Protein AF-A0A5A8TS89-F1 (afdb_monomer)

Foldseek 3Di:
DDDDDDDDDDDDDDDDDPFDDWADDPRETWGWFQFPLLWIWTLAWAQANDRDPALAPQSRLGFWDQQLAEQQQCRHLPAAEDCDAAADRHDNDNHQHQDPFASHPPPPVCPNSLCQQVDQCPSHRDHRQKGFAALVRVVSQCVPFPFQASVRCCVGSSNHHLSFKQASNRRTDPFSKAWEFHSDDDPSAGATFIHGDPDGTDSDDDPPDDDRRHSSMTHITIIIRDDPDHDDDDPQQAWDFEEEEWEDALQDDFFAWTAAGDITNQFQAKDFPDQCPVVQWDAGRRRTITGHDSPRDCLVDQKTWTWMWTHDPSHDIDIYTYIYGHDDDFDWFDDPNEIWTWFQFPVRWIWTLAFAQANDRDPAQAPQSRLGFWDQQLAAPQQLRHLPAAADCDAAADSHDNDNHQHQHPVLARHPPCLLVPNSLVQQQDQCCSHNDHRQKHFAALVVVVVRQVSFPDFASVSCCVGRSNHHQSFWDRHNDTDPFWAWEWHSDADPVRFTWIWIHGHHHIDTDGGRSSTIHITMIIGDPPDDRDHPPPPDFDQDDDDFDDDPPDDPPDDRDDRDID

Mean predicted aligned error: 18.48 Å

Radius of gyration: 44.55 Å; Cα contacts (8 Å, |Δi|>4): 1282; chains: 1; bounding box: 88×58×124 Å

Solvent-accessible surface area (backbone atoms only — not comparable to full-atom values): 31142 Å² total; per-residue (Å²): 138,83,85,82,84,79,82,77,89,79,90,79,93,74,80,98,71,85,74,71,76,70,45,77,55,99,93,33,78,41,34,78,37,76,36,97,81,49,49,42,26,44,40,37,27,50,80,20,80,38,61,45,88,43,44,80,36,73,58,21,23,34,28,28,39,36,64,52,51,62,88,53,48,28,26,44,89,84,40,52,74,36,72,69,63,29,82,43,74,76,59,95,52,36,46,31,32,31,28,92,46,46,38,42,75,40,64,85,84,40,59,65,32,31,49,33,26,57,28,38,86,41,80,26,81,31,58,66,49,18,12,41,30,42,50,69,56,51,48,53,52,52,69,68,29,91,42,52,22,36,70,14,40,32,72,31,88,57,25,46,42,46,44,20,40,25,41,30,85,60,52,64,56,90,59,71,30,25,40,31,55,31,32,44,69,57,94,94,27,58,47,52,55,32,32,23,84,88,49,64,38,42,88,81,58,73,83,63,77,81,72,67,66,36,39,16,30,17,27,21,42,61,33,26,54,74,44,83,90,66,63,66,78,85,70,73,57,58,64,44,49,67,68,45,79,48,62,43,55,25,85,51,53,57,69,39,73,58,53,65,61,71,68,43,39,80,57,69,37,44,40,76,79,41,54,55,69,90,50,32,57,43,57,39,59,84,31,41,31,24,30,56,36,84,70,54,39,39,93,84,51,40,69,37,58,27,33,38,37,40,32,37,92,98,53,77,64,40,64,29,47,40,34,37,37,40,37,82,61,74,58,68,38,70,55,94,96,35,78,43,37,50,36,71,36,99,83,73,49,43,27,44,37,38,25,50,80,26,83,36,61,41,88,46,49,81,37,72,55,20,23,34,30,32,41,39,60,56,52,67,87,51,48,29,27,43,92,83,41,52,78,38,62,68,62,32,85,44,74,75,56,96,53,35,48,31,33,47,38,94,81,39,38,39,43,76,50,68,86,84,42,61,64,35,33,50,40,34,52,29,34,84,47,80,21,86,31,56,48,27,18,12,45,30,42,44,66,55,52,48,56,54,54,70,68,31,93,37,63,20,37,67,19,40,33,72,30,81,59,29,44,43,56,49,14,36,38,56,70,94,45,68,48,92,65,38,16,33,36,51,29,49,31,66,40,97,86,76,22,37,24,27,44,38,37,23,74,85,34,56,49,81,45,67,43,50,34,32,46,13,21,22,42,55,32,27,53,42,90,94,50,68,83,55,60,74,74,80,74,68,77,56,79,71,94,74,90,76,79,80,68,92,87,66,61,94,87,68,82,72,79,78,92,80,77,106

Nearest PDB structures (foldseek):
  5szr-assembly2_B  TM=7.939E-01  e=7.512E-07  Mus musculus
  5szr-assembly1_A  TM=8.345E-01  e=3.826E-06  Mus musculus
  5v5x-assembly1_A  TM=6.794E-01  e=2.062E-05  Mus musculus
  5v5x-assembly1_C  TM=6.467E-01  e=1.843E-05  Mus musculus
  6e6b-assembly1_B  TM=5.522E-01  e=2.181E-05  Mus musculus

Sequence (566 aa):
IGTTDAISHITINVGDIVYEEAFTFNGATYSPVLSPTGRTWLDRNLGARRVATSSADAESFGDLYQWGRPADGHQLRDSSITTTLSANITPNSADFISNADDWTTADSDTTLRNAAWGSIDGSGICPIGYRVPTFDELDTERKSWSNKKSAGAFASTLRLPLAKYRFTSGFISNTNNAAYWSSNLRDNSHKSLSFDLGVGPDVDTDVTGSNNFQNAIGLPVRCILNVGANPISPSIEVLTIDSQNFNIAENSAAGTAVDIVSTIGNPTAFSIINGNTGNAFAIDNAGQITVANNVLDFETKQIYTLTVKISRAGTASKIAQITINITDVIDTFTFNELIYGSVVSPTGRIWLDRNLGASQVATNSADADSFGDLYQWGRPADGHQLRTSSTTTTLADSITPNSADYIDSNTGDWTTVDSDVSLRAAVWGSFDGSSICPIGYRVPTGAELEAERVSWSSQNSAGAFASSLNLPLASFRLGNNFSSFYSSLVSTTIASSGNPQYLLIKETSTSIDANPRNFAASVRCILNEGANPVSPSIEALTIDSQNLSIAENSAAGTAVGVVSTI

pLDDT: mean 83.95, std 17.85, range [24.31, 98.56]

Secondary structure (DSSP, 8-state):
--------------S---PPPPEEETTEEE-EEE-TTS-EEESS-TT-SS--SSTT-GGGS---BPTT---SSTTSTT--EE-PPBSSSS-S--SEE--SS-SBSS-TT-HHHHHHHH-SSSSSSSPTTEEPPPHHHHHHHHHHSSSSSHHHHHHSTT-----B-B-TTSPBP-SSEEEEEEEEEETTEEEEEEEESSS---SS--SSS-----TTSBB----EE--SSSPPP------B---EEEEEETTPPTT-EEEEPP-BS--SEEEEEE--GGG-EEE-TT-EEEE-SS---TTT-SEEEEEEEEE-TTS--EEEEEEEEEEP---EEEETTEEEEEEE-TTS-EEESS-TT-SS--SSTT-GGGS---EETT---SSTTSTT--EE-PPBSSSS-S--SEE--TTSSSBSS-TT-HHHHHHHH--SSSSSSPTTEEPPPHHHHHHHHHHSSSSSHHHHHTSTT-------EETTEE-SSEEEEEEEEEPTTSSEEEEEEESS-EEEEE--TT-EEB---EEPTT---------------------TTPPTT---------

Structure (mmCIF, N/CA/C/O backbone):
data_AF-A0A5A8TS89-F1
#
_entry.id   AF-A0A5A8TS89-F1
#
loop_
_atom_site.group_PDB
_atom_site.id
_atom_site.type_symbol
_atom_site.label_atom_id
_atom_site.label_alt_id
_atom_site.label_comp_id
_atom_site.label_asym_id
_atom_site.label_entity_id
_atom_site.label_seq_id
_atom_site.pdbx_PDB_ins_code
_atom_site.Cartn_x
_atom_site.Cartn_y
_atom_site.Cartn_z
_atom_site.occupancy
_atom_site.B_iso_or_equiv
_atom_site.auth_seq_id
_atom_site.auth_comp_id
_atom_site.auth_asym_id
_atom_site.auth_atom_id
_atom_site.pdbx_PDB_model_num
ATOM 1 N N . ILE A 1 1 ? -26.429 37.964 24.572 1.00 35.19 1 ILE A N 1
ATOM 2 C CA . ILE A 1 1 ? -27.001 36.773 25.245 1.00 35.19 1 ILE A CA 1
ATOM 3 C C . ILE A 1 1 ? -26.897 35.647 24.218 1.00 35.19 1 ILE A C 1
ATOM 5 O O . ILE A 1 1 ? -27.510 35.795 23.179 1.00 35.19 1 ILE A O 1
ATOM 9 N N . GLY A 1 2 ? -26.074 34.610 24.328 1.00 30.20 2 GLY A N 1
ATOM 10 C CA . GLY A 1 2 ? -25.260 34.125 25.435 1.00 30.20 2 GLY A CA 1
ATOM 11 C C . GLY A 1 2 ? -23.906 33.598 24.948 1.00 30.20 2 GLY A C 1
ATOM 12 O O . GLY A 1 2 ? -23.644 33.484 23.754 1.00 30.20 2 GLY A O 1
ATOM 13 N N . THR A 1 3 ? -23.047 33.385 25.929 1.00 30.58 3 THR A N 1
ATOM 14 C CA . THR A 1 3 ? -21.623 33.071 25.884 1.00 30.58 3 THR A CA 1
ATOM 15 C C . THR A 1 3 ? -21.368 31.611 25.510 1.00 30.58 3 THR A C 1
ATOM 17 O O . THR A 1 3 ? -21.924 30.704 26.121 1.00 30.58 3 THR A O 1
ATOM 20 N N . THR A 1 4 ? -20.500 31.379 24.527 1.00 30.12 4 THR A N 1
ATOM 21 C CA . THR A 1 4 ? -19.795 30.106 24.349 1.00 30.12 4 THR A CA 1
ATOM 22 C C . THR A 1 4 ? -18.571 30.125 25.258 1.00 30.12 4 THR A C 1
ATOM 24 O O . THR A 1 4 ? -17.603 30.827 24.958 1.00 30.12 4 THR A O 1
ATOM 27 N N . ASP A 1 5 ? -18.619 29.396 26.371 1.00 28.98 5 ASP A N 1
ATOM 28 C CA . ASP A 1 5 ? -17.430 29.147 27.184 1.00 28.98 5 ASP A CA 1
ATOM 29 C C . ASP A 1 5 ? -16.483 28.232 26.402 1.00 28.98 5 ASP A C 1
ATOM 31 O O . ASP A 1 5 ? -16.711 27.034 26.239 1.00 28.98 5 ASP A O 1
ATOM 35 N N . ALA A 1 6 ? -15.413 28.830 25.885 1.00 29.52 6 ALA A N 1
ATOM 36 C CA . ALA A 1 6 ? -14.226 28.115 25.463 1.00 29.52 6 ALA A CA 1
ATOM 37 C C . ALA A 1 6 ? -13.475 27.672 26.725 1.00 29.52 6 ALA A C 1
ATOM 39 O O . ALA A 1 6 ? -12.882 28.499 27.415 1.00 29.52 6 ALA A O 1
ATOM 40 N N . ILE A 1 7 ? -13.482 26.375 27.033 1.00 27.25 7 ILE A N 1
ATOM 41 C CA . ILE A 1 7 ? -12.567 25.822 28.034 1.00 27.25 7 ILE A CA 1
ATOM 42 C C . ILE A 1 7 ? -11.264 25.472 27.311 1.00 27.25 7 ILE A C 1
ATOM 44 O O . ILE A 1 7 ? -11.153 24.477 26.595 1.00 27.25 7 ILE A O 1
ATOM 48 N N . SER A 1 8 ? -10.282 26.356 27.466 1.00 28.38 8 SER A N 1
ATOM 49 C CA . SER A 1 8 ? -8.892 26.153 27.069 1.00 28.38 8 SER A CA 1
ATOM 50 C C . SER A 1 8 ? -8.271 25.004 27.864 1.00 28.38 8 SER A C 1
ATOM 52 O O . SER A 1 8 ? -8.325 24.999 29.093 1.00 28.38 8 SER A O 1
ATOM 54 N N . HIS A 1 9 ? -7.645 24.063 27.159 1.00 28.36 9 HIS A N 1
ATOM 55 C CA . HIS A 1 9 ? -6.845 22.995 27.746 1.00 28.36 9 HIS A CA 1
ATOM 56 C C . HIS A 1 9 ? -5.598 23.588 28.420 1.00 28.36 9 HIS A C 1
ATOM 58 O O . HIS A 1 9 ? -4.794 24.251 27.766 1.00 28.36 9 HIS A O 1
ATOM 64 N N . ILE A 1 10 ? -5.433 23.337 29.718 1.00 24.95 10 ILE A N 1
ATOM 65 C CA . ILE A 1 10 ? -4.164 23.499 30.431 1.00 24.95 10 ILE A CA 1
ATOM 66 C C . ILE A 1 10 ? -3.697 22.095 30.810 1.00 24.95 10 ILE A C 1
ATOM 68 O O . ILE A 1 10 ? -4.310 21.432 31.643 1.00 24.95 10 ILE A O 1
ATOM 72 N N . THR A 1 11 ? -2.608 21.649 30.189 1.00 25.58 11 THR A N 1
ATOM 73 C CA . THR A 1 11 ? -1.900 20.423 30.565 1.00 25.58 11 THR A CA 1
ATOM 74 C C . THR A 1 11 ? -0.889 20.772 31.655 1.00 25.58 11 THR A C 1
ATOM 76 O O . THR A 1 11 ? 0.066 21.503 31.397 1.00 25.58 11 THR A O 1
ATOM 79 N N . ILE A 1 12 ? -1.083 20.263 32.874 1.00 24.31 12 ILE A N 1
ATOM 80 C CA . ILE A 1 12 ? -0.048 20.256 33.917 1.00 24.31 12 ILE A CA 1
ATOM 81 C C . ILE A 1 12 ? 0.413 18.810 34.081 1.00 24.31 12 ILE A C 1
ATOM 83 O O . ILE A 1 12 ? -0.310 17.981 34.624 1.00 24.31 12 ILE A O 1
ATOM 87 N N . ASN A 1 13 ? 1.627 18.523 33.612 1.00 30.05 13 ASN A N 1
ATOM 88 C CA . ASN A 1 13 ? 2.304 17.254 33.857 1.00 30.05 13 ASN A CA 1
ATOM 89 C C . ASN A 1 13 ? 2.933 17.267 35.253 1.00 30.05 13 ASN A C 1
ATOM 91 O O . ASN A 1 13 ? 3.940 17.943 35.467 1.00 30.05 13 ASN A O 1
ATOM 95 N N . VAL A 1 14 ? 2.379 16.475 36.173 1.00 27.05 14 VAL A N 1
ATOM 96 C CA . VAL A 1 14 ? 3.091 15.972 37.356 1.00 27.05 14 VAL A CA 1
ATOM 97 C C . VAL A 1 14 ? 2.635 14.532 37.615 1.00 27.05 14 VAL A C 1
ATOM 99 O O . VAL A 1 14 ? 1.525 14.337 38.086 1.00 27.05 14 VAL A O 1
ATOM 102 N N . GLY A 1 15 ? 3.513 13.560 37.333 1.00 27.09 15 GLY A N 1
ATOM 103 C CA . GLY A 1 15 ? 3.507 12.195 37.884 1.00 27.09 15 GLY A CA 1
ATOM 104 C C . GLY A 1 15 ? 2.277 11.329 37.590 1.00 27.09 15 GLY A C 1
ATOM 105 O O . GLY A 1 15 ? 1.244 11.476 38.229 1.00 27.09 15 GLY A O 1
ATOM 106 N N . ASP A 1 16 ? 2.439 10.375 36.675 1.00 34.94 16 ASP A N 1
ATOM 107 C CA . ASP A 1 16 ? 1.442 9.411 36.197 1.00 34.94 16 ASP A CA 1
ATOM 108 C C . ASP A 1 16 ? 0.552 8.776 37.284 1.00 34.94 16 ASP A C 1
ATOM 110 O O . ASP A 1 16 ? 0.874 7.749 37.882 1.00 34.94 16 ASP A O 1
ATOM 114 N N . ILE A 1 17 ? -0.634 9.358 37.460 1.00 32.28 17 ILE A N 1
ATOM 115 C CA . ILE A 1 17 ? -1.874 8.652 37.783 1.00 32.28 17 ILE A CA 1
ATOM 116 C C . ILE A 1 17 ? -2.913 9.221 36.814 1.00 32.28 17 ILE A C 1
ATOM 118 O O . ILE A 1 17 ? -3.453 10.306 37.031 1.00 32.28 17 ILE A O 1
ATOM 122 N N . VAL A 1 18 ? -3.153 8.521 35.704 1.00 34.69 18 VAL A N 1
ATOM 123 C CA . VAL A 1 18 ? -4.247 8.850 34.783 1.00 34.69 18 VAL A CA 1
ATOM 124 C C . VAL A 1 18 ? -5.551 8.491 35.497 1.00 34.69 18 VAL A C 1
ATOM 126 O O . VAL A 1 18 ? -5.912 7.321 35.603 1.00 34.69 18 VAL A O 1
ATOM 129 N N . TYR A 1 19 ? -6.223 9.491 36.064 1.00 38.97 19 TYR A N 1
ATOM 130 C CA . TYR A 1 19 ? -7.613 9.358 36.492 1.00 38.97 19 TYR A CA 1
ATOM 131 C C . TYR A 1 19 ? -8.471 9.341 35.229 1.00 38.97 19 TYR A C 1
ATOM 133 O O . TYR A 1 19 ? -8.345 10.250 34.409 1.00 38.97 19 TYR A O 1
ATOM 141 N N . GLU A 1 20 ? -9.303 8.315 35.038 1.00 48.53 20 GLU A N 1
ATOM 142 C CA . GLU A 1 20 ? -10.139 8.276 33.839 1.00 48.53 20 GLU A CA 1
ATOM 143 C C . GLU A 1 20 ? -11.104 9.459 33.779 1.00 48.53 20 GLU A C 1
ATOM 145 O O . GLU A 1 20 ? -11.613 9.940 34.798 1.00 48.53 20 GLU A O 1
ATOM 150 N N . GLU A 1 21 ? -11.375 9.898 32.554 1.00 63.03 21 GLU A N 1
ATOM 151 C CA . GLU A 1 21 ? -12.384 10.907 32.281 1.00 63.03 21 GLU A CA 1
ATOM 152 C C . GLU A 1 21 ? -13.787 10.370 32.600 1.00 63.03 21 GLU A C 1
ATOM 154 O O . GLU A 1 21 ? -14.078 9.177 32.511 1.00 63.03 21 GLU A O 1
ATOM 159 N N . ALA A 1 22 ? -14.680 11.272 33.001 1.00 75.12 22 ALA A N 1
ATOM 160 C CA . ALA A 1 22 ? -16.062 10.924 33.285 1.00 75.12 22 ALA A CA 1
ATOM 161 C C . ALA A 1 22 ? -16.764 10.344 32.038 1.00 75.12 22 ALA A C 1
ATOM 163 O O . ALA A 1 22 ? -16.604 10.862 30.934 1.00 75.12 22 ALA A O 1
ATOM 164 N N . PHE A 1 23 ? -17.598 9.317 32.210 1.00 76.69 23 PHE A N 1
ATOM 165 C CA . PHE A 1 23 ? -18.357 8.675 31.132 1.00 76.69 23 PHE A CA 1
ATOM 166 C C . PHE A 1 23 ? -19.865 8.767 31.377 1.00 76.69 23 PHE A C 1
ATOM 168 O O . PHE A 1 23 ? -20.313 8.975 32.501 1.00 76.69 23 PHE A O 1
ATOM 175 N N . THR A 1 24 ? -20.678 8.615 30.328 1.00 81.75 24 THR A N 1
ATOM 176 C CA . THR A 1 24 ? -22.146 8.692 30.441 1.00 81.75 24 THR A CA 1
ATOM 177 C C . THR A 1 24 ? -22.781 7.308 30.340 1.00 81.75 24 THR A C 1
ATOM 179 O O . THR A 1 24 ? -22.498 6.561 29.409 1.00 81.75 24 THR A O 1
ATOM 182 N N . PHE A 1 25 ? -23.677 6.985 31.272 1.00 81.94 25 PHE A N 1
ATOM 183 C CA . PHE A 1 25 ? -24.470 5.756 31.293 1.00 81.94 25 PHE A CA 1
ATOM 184 C C . PHE A 1 25 ? -25.916 6.080 31.685 1.00 81.94 25 PHE A C 1
ATOM 186 O O . PHE A 1 25 ? -26.148 6.787 32.665 1.00 81.94 25 PHE A O 1
ATOM 193 N N . ASN A 1 26 ? -26.892 5.604 30.902 1.00 79.88 26 ASN A N 1
ATOM 194 C CA . ASN A 1 26 ? -28.327 5.863 31.103 1.00 79.88 26 ASN A CA 1
ATOM 195 C C . ASN A 1 26 ? -28.665 7.342 31.396 1.00 79.88 26 ASN A C 1
ATOM 197 O O . ASN A 1 26 ? -29.474 7.654 32.264 1.00 79.88 26 ASN A O 1
ATOM 201 N N . GLY A 1 27 ? -28.014 8.264 30.675 1.00 76.81 27 GLY A N 1
ATOM 202 C CA . GLY A 1 27 ? -28.255 9.708 30.785 1.00 76.81 27 GLY A CA 1
ATOM 203 C C . GLY A 1 27 ? -27.585 10.410 31.974 1.00 76.81 27 GLY A C 1
ATOM 204 O O . GLY A 1 27 ? -27.744 11.621 32.111 1.00 76.81 27 GLY A O 1
ATOM 205 N N . ALA A 1 28 ? -26.819 9.698 32.805 1.00 79.50 28 ALA A N 1
ATOM 206 C CA . ALA A 1 28 ? -26.043 10.274 33.903 1.00 79.50 28 ALA A CA 1
ATOM 207 C C . ALA A 1 28 ? -24.535 10.136 33.656 1.00 79.50 28 ALA A C 1
ATOM 209 O O . ALA A 1 28 ? -24.069 9.129 33.124 1.00 79.50 28 ALA A O 1
ATOM 210 N N . THR A 1 29 ? -23.770 11.153 34.055 1.00 85.19 29 THR A N 1
ATOM 211 C CA . THR A 1 29 ? -22.304 11.153 33.974 1.00 85.19 29 THR A CA 1
ATOM 212 C C . THR A 1 29 ? -21.703 10.614 35.270 1.00 85.19 29 THR A C 1
ATOM 214 O O . THR A 1 29 ? -21.985 11.148 36.345 1.00 85.19 29 THR A O 1
ATOM 217 N N . TYR A 1 30 ? -20.866 9.588 35.157 1.00 87.81 30 TYR A N 1
ATOM 218 C CA . TYR A 1 30 ? -20.163 8.922 36.248 1.00 87.81 30 TYR A CA 1
ATOM 219 C C . TYR A 1 30 ? -18.657 9.092 36.091 1.00 87.81 30 TYR A C 1
ATOM 221 O O . TYR A 1 30 ? -18.139 9.148 34.978 1.00 87.81 30 TYR A O 1
ATOM 229 N N . SER A 1 31 ? -17.952 9.110 37.213 1.00 87.75 31 SER A N 1
ATOM 230 C CA . SER A 1 31 ? -16.490 9.072 37.250 1.00 87.75 31 SER A CA 1
ATOM 231 C C . SER A 1 31 ? -16.019 7.887 38.092 1.00 87.75 31 SER A C 1
ATOM 233 O O . SER A 1 31 ? -16.676 7.560 39.086 1.00 87.75 31 SER A O 1
ATOM 235 N N . PRO A 1 32 ? -14.903 7.228 37.739 1.00 86.44 32 PRO A N 1
ATOM 236 C CA . PRO A 1 32 ? -14.308 6.225 38.605 1.00 86.44 32 PRO A CA 1
ATOM 237 C C . PRO A 1 32 ? -13.680 6.863 39.842 1.00 86.44 32 PRO 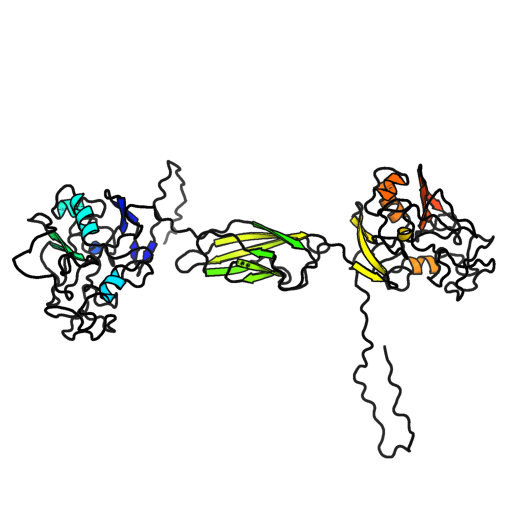A C 1
ATOM 239 O O . PRO A 1 32 ? -13.050 7.917 39.787 1.00 86.44 32 PRO A O 1
ATOM 242 N N . VAL A 1 33 ? -13.824 6.177 40.970 1.00 86.94 33 VAL A N 1
ATOM 243 C CA . VAL A 1 33 ? -13.264 6.569 42.261 1.00 86.94 33 VAL A CA 1
ATOM 244 C C . VAL A 1 33 ? -12.510 5.385 42.848 1.00 86.94 33 VAL A C 1
ATOM 246 O O . VAL A 1 33 ? -13.095 4.336 43.119 1.00 86.94 33 VAL A O 1
ATOM 249 N N . LEU A 1 34 ? -11.203 5.560 43.053 1.00 84.06 34 LEU A N 1
ATOM 250 C CA . LEU A 1 34 ? -10.351 4.571 43.709 1.00 84.06 34 LEU A CA 1
ATOM 251 C C . LEU A 1 34 ? -10.513 4.672 45.230 1.00 84.06 34 LEU A C 1
ATOM 253 O O . LEU A 1 34 ? -10.176 5.684 45.844 1.00 84.06 34 LEU A O 1
ATOM 257 N N . SER A 1 35 ? -11.036 3.615 45.839 1.00 81.44 35 SER A N 1
ATOM 258 C CA . SER A 1 35 ? -11.197 3.503 47.290 1.00 81.44 35 SER A CA 1
ATOM 259 C C . SER A 1 35 ? -9.893 3.067 47.984 1.00 81.44 35 SER A C 1
ATOM 261 O O . SER A 1 35 ? -9.019 2.473 47.346 1.00 81.44 35 SER A O 1
ATOM 263 N N . PRO A 1 36 ? -9.755 3.270 49.310 1.00 79.44 36 PRO A N 1
ATOM 264 C CA . PRO A 1 36 ? -8.589 2.817 50.075 1.00 79.44 36 PRO A CA 1
ATOM 265 C C . PRO A 1 36 ? -8.411 1.294 50.089 1.00 79.44 36 PRO A C 1
ATOM 267 O O . PRO A 1 36 ? -7.347 0.802 50.453 1.00 79.44 36 PRO A O 1
ATOM 270 N N . THR A 1 37 ? -9.444 0.540 49.701 1.00 78.88 37 THR A N 1
ATOM 271 C CA . THR A 1 37 ? -9.388 -0.921 49.563 1.00 78.88 37 THR A CA 1
ATOM 272 C C . THR A 1 37 ? -8.671 -1.361 48.284 1.00 78.88 37 THR A C 1
ATOM 274 O O . THR A 1 37 ? -8.484 -2.554 48.067 1.00 78.88 37 THR A O 1
ATOM 277 N N . GLY A 1 38 ? -8.277 -0.413 47.426 1.00 75.00 38 GLY A N 1
ATOM 278 C CA . GLY A 1 38 ? -7.737 -0.683 46.097 1.00 75.00 38 GLY A CA 1
ATOM 279 C C . GLY A 1 38 ? -8.824 -0.979 45.064 1.00 75.00 38 GLY A C 1
ATOM 280 O O . GLY A 1 38 ? -8.515 -1.240 43.913 1.00 75.00 38 GLY A O 1
ATOM 281 N N . ARG A 1 39 ? -10.110 -0.940 45.419 1.00 81.75 39 ARG A N 1
ATOM 282 C CA . ARG A 1 39 ? -11.196 -1.140 44.454 1.00 81.75 39 ARG A CA 1
ATOM 283 C C . ARG A 1 39 ? -11.609 0.171 43.792 1.00 81.75 39 ARG A C 1
ATOM 285 O O . ARG A 1 39 ? -11.701 1.198 44.467 1.00 81.75 39 ARG A O 1
ATOM 292 N N . THR A 1 40 ? -11.917 0.115 42.499 1.00 86.56 40 THR A N 1
ATOM 293 C CA . THR A 1 40 ? -12.485 1.240 41.743 1.00 86.56 40 THR A CA 1
ATOM 294 C C . THR A 1 40 ? -14.005 1.119 41.685 1.00 86.56 40 THR A C 1
ATOM 296 O O . THR A 1 40 ? -14.540 0.077 41.309 1.00 86.56 40 THR A O 1
ATOM 299 N N . TRP A 1 41 ? -14.698 2.198 42.034 1.00 92.00 41 TRP A N 1
ATOM 300 C CA . TRP A 1 41 ? -16.156 2.282 42.126 1.00 92.00 41 TRP A CA 1
ATOM 301 C C . TRP A 1 41 ? -16.688 3.440 41.287 1.00 92.00 41 TRP A C 1
ATOM 303 O O . TRP A 1 41 ? -15.927 4.324 40.900 1.00 92.00 41 TRP A O 1
ATOM 313 N N . LEU A 1 42 ? -17.997 3.479 41.044 1.00 93.44 42 LEU A N 1
ATOM 314 C CA . LEU A 1 42 ? -18.637 4.697 40.540 1.00 93.44 42 LEU A CA 1
ATOM 315 C C . LEU A 1 42 ? -18.685 5.789 41.621 1.00 93.44 42 LEU A C 1
ATOM 317 O O . LEU A 1 42 ? -18.948 5.517 42.794 1.00 93.44 42 LEU A O 1
ATOM 321 N N . ASP A 1 43 ? -18.504 7.047 41.226 1.00 93.50 43 ASP A N 1
ATOM 322 C CA . ASP A 1 43 ? -18.574 8.223 42.104 1.00 93.50 43 ASP A CA 1
ATOM 323 C C . ASP A 1 43 ? -19.972 8.494 42.698 1.00 93.50 43 ASP A C 1
ATOM 325 O O . ASP A 1 43 ? -20.091 9.137 43.746 1.00 93.50 43 ASP A O 1
ATOM 329 N N . ARG A 1 44 ? -21.039 7.949 42.097 1.00 95.38 44 ARG A N 1
ATOM 330 C CA . ARG A 1 44 ? -22.437 8.054 42.569 1.00 95.38 44 ARG A CA 1
ATOM 331 C C . ARG A 1 44 ? -23.248 6.762 42.366 1.00 95.38 44 ARG A C 1
ATOM 333 O O . ARG A 1 44 ? -22.806 5.840 41.685 1.00 95.38 44 ARG A O 1
ATOM 340 N N . ASN A 1 45 ? -24.415 6.676 43.015 1.00 97.25 45 ASN A N 1
ATOM 341 C CA . ASN A 1 45 ? -25.341 5.542 42.869 1.00 97.25 45 ASN A CA 1
ATOM 342 C C . ASN A 1 45 ? -25.905 5.501 41.444 1.00 97.25 45 ASN A C 1
ATOM 344 O O . ASN A 1 45 ? -26.035 6.550 40.812 1.00 97.25 45 ASN A O 1
ATOM 348 N N . LEU A 1 46 ? -26.299 4.324 40.954 1.00 96.38 46 LEU A N 1
ATOM 349 C CA . LEU A 1 46 ? -27.009 4.236 39.675 1.00 96.38 46 LEU A CA 1
ATOM 350 C C . LEU A 1 46 ? -28.287 5.084 39.703 1.00 96.38 46 LEU A C 1
ATOM 352 O O . LEU A 1 46 ? -29.060 5.011 40.657 1.00 96.38 46 LEU A O 1
ATOM 356 N N . GLY A 1 47 ? -28.485 5.902 38.671 1.00 94.12 47 GLY A N 1
ATOM 357 C CA . GLY A 1 47 ? -29.610 6.838 38.556 1.00 94.12 47 GLY A CA 1
ATOM 358 C C . GLY A 1 47 ? -29.439 8.141 39.349 1.00 94.12 47 GLY A C 1
ATOM 359 O O . GLY A 1 47 ? -30.302 9.014 39.303 1.00 94.12 47 GLY A O 1
ATOM 360 N N . ALA A 1 48 ? -28.335 8.317 40.088 1.00 95.75 48 ALA A N 1
ATOM 361 C CA . ALA A 1 48 ? -28.089 9.549 40.830 1.00 95.75 48 ALA A CA 1
ATOM 362 C C . ALA A 1 48 ? -27.671 10.690 39.896 1.00 95.75 48 ALA A C 1
ATOM 364 O O . ALA A 1 48 ? -26.825 10.533 39.014 1.00 95.75 48 ALA A O 1
ATOM 365 N N . ARG A 1 49 ? -28.206 11.886 40.146 1.00 92.25 49 ARG A N 1
ATOM 366 C CA . ARG A 1 49 ? -27.939 13.079 39.331 1.00 92.25 49 ARG A CA 1
ATOM 367 C C . ARG A 1 49 ? -26.598 13.727 39.660 1.00 92.25 49 ARG A C 1
ATOM 369 O O . ARG A 1 49 ? -26.019 14.400 38.811 1.00 92.25 49 ARG A O 1
ATOM 376 N N . ARG A 1 50 ? -26.080 13.522 40.876 1.00 92.94 50 ARG A N 1
ATOM 377 C CA . ARG A 1 50 ? -24.783 14.055 41.318 1.00 92.94 50 ARG A CA 1
ATOM 378 C C . ARG A 1 50 ? -24.102 13.187 42.373 1.00 92.94 50 ARG A C 1
ATOM 380 O O . ARG A 1 50 ? -24.750 12.377 43.032 1.00 92.94 50 ARG A O 1
ATOM 387 N N . VAL A 1 51 ? -22.800 13.406 42.558 1.00 94.38 51 VAL A N 1
ATOM 388 C CA . VAL A 1 51 ? -22.064 12.926 43.738 1.00 94.38 51 VAL A CA 1
ATOM 389 C C . VAL A 1 51 ? -22.655 13.576 44.985 1.00 94.38 51 VAL A C 1
ATOM 391 O O . VAL A 1 51 ? -22.927 14.777 44.983 1.00 94.38 51 VAL A O 1
ATOM 394 N N . ALA A 1 52 ? -22.827 12.792 46.047 1.00 95.44 52 ALA A N 1
ATOM 395 C CA . ALA A 1 52 ? -23.403 13.271 47.295 1.00 95.44 52 ALA A CA 1
ATOM 396 C C . ALA A 1 52 ? -22.612 14.454 47.870 1.00 95.44 52 ALA A C 1
ATOM 398 O O . ALA A 1 52 ? -21.402 14.365 48.106 1.00 95.44 52 ALA A O 1
ATOM 399 N N . THR A 1 53 ? -23.316 15.553 48.144 1.00 95.56 53 THR A N 1
ATOM 400 C CA . THR A 1 53 ? -22.761 16.713 48.864 1.00 95.56 53 THR A CA 1
ATOM 401 C C . THR A 1 53 ? -23.053 16.672 50.365 1.00 95.56 53 THR A C 1
ATOM 403 O O . THR A 1 53 ? -22.444 17.410 51.135 1.00 95.56 53 THR A O 1
ATOM 406 N N . SER A 1 54 ? -23.976 15.809 50.795 1.00 94.31 54 SER A N 1
ATOM 407 C CA . SER A 1 54 ? -24.270 15.481 52.194 1.00 94.31 54 SER A CA 1
ATOM 408 C C . SER A 1 54 ? -24.882 14.080 52.273 1.00 94.31 54 SER A C 1
ATOM 410 O O . SER A 1 54 ? -25.382 13.571 51.270 1.00 94.31 54 SER A O 1
ATOM 412 N N . SER A 1 55 ? -24.923 13.469 53.459 1.00 91.00 55 SER A N 1
ATOM 413 C CA . SER A 1 55 ? -25.591 12.171 53.637 1.00 91.00 55 SER A CA 1
ATOM 414 C C . SER A 1 55 ? -27.093 12.214 53.322 1.00 91.00 55 SER A C 1
ATOM 416 O O . SER A 1 55 ? -27.659 11.184 52.977 1.00 91.00 55 SER A O 1
ATOM 418 N N . ALA A 1 56 ? -27.737 13.382 53.395 1.00 91.62 56 ALA A N 1
ATOM 419 C CA . ALA A 1 56 ? -29.163 13.576 53.121 1.00 91.62 56 ALA A CA 1
ATOM 420 C C . ALA A 1 56 ? -29.455 14.144 51.714 1.00 91.62 56 ALA A C 1
ATOM 422 O O . ALA A 1 56 ? -30.575 14.578 51.446 1.00 91.62 56 ALA A O 1
ATOM 423 N N . ASP A 1 57 ? -28.464 14.178 50.818 1.00 95.06 57 ASP A N 1
ATOM 424 C CA . ASP A 1 57 ? -28.606 14.756 49.480 1.00 95.06 57 ASP A CA 1
ATOM 425 C C . ASP A 1 57 ? -29.498 13.896 48.567 1.00 95.06 57 ASP A C 1
ATOM 427 O O . ASP A 1 57 ? -29.030 12.932 47.961 1.00 95.06 57 ASP A O 1
ATOM 431 N N . ALA A 1 58 ? -30.771 14.277 48.432 1.00 93.88 58 ALA A N 1
ATOM 432 C CA . ALA A 1 58 ? -31.765 13.532 47.660 1.00 93.88 58 ALA A CA 1
ATOM 433 C C . ALA A 1 58 ? -31.375 13.299 46.189 1.00 93.88 58 ALA A C 1
ATOM 435 O O . ALA A 1 58 ? -31.671 12.240 45.638 1.00 93.88 58 ALA A O 1
ATOM 436 N N . GLU A 1 59 ? -30.645 14.234 45.573 1.00 95.50 59 GLU A N 1
ATOM 437 C CA . GLU A 1 59 ? -30.206 14.125 44.173 1.00 95.50 59 GLU A CA 1
ATOM 438 C C . GLU A 1 59 ? -29.090 13.079 43.984 1.00 95.50 59 GLU A C 1
ATOM 440 O O . GLU A 1 59 ? -28.791 12.674 42.859 1.00 95.50 59 GLU A O 1
ATOM 445 N N . SER A 1 60 ? -28.478 12.626 45.081 1.00 95.12 60 SER A N 1
ATOM 446 C CA . SER A 1 60 ? -27.428 11.602 45.086 1.00 95.12 60 SER A CA 1
ATOM 447 C C . SER A 1 60 ? -27.937 10.190 45.384 1.00 95.12 60 SER A C 1
ATOM 449 O O . SER A 1 60 ? -27.178 9.225 45.285 1.00 95.12 60 SER A O 1
ATOM 451 N N . PHE A 1 61 ? -29.212 10.047 45.763 1.00 95.31 61 PHE A N 1
ATOM 452 C CA . PHE A 1 61 ? -29.733 8.778 46.268 1.00 95.31 61 PHE A CA 1
ATOM 453 C C . PHE A 1 61 ? -29.794 7.681 45.199 1.00 95.31 61 PHE A C 1
ATOM 455 O O . PHE A 1 61 ? -29.637 6.507 45.534 1.00 95.31 61 PHE A O 1
ATOM 462 N N . GLY A 1 62 ? -29.984 8.054 43.933 1.00 95.81 62 GLY A N 1
ATOM 463 C CA . GLY A 1 62 ? -30.130 7.117 42.818 1.00 95.81 62 GLY A CA 1
ATOM 464 C C . GLY A 1 62 ? -31.443 6.338 42.844 1.00 95.81 62 GLY A C 1
ATOM 465 O O . GLY A 1 62 ? -32.342 6.655 43.623 1.00 95.81 62 GLY A O 1
ATOM 466 N N . ASP A 1 63 ? -31.545 5.322 42.002 1.00 97.06 63 ASP A N 1
ATOM 467 C CA . ASP A 1 63 ? -32.739 4.489 41.823 1.00 97.06 63 ASP A CA 1
ATOM 468 C C . ASP A 1 63 ? -32.810 3.332 42.840 1.00 97.06 63 ASP A C 1
ATOM 470 O O . ASP A 1 63 ? -31.860 3.088 43.584 1.00 97.06 63 ASP A O 1
ATOM 474 N N . LEU A 1 64 ? -33.951 2.637 42.907 1.00 96.50 64 LEU A N 1
ATOM 475 C CA . LEU A 1 64 ? -34.266 1.586 43.884 1.00 96.50 64 LEU A CA 1
ATOM 476 C C . LEU A 1 64 ? -34.640 0.266 43.190 1.00 96.50 64 LEU A C 1
ATOM 478 O O . LEU A 1 64 ? -35.809 0.001 42.922 1.00 96.50 64 LEU A O 1
ATOM 482 N N . TYR A 1 65 ? -33.647 -0.577 42.935 1.00 96.00 65 TYR A N 1
ATOM 483 C CA . TYR A 1 65 ? -33.781 -1.809 42.155 1.00 96.00 65 TYR A CA 1
ATOM 484 C C . TYR A 1 65 ? -34.310 -2.970 43.001 1.00 96.00 65 TYR A C 1
ATOM 486 O O . TYR A 1 65 ? -33.905 -3.115 44.155 1.00 96.00 65 TYR A O 1
ATOM 494 N N . GLN A 1 66 ? -35.154 -3.827 42.423 1.00 94.00 66 GLN A N 1
ATOM 495 C CA . GLN A 1 66 ? -35.483 -5.142 42.989 1.00 94.00 66 GLN A CA 1
ATOM 496 C C . GLN A 1 66 ? -34.373 -6.147 42.664 1.00 94.00 66 GLN A C 1
ATOM 498 O O . GLN A 1 66 ? -33.756 -6.068 41.598 1.00 94.00 66 GLN A O 1
ATOM 503 N N . TRP A 1 67 ? -34.084 -7.076 43.578 1.00 92.19 67 TRP A N 1
ATOM 504 C CA . TRP A 1 67 ? -32.876 -7.899 43.483 1.00 92.19 67 TRP A CA 1
ATOM 505 C C . TRP A 1 67 ? -32.837 -8.739 42.202 1.00 92.19 67 TRP A C 1
ATOM 507 O O . TRP A 1 67 ? -33.771 -9.486 41.903 1.00 92.19 67 TRP A O 1
ATOM 517 N N . GLY A 1 68 ? -31.760 -8.619 41.429 1.00 90.44 68 GLY A N 1
ATOM 518 C CA . GLY A 1 68 ? -31.584 -9.349 40.176 1.00 90.44 68 GLY A CA 1
ATOM 519 C C . GLY A 1 68 ? -32.436 -8.865 38.998 1.00 90.44 68 GLY A C 1
ATOM 520 O O . GLY A 1 68 ? -32.344 -9.448 37.919 1.00 90.44 68 GLY A O 1
ATOM 521 N N . ARG A 1 69 ? -33.276 -7.835 39.169 1.00 92.50 69 ARG A N 1
ATOM 522 C CA . ARG A 1 69 ? -34.165 -7.337 38.110 1.00 92.50 69 ARG A CA 1
ATOM 523 C C . ARG A 1 69 ? -33.421 -6.354 37.191 1.00 92.50 69 ARG A C 1
ATOM 525 O O . ARG A 1 69 ? -32.743 -5.456 37.699 1.00 92.50 69 ARG A O 1
ATOM 532 N N . PRO A 1 70 ? -33.533 -6.482 35.857 1.00 92.38 70 PRO A N 1
ATOM 533 C CA . PRO A 1 70 ? -33.044 -5.472 34.921 1.00 92.38 70 PRO A CA 1
ATOM 534 C C . PRO A 1 70 ? -33.739 -4.119 35.108 1.00 92.38 70 PRO A C 1
ATOM 536 O O . PRO A 1 70 ? -34.853 -4.040 35.624 1.00 92.38 70 PRO A O 1
ATOM 539 N N . ALA A 1 71 ? -33.096 -3.045 34.650 1.00 91.06 71 ALA A N 1
ATOM 540 C CA . ALA A 1 71 ? -33.708 -1.722 34.631 1.00 91.06 71 ALA A CA 1
ATOM 541 C C . ALA A 1 71 ? -34.796 -1.660 33.542 1.00 91.06 71 ALA A C 1
ATOM 543 O O . ALA A 1 71 ? -34.490 -1.542 32.359 1.00 91.06 71 ALA A O 1
ATOM 544 N N . ASP A 1 72 ? -36.061 -1.739 33.945 1.00 91.81 72 ASP A N 1
ATOM 545 C CA . ASP A 1 72 ? -37.245 -1.695 33.067 1.00 91.81 72 ASP A CA 1
ATOM 546 C C . ASP A 1 72 ? -38.190 -0.522 33.406 1.00 91.81 72 ASP A C 1
ATOM 548 O O . ASP A 1 72 ? -39.243 -0.361 32.793 1.00 91.81 72 ASP A O 1
ATOM 552 N N . GLY A 1 73 ? -37.798 0.319 34.371 1.00 93.75 73 GLY A N 1
ATOM 553 C CA . GLY A 1 73 ? -38.575 1.449 34.878 1.00 93.75 73 GLY A CA 1
ATOM 554 C C . GLY A 1 73 ? -39.067 1.255 36.314 1.00 93.75 73 GLY A C 1
ATOM 555 O O . GLY A 1 73 ? -39.322 2.250 36.993 1.00 93.75 73 GLY A O 1
ATOM 556 N N . HIS A 1 74 ? -39.105 0.019 36.828 1.00 95.31 74 HIS A N 1
ATOM 557 C CA . HIS A 1 74 ? -39.524 -0.250 38.212 1.00 95.31 74 HIS A CA 1
ATOM 558 C C . HIS A 1 74 ? -38.655 0.449 39.258 1.00 95.31 74 HIS A C 1
ATOM 560 O O . HIS A 1 74 ? -39.139 0.795 40.338 1.00 95.31 74 HIS A O 1
ATOM 566 N N . GLN A 1 75 ? -37.373 0.639 38.940 1.00 96.31 75 GLN A N 1
ATOM 567 C CA . GLN A 1 75 ? -36.378 1.183 39.853 1.00 96.31 75 GLN A CA 1
ATOM 568 C C . GLN A 1 75 ? -36.593 2.671 40.152 1.00 96.31 75 GLN A C 1
ATOM 570 O O . GLN A 1 75 ? -36.066 3.190 41.139 1.00 96.31 75 GLN A O 1
ATOM 575 N N . LEU A 1 76 ? -37.348 3.372 39.301 1.00 95.69 76 LEU A N 1
ATOM 576 C CA . LEU A 1 76 ? -37.654 4.781 39.501 1.00 95.69 76 LEU A CA 1
ATOM 577 C C . LEU A 1 76 ? -38.433 4.952 40.806 1.00 95.69 76 LEU A C 1
ATOM 579 O O . LEU A 1 76 ? -39.333 4.179 41.133 1.00 95.69 76 LEU A O 1
ATOM 583 N N . ARG A 1 77 ? -38.084 5.972 41.592 1.00 95.06 77 ARG A N 1
ATOM 584 C CA . ARG A 1 77 ? -38.653 6.157 42.941 1.00 95.06 77 ARG A CA 1
ATOM 585 C C . ARG A 1 77 ? -40.166 6.394 42.928 1.00 95.06 77 ARG A C 1
ATOM 587 O O . ARG A 1 77 ? -40.843 6.060 43.903 1.00 95.06 77 ARG A O 1
ATOM 594 N N . ASP A 1 78 ? -40.683 6.942 41.837 1.00 94.94 78 ASP A N 1
ATOM 595 C CA . ASP A 1 78 ? -42.087 7.252 41.571 1.00 94.94 78 ASP A CA 1
ATOM 596 C C . ASP A 1 78 ? -42.803 6.193 40.714 1.00 94.94 78 ASP A C 1
ATOM 598 O O . ASP A 1 78 ? -43.940 6.417 40.299 1.00 94.94 78 ASP A O 1
ATOM 602 N N . SER A 1 79 ? -42.188 5.025 40.488 1.00 96.69 79 SER A N 1
ATOM 603 C CA . SER A 1 79 ? -42.827 3.923 39.767 1.00 96.69 79 SER A CA 1
ATOM 604 C C . SER A 1 79 ? -44.130 3.475 40.440 1.00 96.69 79 SER A C 1
ATOM 606 O O . SER A 1 79 ? -44.268 3.461 41.679 1.00 96.69 79 SER A O 1
ATOM 608 N N . SER A 1 80 ? -45.094 3.099 39.593 1.00 97.12 80 SER A N 1
ATOM 609 C CA . SER A 1 80 ? -46.361 2.499 40.015 1.00 97.12 80 SER A CA 1
ATOM 610 C C . SER A 1 80 ? -46.120 1.142 40.676 1.00 97.12 80 SER A C 1
ATOM 612 O O . SER A 1 80 ? -45.040 0.564 40.572 1.00 97.12 80 SER A O 1
ATOM 614 N N . ILE A 1 81 ? -47.109 0.652 41.421 1.00 96.31 81 ILE A N 1
ATOM 615 C CA . ILE A 1 81 ? -47.002 -0.600 42.173 1.00 96.31 81 ILE A CA 1
ATOM 616 C C . ILE A 1 81 ? -47.988 -1.617 41.610 1.00 96.31 81 ILE A C 1
ATOM 618 O O . ILE A 1 81 ? -49.150 -1.291 41.377 1.00 96.31 81 ILE A O 1
ATOM 622 N N . THR A 1 82 ? -47.546 -2.866 41.495 1.00 95.44 82 THR A N 1
ATOM 623 C CA . THR A 1 82 ? -48.399 -4.023 41.203 1.00 95.44 82 THR A CA 1
ATOM 624 C C . THR A 1 82 ? -48.157 -5.127 42.223 1.00 95.44 82 THR A C 1
ATOM 626 O O . THR A 1 82 ? -47.054 -5.263 42.736 1.00 95.44 82 THR A O 1
ATOM 629 N N . THR A 1 83 ? -49.166 -5.937 42.521 1.00 94.44 83 THR A N 1
ATOM 630 C CA . THR A 1 83 ? -49.009 -7.163 43.327 1.00 94.44 83 THR A CA 1
ATOM 631 C C . THR A 1 83 ? -48.839 -8.413 42.459 1.00 94.44 83 THR A C 1
ATOM 633 O O . THR A 1 83 ? -48.703 -9.519 42.976 1.00 94.44 83 THR A O 1
ATOM 636 N N . THR A 1 84 ? -48.859 -8.261 41.131 1.00 94.94 84 THR A N 1
ATOM 637 C CA . THR A 1 84 ? -48.726 -9.382 40.194 1.00 94.94 84 THR A CA 1
ATOM 638 C C . THR A 1 84 ? -47.254 -9.743 40.023 1.00 94.94 84 THR A C 1
ATOM 640 O O . THR A 1 84 ? -46.469 -8.925 39.546 1.00 94.94 84 THR A O 1
ATOM 643 N N . LEU A 1 85 ? -46.885 -10.969 40.402 1.00 94.19 85 LEU A N 1
ATOM 644 C CA . LEU A 1 85 ? -45.528 -11.487 40.227 1.00 94.19 85 LEU A CA 1
ATOM 645 C C . LEU A 1 85 ? -45.177 -11.667 38.752 1.00 94.19 85 LEU A C 1
ATOM 647 O O . LEU A 1 85 ? -46.016 -12.067 37.944 1.00 94.19 85 LEU A O 1
ATOM 651 N N . SER A 1 86 ? -43.905 -11.451 38.423 1.00 94.25 86 SER A N 1
ATOM 652 C CA . SER A 1 86 ? -43.390 -11.795 37.101 1.00 94.25 86 SER A CA 1
ATOM 653 C C . SER A 1 86 ? -43.256 -13.314 36.927 1.00 94.25 86 SER A C 1
ATOM 655 O O . SER A 1 86 ? -42.922 -14.042 37.867 1.00 94.25 86 SER A O 1
ATOM 657 N N . ALA A 1 87 ? -43.481 -13.799 35.705 1.00 93.19 87 ALA A N 1
ATOM 658 C CA . ALA A 1 87 ? -43.263 -15.197 35.317 1.00 93.19 87 ALA A CA 1
ATOM 659 C C . ALA A 1 87 ? -41.841 -15.457 34.773 1.00 93.19 87 ALA A C 1
ATOM 661 O O . ALA A 1 87 ? -41.500 -16.583 34.419 1.00 93.19 87 ALA A O 1
ATOM 662 N N . ASN A 1 88 ? -41.018 -14.415 34.652 1.00 91.81 88 ASN A N 1
ATOM 663 C CA . ASN A 1 88 ? -39.681 -14.441 34.060 1.00 91.81 88 ASN A CA 1
ATOM 664 C C . ASN A 1 88 ? -38.781 -13.355 34.677 1.00 91.81 88 ASN A C 1
ATOM 666 O O . ASN A 1 88 ? -39.252 -12.433 35.345 1.00 91.81 88 ASN A O 1
ATOM 670 N N . ILE A 1 89 ? -37.465 -13.480 34.481 1.00 89.50 89 ILE A N 1
ATOM 671 C CA . ILE A 1 89 ? -36.459 -12.585 35.085 1.00 89.50 89 ILE A CA 1
ATOM 672 C C . ILE A 1 89 ? -36.270 -11.254 34.333 1.00 89.50 89 ILE A C 1
ATOM 674 O O . ILE A 1 89 ? -35.518 -10.392 34.774 1.00 89.50 89 ILE A O 1
ATOM 678 N N . THR A 1 90 ? -36.967 -11.070 33.213 1.00 88.31 90 THR A N 1
ATOM 679 C CA . THR A 1 90 ? -36.976 -9.850 32.391 1.00 88.31 90 THR A CA 1
ATOM 680 C C . THR A 1 90 ? -38.425 -9.391 32.187 1.00 88.31 90 THR A C 1
ATOM 682 O O . THR A 1 90 ? -38.995 -9.624 31.116 1.00 88.31 90 THR A O 1
ATOM 685 N N . PRO A 1 91 ? -39.073 -8.810 33.216 1.00 86.38 91 PRO A N 1
ATOM 686 C CA . PRO A 1 91 ? -40.463 -8.379 33.117 1.00 86.38 91 PRO A CA 1
ATOM 687 C C . PRO A 1 91 ? -40.636 -7.313 32.036 1.00 86.38 91 PRO A C 1
ATOM 689 O O . PRO A 1 91 ? -39.773 -6.467 31.829 1.00 86.38 91 PRO A O 1
ATOM 692 N N . ASN A 1 92 ? -41.791 -7.309 31.379 1.00 79.75 92 ASN A N 1
ATOM 693 C CA . ASN A 1 92 ? -42.183 -6.263 30.433 1.00 79.75 92 ASN A CA 1
ATOM 694 C C . ASN A 1 92 ? -43.037 -5.164 31.095 1.00 79.75 92 ASN A C 1
ATOM 696 O O . ASN A 1 92 ? -43.875 -4.549 30.437 1.00 79.75 92 ASN A O 1
ATOM 700 N N . SER A 1 93 ? -42.860 -4.949 32.398 1.00 88.94 93 SER A N 1
ATOM 701 C CA . SER A 1 93 ? -43.615 -3.974 33.183 1.00 88.94 93 SER A CA 1
ATOM 702 C C . SER A 1 93 ? -42.656 -3.038 33.902 1.00 88.94 93 SER A C 1
ATOM 704 O O . SER A 1 93 ? -41.664 -3.493 34.453 1.00 88.94 93 SER A O 1
ATOM 706 N N . ALA A 1 94 ? -42.977 -1.748 33.939 1.00 94.69 94 ALA A N 1
ATOM 707 C CA . ALA A 1 94 ? -42.244 -0.755 34.721 1.00 94.69 94 ALA A CA 1
ATOM 708 C C . ALA A 1 94 ? -42.765 -0.641 36.167 1.00 94.69 94 ALA A C 1
ATOM 710 O O . ALA A 1 94 ? -42.323 0.231 36.910 1.00 94.69 94 ALA A O 1
ATOM 711 N N . ASP A 1 95 ? -43.719 -1.483 36.577 1.00 96.62 95 ASP A N 1
ATOM 712 C CA . ASP A 1 95 ? -44.265 -1.439 37.930 1.00 96.62 95 ASP A CA 1
ATOM 713 C C . ASP A 1 95 ? -43.313 -2.101 38.930 1.00 96.62 95 ASP A C 1
ATOM 715 O O . ASP A 1 95 ? -42.745 -3.178 38.695 1.00 96.62 95 ASP A O 1
ATOM 719 N N . PHE A 1 96 ? -43.188 -1.480 40.098 1.00 96.75 96 PHE A N 1
ATOM 720 C CA . PHE A 1 96 ? -42.575 -2.084 41.266 1.00 96.75 96 PHE A CA 1
ATOM 721 C C . PHE A 1 96 ? -43.479 -3.192 41.809 1.00 96.75 96 PHE A C 1
ATOM 723 O O . PHE A 1 96 ? -44.640 -2.953 42.151 1.00 96.75 96 PHE A O 1
ATOM 730 N N . ILE A 1 97 ? -42.950 -4.408 41.914 1.00 95.75 97 ILE A N 1
ATOM 731 C CA . ILE A 1 97 ? -43.749 -5.561 42.334 1.00 95.75 97 ILE A CA 1
ATOM 732 C C . ILE A 1 97 ? -43.771 -5.627 43.863 1.00 95.75 97 ILE A C 1
ATOM 734 O O . ILE A 1 97 ? -42.783 -5.984 44.498 1.00 95.75 97 ILE A O 1
ATOM 738 N N . SER A 1 98 ? -44.906 -5.260 44.447 1.00 93.75 98 SER A N 1
ATOM 739 C CA . SER A 1 98 ? -45.194 -5.313 45.877 1.00 93.75 98 SER A CA 1
ATOM 740 C C . SER A 1 98 ? -45.644 -6.720 46.262 1.00 93.75 98 SER A C 1
ATOM 742 O O . SER A 1 98 ? -46.809 -7.087 46.107 1.00 93.75 98 SER A O 1
ATOM 744 N N . ASN A 1 99 ? -44.692 -7.530 46.718 1.00 89.44 99 ASN A N 1
ATOM 745 C CA . ASN A 1 99 ? -44.924 -8.882 47.210 1.00 89.44 99 ASN A CA 1
ATOM 746 C C . ASN A 1 99 ? -44.071 -9.153 48.450 1.00 89.44 99 ASN A C 1
ATOM 748 O O . ASN A 1 99 ? -42.966 -8.631 48.572 1.00 89.44 99 ASN A O 1
ATOM 752 N N . ALA A 1 100 ? -44.582 -9.994 49.349 1.00 83.56 100 ALA A N 1
ATOM 753 C CA . ALA A 1 100 ? -43.952 -10.265 50.632 1.00 83.56 100 ALA A CA 1
ATOM 754 C C . ALA A 1 100 ? -42.592 -10.973 50.531 1.00 83.56 100 ALA A C 1
ATOM 756 O O . ALA A 1 100 ? -41.845 -10.868 51.484 1.00 83.56 100 ALA A O 1
ATOM 757 N N . ASP A 1 101 ? -42.239 -11.641 49.426 1.00 84.50 101 ASP A N 1
ATOM 758 C CA . ASP A 1 101 ? -41.003 -12.443 49.344 1.00 84.50 101 ASP A CA 1
ATOM 759 C C . ASP A 1 101 ? -40.129 -12.085 48.131 1.00 84.50 101 ASP A C 1
ATOM 761 O O . ASP A 1 101 ? -39.076 -11.463 48.264 1.00 84.50 101 ASP A O 1
ATOM 765 N N . ASP A 1 102 ? -40.557 -12.458 46.926 1.00 89.38 102 ASP A N 1
ATOM 766 C CA . ASP A 1 102 ? -39.834 -12.196 45.675 1.00 89.38 102 ASP A CA 1
ATOM 767 C C . ASP A 1 102 ? -40.736 -11.463 44.677 1.00 89.38 102 ASP A C 1
ATOM 769 O O . ASP A 1 102 ? -41.959 -11.512 44.785 1.00 89.38 102 ASP A O 1
ATOM 773 N N . TRP A 1 103 ? -40.150 -10.755 43.718 1.00 92.31 103 TRP A N 1
ATOM 774 C CA . TRP A 1 103 ? -40.882 -10.071 42.650 1.00 92.31 103 TRP A CA 1
ATOM 775 C C . TRP A 1 103 ? -41.202 -11.001 41.471 1.00 92.31 103 TRP A C 1
ATOM 777 O O . TRP A 1 103 ? -42.000 -10.657 40.599 1.00 92.31 103 TRP A O 1
ATOM 787 N N . THR A 1 104 ? -40.603 -12.192 41.433 1.00 92.38 104 THR A N 1
ATOM 788 C CA . THR A 1 104 ? -40.789 -13.177 40.365 1.00 92.38 104 THR A CA 1
ATOM 789 C C . THR A 1 104 ? -41.024 -14.581 40.906 1.00 92.38 104 THR A C 1
ATOM 791 O O . THR A 1 104 ? -40.608 -14.928 42.008 1.00 92.38 104 THR A O 1
ATOM 794 N N . THR A 1 105 ? -41.705 -15.393 40.102 1.00 92.56 105 THR A N 1
ATOM 795 C CA . THR A 1 105 ? -41.849 -16.844 40.302 1.00 92.56 105 THR A CA 1
ATOM 796 C C . THR A 1 105 ? -40.762 -17.649 39.582 1.00 92.56 105 THR A C 1
ATOM 798 O O . THR A 1 105 ? -40.645 -18.853 39.803 1.00 92.56 105 THR A O 1
ATOM 801 N N . ALA A 1 106 ? -39.966 -17.004 38.723 1.00 91.06 106 ALA A N 1
ATOM 802 C CA . ALA A 1 106 ? -38.855 -17.622 38.004 1.00 91.06 106 ALA A CA 1
ATOM 803 C C . ALA A 1 106 ? -37.542 -17.554 38.800 1.00 91.06 106 ALA A C 1
ATOM 805 O O . ALA A 1 106 ? -37.391 -16.715 39.683 1.00 91.06 106 ALA A O 1
ATOM 806 N N . ASP A 1 107 ? -36.567 -18.394 38.429 1.00 89.88 107 ASP A N 1
ATOM 807 C CA . ASP A 1 107 ? -35.203 -18.360 38.987 1.00 89.88 107 ASP A CA 1
ATOM 808 C C . ASP A 1 107 ? -35.189 -18.467 40.525 1.00 89.88 107 ASP A C 1
ATOM 810 O O . ASP A 1 107 ? -34.568 -17.670 41.235 1.00 89.88 107 ASP A O 1
ATOM 814 N N . SER A 1 108 ? -35.920 -19.457 41.051 1.00 84.19 108 SER A N 1
ATOM 815 C CA . SER A 1 108 ? -36.033 -19.712 42.494 1.00 84.19 108 SER A CA 1
ATOM 816 C C . SER A 1 108 ? -34.705 -20.119 43.138 1.00 84.19 108 SER A C 1
ATOM 818 O O . SER A 1 108 ? -34.549 -19.974 44.346 1.00 84.19 108 SER A O 1
ATOM 820 N N . ASP A 1 109 ? -33.759 -20.634 42.347 1.00 83.00 109 ASP A N 1
ATOM 821 C CA . ASP A 1 109 ? -32.392 -20.931 42.789 1.00 83.00 109 ASP A CA 1
ATOM 822 C C . ASP A 1 109 ? -31.435 -19.731 42.663 1.00 83.00 109 ASP A C 1
ATOM 824 O O . ASP A 1 109 ? -30.295 -19.813 43.117 1.00 83.00 109 ASP A O 1
ATOM 828 N N . THR A 1 110 ? -31.910 -18.604 42.114 1.00 84.38 110 THR A N 1
ATOM 829 C CA . THR A 1 110 ? -31.208 -17.316 41.956 1.00 84.38 110 THR A CA 1
ATOM 830 C C . THR A 1 110 ? -30.010 -17.314 40.999 1.00 84.38 110 THR A C 1
ATOM 832 O O . THR A 1 110 ? -29.295 -16.310 40.904 1.00 84.38 110 THR A O 1
ATOM 835 N N . THR A 1 111 ? -29.767 -18.415 40.281 1.00 86.88 111 THR A N 1
ATOM 836 C CA . THR A 1 111 ? -28.565 -18.607 39.456 1.00 86.88 111 THR A CA 1
ATOM 837 C C . THR A 1 111 ? -28.470 -17.567 38.347 1.00 86.88 111 THR A C 1
ATOM 839 O O . THR A 1 111 ? -27.411 -16.968 38.138 1.00 86.88 111 THR A O 1
ATOM 842 N N . LEU A 1 112 ? -29.576 -17.323 37.643 1.00 89.38 112 LEU A N 1
ATOM 843 C CA . LEU A 1 112 ? -29.591 -16.436 36.482 1.00 89.38 112 LEU A CA 1
ATOM 844 C C . LEU A 1 112 ? -29.498 -14.969 36.900 1.00 89.38 112 LEU A C 1
ATOM 846 O O . LEU A 1 112 ? -28.749 -14.200 36.296 1.00 89.38 112 LEU A O 1
ATOM 850 N N . ARG A 1 113 ? -30.220 -14.578 37.952 1.00 89.50 113 ARG A N 1
ATOM 851 C CA . ARG A 1 113 ? -30.199 -13.207 38.477 1.00 89.50 113 ARG A CA 1
ATOM 852 C C . ARG A 1 113 ? -28.851 -12.828 39.085 1.00 89.50 113 ARG A C 1
ATOM 854 O O . ARG A 1 113 ? -28.362 -11.726 38.833 1.00 89.50 113 ARG A O 1
ATOM 861 N N . ASN A 1 114 ? -28.217 -13.750 39.813 1.00 86.62 114 ASN A N 1
ATOM 862 C CA . ASN A 1 114 ? -26.861 -13.561 40.329 1.00 86.62 114 ASN A CA 1
ATOM 863 C C . ASN A 1 114 ? -25.857 -13.390 39.175 1.00 86.62 114 ASN A C 1
ATOM 865 O O . ASN A 1 114 ? -25.087 -12.429 39.159 1.00 86.62 114 ASN A O 1
ATOM 869 N N . ALA A 1 115 ? -25.922 -14.257 38.157 1.00 85.94 115 ALA A N 1
ATOM 870 C CA . ALA A 1 115 ? -25.074 -14.141 36.971 1.00 85.94 115 ALA A CA 1
ATOM 871 C C . ALA A 1 115 ? -25.275 -12.802 36.240 1.00 85.94 115 ALA A C 1
ATOM 873 O O . ALA A 1 115 ? -24.296 -12.152 35.880 1.00 85.94 115 ALA A O 1
ATOM 874 N N . ALA A 1 116 ? -26.521 -12.343 36.082 1.00 86.81 116 ALA A N 1
ATOM 875 C CA . ALA A 1 116 ? -26.826 -11.069 35.432 1.00 86.81 116 ALA A CA 1
ATOM 876 C C . ALA A 1 116 ? -26.231 -9.868 36.185 1.00 86.81 116 ALA A C 1
ATOM 878 O O . ALA A 1 116 ? -25.625 -8.989 35.577 1.00 86.81 116 ALA A O 1
ATOM 879 N N . TRP A 1 117 ? -26.365 -9.825 37.512 1.00 90.94 117 TRP A N 1
ATOM 880 C CA . TRP A 1 117 ? -25.815 -8.740 38.334 1.00 90.94 117 TRP A CA 1
ATOM 881 C C . TRP A 1 117 ? -24.297 -8.817 38.529 1.00 90.94 117 TRP A C 1
ATOM 883 O O . TRP A 1 117 ? -23.661 -7.790 38.784 1.00 90.94 117 TRP A O 1
ATOM 893 N N . GLY A 1 118 ? -23.719 -10.010 38.388 1.00 86.19 118 GLY A N 1
ATOM 894 C CA . GLY A 1 118 ? -22.277 -10.239 38.345 1.00 86.19 118 GLY A CA 1
ATOM 895 C C . GLY A 1 118 ? -21.637 -10.001 36.973 1.00 86.19 118 GLY A C 1
ATOM 896 O O . GLY A 1 118 ? -20.408 -9.964 36.892 1.00 86.19 118 GLY A O 1
ATOM 897 N N . SER A 1 119 ? -22.434 -9.837 35.912 1.00 82.06 119 SER A N 1
ATOM 898 C CA . SER A 1 119 ? -21.928 -9.655 34.550 1.00 82.06 119 SER A CA 1
ATOM 899 C C . SER A 1 119 ? -21.266 -8.293 34.340 1.00 82.06 119 SER A C 1
ATOM 901 O O . SER A 1 119 ? -21.585 -7.313 35.012 1.00 82.06 119 SER A O 1
ATOM 903 N N . ILE A 1 120 ? -20.347 -8.246 33.375 1.00 80.56 120 ILE A N 1
ATOM 904 C CA . ILE A 1 120 ? -19.518 -7.081 33.024 1.00 80.56 120 ILE A CA 1
ATOM 905 C C . ILE A 1 120 ? -19.666 -6.651 31.568 1.00 80.56 120 ILE A C 1
ATOM 907 O O . ILE A 1 120 ? -19.110 -5.635 31.165 1.00 80.56 120 ILE A O 1
ATOM 911 N N . ASP A 1 121 ? -20.375 -7.430 30.762 1.00 75.50 121 ASP A N 1
ATOM 912 C CA . ASP A 1 121 ? -20.597 -7.173 29.337 1.00 75.50 121 ASP A CA 1
ATOM 913 C C . ASP A 1 121 ? -21.722 -6.152 29.085 1.00 75.50 121 ASP A C 1
ATOM 915 O O . ASP A 1 121 ? -22.045 -5.847 27.940 1.00 75.50 121 ASP A O 1
ATOM 919 N N . GLY A 1 122 ? -22.310 -5.608 30.157 1.00 73.44 122 GLY A N 1
ATOM 920 C CA . GLY A 1 122 ? -23.459 -4.708 30.104 1.00 73.44 122 GLY A CA 1
ATOM 921 C C . GLY A 1 122 ? -24.815 -5.418 30.120 1.00 73.44 122 GLY A C 1
ATOM 922 O O . GLY A 1 122 ? -25.834 -4.739 30.039 1.00 73.44 122 GLY A O 1
ATOM 923 N N . SER A 1 123 ? -24.867 -6.749 30.264 1.00 75.56 123 SER A N 1
ATOM 924 C CA . SER A 1 123 ? -26.125 -7.498 30.412 1.00 75.56 123 SER A CA 1
ATOM 925 C C . SER A 1 123 ? -26.814 -7.274 31.767 1.00 75.56 123 SER A C 1
ATOM 927 O O . SER A 1 123 ? -27.973 -7.649 31.941 1.00 75.56 123 SER A O 1
ATOM 929 N N . GLY A 1 124 ? -26.089 -6.727 32.746 1.00 85.88 124 GLY A N 1
ATOM 930 C CA . GLY A 1 124 ? -26.601 -6.357 34.062 1.00 85.88 124 GLY A CA 1
ATOM 931 C C . GLY A 1 124 ? -27.166 -4.934 34.110 1.00 85.88 124 GLY A C 1
ATOM 932 O O . GLY A 1 124 ? -27.518 -4.335 33.101 1.00 85.88 124 GLY A O 1
ATOM 933 N N . ILE A 1 125 ? -27.239 -4.367 35.316 1.00 93.31 125 ILE A N 1
ATOM 934 C CA . ILE A 1 125 ? -27.695 -2.978 35.535 1.00 93.31 125 ILE A CA 1
ATOM 935 C C . ILE A 1 125 ? -26.548 -1.958 35.583 1.00 93.31 125 ILE A C 1
ATOM 937 O O . ILE A 1 125 ? -26.792 -0.753 35.607 1.00 93.31 125 ILE A O 1
ATOM 941 N N . CYS A 1 126 ? -25.301 -2.429 35.620 1.00 93.44 126 CYS A N 1
ATOM 942 C CA . CYS A 1 126 ? -24.107 -1.593 35.677 1.00 93.44 126 CYS A CA 1
ATOM 943 C C . CYS A 1 126 ? -23.521 -1.347 34.271 1.00 93.44 126 CYS A C 1
ATOM 945 O O . CYS A 1 126 ? -23.747 -2.156 33.370 1.00 93.44 126 CYS A O 1
ATOM 947 N N . PRO A 1 127 ? -22.755 -0.255 34.075 1.00 88.06 127 PRO A N 1
ATOM 948 C CA . PRO A 1 127 ? -22.029 -0.009 32.828 1.00 88.06 127 PRO A CA 1
ATOM 949 C C . PRO A 1 127 ? -21.092 -1.165 32.457 1.00 88.06 127 PRO A C 1
ATOM 951 O O . PRO A 1 127 ? -20.611 -1.871 33.339 1.00 88.06 127 PRO A O 1
ATOM 954 N N . ILE A 1 128 ? -20.757 -1.307 31.170 1.00 78.94 128 ILE A N 1
ATOM 955 C CA . ILE A 1 128 ? -19.755 -2.283 30.704 1.00 78.94 128 ILE A CA 1
ATOM 956 C C . ILE A 1 128 ? -18.449 -2.121 31.505 1.00 78.94 128 ILE A C 1
ATOM 958 O O . ILE A 1 128 ? -17.990 -1.005 31.744 1.00 78.94 128 ILE A O 1
ATOM 962 N N . GLY A 1 129 ? -17.871 -3.239 31.948 1.00 79.88 129 GLY A N 1
ATOM 963 C CA . GLY A 1 129 ? -16.702 -3.306 32.833 1.00 79.88 129 GLY A CA 1
ATOM 964 C C . GLY A 1 129 ? -17.034 -3.208 34.328 1.00 79.88 129 GLY A C 1
ATOM 965 O O . GLY A 1 129 ? -16.243 -3.646 35.167 1.00 79.88 129 GLY A O 1
ATOM 966 N N . TYR A 1 130 ? -18.216 -2.701 34.678 1.00 88.75 130 TYR A N 1
ATOM 967 C CA . TYR A 1 130 ? -18.713 -2.614 36.045 1.00 88.75 130 TYR A CA 1
ATOM 968 C C . TYR A 1 130 ? -19.781 -3.673 36.311 1.00 88.75 130 TYR A C 1
ATOM 970 O O . TYR A 1 130 ? -20.506 -4.099 35.420 1.00 88.75 130 TYR A O 1
ATOM 978 N N . ARG A 1 131 ? -19.921 -4.057 37.578 1.00 92.38 131 ARG A N 1
ATOM 979 C CA . ARG A 1 131 ? -20.964 -4.973 38.049 1.00 92.38 131 ARG A CA 1
ATOM 980 C C . ARG A 1 131 ? -21.505 -4.552 39.407 1.00 92.38 131 ARG A C 1
ATOM 982 O O . ARG A 1 131 ? -20.945 -3.667 40.066 1.00 92.38 131 ARG A O 1
ATOM 989 N N . VAL A 1 132 ? -22.576 -5.205 39.850 1.00 94.12 132 VAL A N 1
ATOM 990 C CA . VAL A 1 132 ? -23.047 -5.065 41.230 1.00 94.12 132 VAL A CA 1
ATOM 991 C C . VAL A 1 132 ? -21.998 -5.715 42.153 1.00 94.12 132 VAL A C 1
ATOM 993 O O . VAL A 1 132 ? -21.548 -6.840 41.888 1.00 94.12 132 VAL A 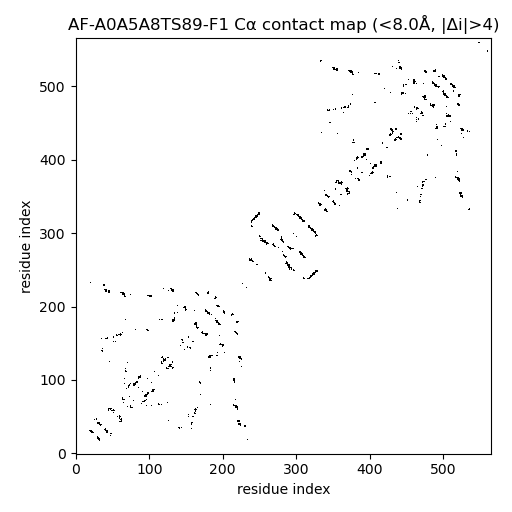O 1
ATOM 996 N N . PRO A 1 133 ? -21.544 -5.020 43.211 1.00 91.94 133 PRO A N 1
ATOM 997 C CA . PRO A 1 133 ? -20.503 -5.525 44.100 1.00 91.94 133 PRO A CA 1
ATOM 998 C C . PRO A 1 133 ? -20.960 -6.779 44.840 1.00 91.94 133 PRO A C 1
ATOM 1000 O O . PRO A 1 133 ? -22.147 -6.955 45.114 1.00 91.94 133 PRO A O 1
ATOM 1003 N N . THR A 1 134 ? -20.020 -7.648 45.192 1.00 88.12 134 THR A N 1
ATOM 1004 C CA . THR A 1 134 ? -20.298 -8.749 46.113 1.00 88.12 134 THR A CA 1
ATOM 1005 C C . THR A 1 134 ? -20.434 -8.216 47.537 1.00 88.12 134 THR A C 1
ATOM 1007 O O . THR A 1 134 ? -20.014 -7.101 47.867 1.00 88.12 134 THR A O 1
ATOM 1010 N N . PHE A 1 135 ? -21.013 -9.027 48.415 1.00 81.81 135 PHE A N 1
ATOM 1011 C CA . PHE A 1 135 ? -21.140 -8.691 49.825 1.00 81.81 135 PHE A CA 1
ATOM 1012 C C . PHE A 1 135 ? -19.774 -8.450 50.478 1.00 81.81 135 PHE A C 1
ATOM 1014 O O . PHE A 1 135 ? -19.598 -7.474 51.203 1.00 81.81 135 PHE A O 1
ATOM 1021 N N . ASP A 1 136 ? -18.789 -9.302 50.187 1.00 82.06 136 ASP A N 1
ATOM 1022 C CA . ASP A 1 136 ? -17.454 -9.194 50.781 1.00 82.06 136 ASP A CA 1
ATOM 1023 C C . ASP A 1 136 ? -16.718 -7.924 50.320 1.00 82.06 136 ASP A C 1
ATOM 1025 O O . ASP A 1 136 ? -15.954 -7.335 51.088 1.00 82.06 136 ASP A O 1
ATOM 1029 N N . GLU A 1 137 ? -16.981 -7.447 49.100 1.00 87.31 137 GLU A N 1
ATOM 1030 C CA . GLU A 1 137 ? -16.457 -6.172 48.595 1.00 87.31 137 GLU A CA 1
ATOM 1031 C C . GLU A 1 137 ? -17.066 -4.978 49.334 1.00 87.31 137 GLU A C 1
ATOM 1033 O O . GLU A 1 137 ? -16.339 -4.081 49.766 1.00 87.31 137 GLU A O 1
ATOM 1038 N N . LEU A 1 138 ? -18.384 -4.994 49.549 1.00 86.19 138 LEU A N 1
ATOM 1039 C CA . LEU A 1 138 ? -19.073 -3.974 50.341 1.00 86.19 138 LEU A CA 1
ATOM 1040 C C . LEU A 1 138 ? -18.642 -3.989 51.814 1.00 86.19 138 LEU A C 1
ATOM 1042 O O . LEU A 1 138 ? -18.452 -2.924 52.404 1.00 86.19 138 LEU A O 1
ATOM 1046 N N . ASP A 1 139 ? -18.451 -5.164 52.421 1.00 81.00 139 ASP A N 1
ATOM 1047 C CA . ASP A 1 139 ? -17.956 -5.269 53.798 1.00 81.00 139 ASP A CA 1
ATOM 1048 C C . ASP A 1 139 ? -16.515 -4.768 53.918 1.00 81.00 139 ASP A C 1
ATOM 1050 O O . ASP A 1 139 ? -16.172 -4.069 54.872 1.00 81.00 139 ASP A O 1
ATOM 1054 N N . THR A 1 140 ? -15.667 -5.082 52.940 1.00 83.44 140 THR A N 1
ATOM 1055 C CA . THR A 1 140 ? -14.289 -4.578 52.894 1.00 83.44 140 THR A CA 1
ATOM 1056 C C . THR A 1 140 ? -14.274 -3.053 52.821 1.00 83.44 140 THR A C 1
ATOM 1058 O O . THR A 1 140 ? -13.559 -2.403 53.589 1.00 83.44 140 THR A O 1
ATOM 1061 N N . GLU A 1 141 ? -15.132 -2.468 51.986 1.00 86.75 141 GLU A N 1
ATOM 1062 C CA . GLU A 1 141 ? -15.293 -1.018 51.910 1.00 86.75 141 GLU A CA 1
ATOM 1063 C C . GLU A 1 141 ? -15.792 -0.439 53.237 1.00 86.75 141 GLU A C 1
ATOM 1065 O O . GLU A 1 141 ? -15.173 0.471 53.791 1.00 86.75 141 GLU A O 1
ATOM 1070 N N . ARG A 1 142 ? -16.840 -1.022 53.827 1.00 86.12 142 ARG A N 1
ATOM 1071 C CA . ARG A 1 142 ? -17.367 -0.628 55.140 1.00 86.12 142 ARG A CA 1
ATOM 1072 C C . ARG A 1 142 ? -16.299 -0.708 56.231 1.00 86.12 142 ARG A C 1
ATOM 1074 O O . ARG A 1 142 ? -16.225 0.177 57.088 1.00 86.12 142 ARG A O 1
ATOM 1081 N N . LYS A 1 143 ? -15.429 -1.724 56.217 1.00 82.94 143 LYS A N 1
ATOM 1082 C CA . LYS A 1 143 ? -14.294 -1.874 57.148 1.00 82.94 143 LYS A CA 1
ATOM 1083 C C . LYS A 1 143 ? -13.265 -0.749 57.024 1.00 82.94 143 LYS A C 1
ATOM 1085 O O . LYS A 1 143 ? -12.654 -0.428 58.043 1.00 82.94 143 LYS A O 1
ATOM 1090 N N . SER A 1 144 ? -13.170 -0.067 55.884 1.00 82.50 144 SER A N 1
ATOM 1091 C CA . SER A 1 144 ? -12.286 1.097 55.708 1.00 82.50 144 SER A CA 1
ATOM 1092 C C . SER A 1 144 ? -12.800 2.395 56.360 1.00 82.50 144 SER A C 1
ATOM 1094 O O . SER A 1 144 ? -12.017 3.305 56.619 1.00 82.50 144 SER A O 1
ATOM 1096 N N . TRP A 1 145 ? -14.099 2.500 56.672 1.00 85.06 145 TRP A N 1
ATOM 1097 C CA . TRP A 1 145 ? -14.682 3.755 57.170 1.00 85.06 145 TRP A CA 1
ATOM 1098 C C . TRP A 1 145 ? -14.208 4.140 58.579 1.00 85.06 145 TRP A C 1
ATOM 1100 O O . TRP A 1 145 ? -14.120 3.288 59.469 1.00 85.06 145 TRP A O 1
ATOM 1110 N N . SER A 1 146 ? -13.985 5.441 58.795 1.00 82.06 146 SER A N 1
ATOM 1111 C CA . SER A 1 146 ? -13.458 6.023 60.045 1.00 82.06 146 SER A CA 1
ATOM 1112 C C . SER A 1 146 ? -14.339 5.758 61.265 1.00 82.06 146 SER A C 1
ATOM 1114 O O . SER A 1 146 ? -13.867 5.393 62.338 1.00 82.06 146 SER A O 1
ATOM 1116 N N . ASN A 1 147 ? -15.644 5.901 61.086 1.00 79.56 147 ASN A N 1
ATOM 1117 C CA . ASN A 1 147 ? -16.642 5.305 61.941 1.00 79.56 147 ASN A CA 1
ATOM 1118 C C . ASN A 1 147 ? -17.573 4.519 61.046 1.00 79.56 147 ASN A C 1
ATOM 1120 O O . ASN A 1 147 ? -17.596 4.649 59.829 1.00 79.56 147 ASN A O 1
ATOM 1124 N N . LYS A 1 148 ? -18.340 3.661 61.667 1.00 79.19 148 LYS A N 1
ATOM 1125 C CA . LYS A 1 148 ? -19.100 2.700 60.919 1.00 79.19 148 LYS A CA 1
ATOM 1126 C C . LYS A 1 148 ? -20.496 3.358 60.581 1.00 79.19 148 LYS A C 1
ATOM 1128 O O . LYS A 1 148 ? -21.211 2.955 59.683 1.00 79.19 148 LYS A O 1
ATOM 1133 N N . LYS A 1 149 ? -20.926 4.437 61.226 1.00 79.50 149 LYS A N 1
ATOM 1134 C CA . LYS A 1 149 ? -22.271 5.007 61.000 1.00 79.50 149 LYS A CA 1
ATOM 1135 C C . LYS A 1 149 ? -22.394 5.690 59.629 1.00 79.50 149 LYS A C 1
ATOM 1137 O O . LYS A 1 149 ? -21.412 5.848 58.903 1.00 79.50 149 LYS A O 1
ATOM 1142 N N . SER A 1 150 ? -23.582 6.205 59.321 1.00 83.25 150 SER A N 1
ATOM 1143 C CA . SER A 1 150 ? -23.822 7.073 58.154 1.00 83.25 150 SER A CA 1
ATOM 1144 C C . SER A 1 150 ? -22.812 8.218 58.002 1.00 83.25 150 SER A C 1
ATOM 1146 O O . SER A 1 150 ? -22.438 8.563 56.883 1.00 83.25 150 SER A O 1
ATOM 1148 N N . ALA A 1 151 ? -22.309 8.769 59.112 1.00 85.56 151 ALA A N 1
ATOM 1149 C CA . ALA A 1 151 ? -21.252 9.777 59.093 1.00 85.56 151 ALA A CA 1
ATOM 1150 C C . ALA A 1 151 ? -19.952 9.254 58.455 1.00 85.56 151 ALA A C 1
ATOM 1152 O O . ALA A 1 151 ? -19.314 9.970 57.691 1.00 85.56 151 ALA A O 1
ATOM 1153 N N . GLY A 1 152 ? -19.558 8.013 58.747 1.00 86.00 152 GLY A N 1
ATOM 1154 C CA . GLY A 1 152 ? -18.383 7.392 58.141 1.00 86.00 152 GLY A CA 1
ATOM 1155 C C . GLY A 1 152 ? -18.617 6.909 56.713 1.00 86.00 152 GLY A C 1
ATOM 1156 O O . GLY A 1 152 ? -17.721 7.045 55.888 1.00 86.00 152 GLY A O 1
ATOM 1157 N N . ALA A 1 153 ? -19.829 6.445 56.395 1.00 89.31 153 ALA A N 1
ATOM 1158 C CA . ALA A 1 153 ? -20.226 6.115 55.025 1.00 89.31 153 ALA A CA 1
ATOM 1159 C C . ALA A 1 153 ? -20.111 7.335 54.092 1.00 89.31 153 ALA A C 1
ATOM 1161 O O . ALA A 1 153 ? -19.520 7.251 53.014 1.00 89.31 153 ALA A O 1
ATOM 1162 N N . PHE A 1 154 ? -20.601 8.496 54.540 1.00 92.00 154 PHE A N 1
ATOM 1163 C CA . PHE A 1 154 ? -20.495 9.749 53.793 1.00 92.00 154 PHE A CA 1
ATOM 1164 C C . PHE A 1 154 ? -19.071 10.328 53.788 1.00 92.00 154 PHE A C 1
ATOM 1166 O O . PHE A 1 154 ? -18.647 10.896 52.786 1.00 92.00 154 PHE A O 1
ATOM 1173 N N . ALA A 1 155 ? -18.316 10.174 54.879 1.00 90.44 155 ALA A N 1
ATOM 1174 C CA . ALA A 1 155 ? -16.920 10.610 54.940 1.00 90.44 155 ALA A CA 1
ATOM 1175 C C . ALA A 1 155 ? -15.954 9.699 54.157 1.00 90.44 155 ALA A C 1
ATOM 1177 O O . ALA A 1 155 ? -14.798 10.072 53.966 1.00 90.44 155 ALA A O 1
ATOM 1178 N N . SER A 1 156 ? -16.398 8.511 53.731 1.00 90.31 156 SER A N 1
ATOM 1179 C CA . SER A 1 156 ? -15.610 7.609 52.887 1.00 90.31 156 SER A CA 1
ATOM 1180 C C . SER A 1 156 ? -15.360 8.204 51.499 1.00 90.31 156 SER A C 1
ATOM 1182 O O . SER A 1 156 ? -16.062 9.117 51.058 1.00 90.31 156 SER A O 1
ATOM 1184 N N . THR A 1 157 ? -14.404 7.633 50.766 1.00 89.81 157 THR A N 1
ATOM 1185 C CA . THR A 1 157 ? -14.133 8.014 49.373 1.00 89.81 157 THR A CA 1
ATOM 1186 C C . THR A 1 157 ? -15.380 7.881 48.488 1.00 89.81 157 THR A C 1
ATOM 1188 O O . THR A 1 157 ? -15.587 8.701 47.598 1.00 89.81 157 THR A O 1
ATOM 1191 N N . LEU A 1 158 ? -16.259 6.910 48.767 1.00 92.81 158 LEU A N 1
ATOM 1192 C CA . LEU A 1 158 ? -17.482 6.681 47.987 1.00 92.81 158 LEU A CA 1
ATOM 1193 C C . LEU A 1 158 ? -18.623 7.655 48.300 1.00 92.81 158 LEU A C 1
ATOM 1195 O O . LEU A 1 158 ? -19.604 7.702 47.553 1.00 92.81 158 LEU A O 1
ATOM 1199 N N . ARG A 1 159 ? -18.523 8.402 49.409 1.00 94.56 159 ARG A N 1
ATOM 1200 C CA . ARG A 1 159 ? -19.545 9.345 49.888 1.00 94.56 159 ARG A CA 1
ATOM 1201 C C . ARG A 1 159 ? -20.961 8.763 49.850 1.00 94.56 159 ARG A C 1
ATOM 1203 O O . ARG A 1 159 ? -21.869 9.376 49.291 1.00 94.56 159 ARG A O 1
ATOM 1210 N N . LEU A 1 160 ? -21.162 7.566 50.405 1.00 93.56 160 LEU A N 1
ATOM 1211 C CA . LEU A 1 160 ? -22.456 6.883 50.309 1.00 93.56 160 LEU A CA 1
ATOM 1212 C C . LEU A 1 160 ? -23.550 7.666 51.063 1.00 93.56 160 LEU A C 1
ATOM 1214 O O . LEU A 1 160 ? -23.424 7.868 52.276 1.00 93.56 160 LEU A O 1
ATOM 1218 N N . PRO A 1 161 ? -24.631 8.099 50.385 1.00 94.88 161 PRO A N 1
ATOM 1219 C CA . PRO A 1 161 ? -25.732 8.802 51.034 1.00 94.88 161 PRO A CA 1
ATOM 1220 C C . PRO A 1 161 ? -26.695 7.844 51.749 1.00 94.88 161 PRO A C 1
ATOM 1222 O O . PRO A 1 161 ? -26.746 6.641 51.466 1.00 94.88 161 PRO A O 1
ATOM 1225 N N . LEU A 1 162 ? -27.527 8.410 52.628 1.00 92.00 162 LEU A N 1
ATOM 1226 C CA . LEU A 1 162 ? -28.699 7.776 53.236 1.00 92.00 162 LEU A CA 1
ATOM 1227 C C . LEU A 1 162 ? -29.839 7.672 52.209 1.00 92.00 162 LEU A C 1
ATOM 1229 O O . LEU A 1 162 ? -30.882 8.309 52.331 1.00 92.00 162 LEU A O 1
ATOM 1233 N N . ALA A 1 163 ? -29.599 6.884 51.161 1.00 92.94 163 ALA A N 1
ATOM 1234 C CA . ALA A 1 163 ? -30.420 6.788 49.957 1.00 92.94 163 ALA A CA 1
ATOM 1235 C C . ALA A 1 163 ? -31.822 6.183 50.148 1.00 92.94 163 ALA A C 1
ATOM 1237 O O . ALA A 1 163 ? -32.594 6.127 49.180 1.00 92.94 163 ALA A O 1
ATOM 1238 N N . LYS A 1 164 ? -32.179 5.781 51.376 1.00 91.25 164 LYS A N 1
ATOM 1239 C CA . LYS A 1 164 ? -33.442 5.111 51.708 1.00 91.25 164 LYS A CA 1
ATOM 1240 C C . LYS A 1 164 ? -33.593 3.803 50.925 1.00 91.25 164 LYS A C 1
ATOM 1242 O O . LYS A 1 164 ? -32.707 3.384 50.185 1.00 91.25 164 LYS A O 1
ATOM 1247 N N . TYR A 1 165 ? -34.731 3.153 51.098 1.00 90.69 165 TYR A N 1
ATOM 1248 C CA . TYR A 1 165 ? -35.133 1.994 50.313 1.00 90.69 165 TYR A CA 1
ATOM 1249 C C . TYR A 1 165 ? -36.654 1.936 50.205 1.00 90.69 165 TYR A C 1
ATOM 1251 O O . TYR A 1 165 ? -37.364 2.612 50.957 1.00 90.69 165 TYR A O 1
ATOM 1259 N N . ARG A 1 166 ? -37.153 1.150 49.253 1.00 93.25 166 ARG A N 1
ATOM 1260 C CA . ARG A 1 166 ? -38.579 0.921 49.021 1.00 93.25 166 ARG A CA 1
ATOM 1261 C C . ARG A 1 166 ? -38.965 -0.438 49.588 1.00 93.25 166 ARG A C 1
ATOM 1263 O O . ARG A 1 166 ? -38.449 -1.446 49.127 1.00 93.25 166 ARG A O 1
ATOM 1270 N N . PHE A 1 167 ? -39.840 -0.457 50.587 1.00 90.44 167 PHE A N 1
ATOM 1271 C CA . PHE A 1 167 ? -40.344 -1.680 51.213 1.00 90.44 167 PHE A CA 1
ATOM 1272 C C . PHE A 1 167 ? -41.088 -2.564 50.208 1.00 90.44 167 PHE A C 1
ATOM 1274 O O . PHE A 1 167 ? -41.574 -2.083 49.185 1.00 90.44 167 PHE A O 1
ATOM 1281 N N . THR A 1 168 ? -41.267 -3.839 50.550 1.00 89.88 168 THR A N 1
ATOM 1282 C CA . THR A 1 168 ? -42.101 -4.782 49.790 1.00 89.88 168 THR A CA 1
ATOM 1283 C C . THR A 1 168 ? -43.562 -4.372 49.698 1.00 89.88 168 THR A C 1
ATOM 1285 O O . THR A 1 168 ? -44.239 -4.804 48.784 1.00 89.88 168 THR A O 1
ATOM 1288 N N . SER A 1 169 ? -44.039 -3.481 50.572 1.00 88.81 169 SER A N 1
ATOM 1289 C CA . SER A 1 169 ? -45.348 -2.825 50.453 1.00 88.81 169 SER A CA 1
ATOM 1290 C C . SER A 1 169 ? -45.402 -1.734 49.370 1.00 88.81 169 SER A C 1
ATOM 1292 O O . SER A 1 169 ? -46.477 -1.214 49.076 1.00 88.81 169 SER A O 1
ATOM 1294 N N . GLY A 1 170 ? -44.256 -1.364 48.793 1.00 89.56 170 GLY A N 1
ATOM 1295 C CA . GLY A 1 170 ? -44.095 -0.319 47.783 1.00 89.56 170 GLY A CA 1
ATOM 1296 C C . GLY A 1 170 ? -43.846 1.088 48.341 1.00 89.56 170 GLY A C 1
ATOM 1297 O O . GLY A 1 170 ? -43.533 1.999 47.578 1.00 89.56 170 GLY A O 1
ATOM 1298 N N . PHE A 1 171 ? -43.916 1.292 49.660 1.00 90.94 171 PHE A N 1
ATOM 1299 C CA . PHE A 1 171 ? -43.609 2.589 50.273 1.00 90.94 171 PHE A CA 1
ATOM 1300 C C . PHE A 1 171 ? -42.100 2.815 50.408 1.00 90.94 171 PHE A C 1
ATOM 1302 O O . PHE A 1 171 ? -41.353 1.906 50.763 1.00 90.94 171 PHE A O 1
ATOM 1309 N N . ILE A 1 172 ? -41.641 4.048 50.184 1.00 92.25 172 ILE A N 1
ATOM 1310 C CA . ILE A 1 172 ? -40.248 4.439 50.439 1.00 92.25 172 ILE A CA 1
ATOM 1311 C C . ILE A 1 172 ? -40.087 4.825 51.908 1.00 92.25 172 ILE A C 1
ATOM 1313 O O . ILE A 1 172 ? -40.889 5.590 52.446 1.00 92.25 172 ILE A O 1
ATOM 1317 N N . SER A 1 173 ? -39.027 4.321 52.542 1.00 87.88 173 SER A N 1
ATOM 1318 C CA . SER A 1 173 ? -38.681 4.640 53.926 1.00 87.88 173 SER A CA 1
ATOM 1319 C C . SER A 1 173 ? -38.631 6.151 54.173 1.00 87.88 173 SER A C 1
ATOM 1321 O O . SER A 1 173 ? -38.003 6.912 53.431 1.00 87.88 173 SER A O 1
ATOM 1323 N N . ASN A 1 174 ? -39.294 6.592 55.242 1.00 82.56 174 ASN A N 1
ATOM 1324 C CA . ASN A 1 174 ? -39.251 7.972 55.720 1.00 82.56 174 ASN A CA 1
ATOM 1325 C C . ASN A 1 174 ? -38.166 8.196 56.788 1.00 82.56 174 ASN A C 1
ATOM 1327 O O . ASN A 1 174 ? -37.996 9.325 57.247 1.00 82.56 174 ASN A O 1
ATOM 1331 N N . THR A 1 175 ? -37.433 7.149 57.171 1.00 80.50 175 THR A N 1
ATOM 1332 C CA . THR A 1 175 ? -36.339 7.234 58.136 1.00 80.50 175 THR A CA 1
ATOM 1333 C C . THR A 1 175 ? -35.013 7.541 57.437 1.00 80.50 175 THR A C 1
ATOM 1335 O O . THR A 1 175 ? -34.873 7.455 56.216 1.00 80.50 175 THR A O 1
ATOM 1338 N N . ASN A 1 176 ? -34.025 7.952 58.228 1.00 80.06 176 ASN A N 1
ATOM 1339 C CA . ASN A 1 176 ? -32.685 8.292 57.757 1.00 80.06 176 ASN A CA 1
ATOM 1340 C C . ASN A 1 176 ? -31.786 7.047 57.764 1.00 80.06 176 ASN A C 1
ATOM 1342 O O . ASN A 1 176 ? -30.847 6.954 58.556 1.00 80.06 176 ASN A O 1
ATOM 1346 N N . ASN A 1 177 ? -32.110 6.085 56.900 1.00 80.69 177 ASN A N 1
ATOM 1347 C CA . ASN A 1 177 ? -31.386 4.829 56.724 1.00 80.69 177 ASN A CA 1
ATOM 1348 C C . ASN A 1 177 ? -31.007 4.591 55.252 1.00 80.69 177 ASN A C 1
ATOM 1350 O O . ASN A 1 177 ? -31.555 5.206 54.335 1.00 80.69 177 ASN A O 1
ATOM 1354 N N . ALA A 1 178 ? -30.043 3.706 55.019 1.00 85.00 178 ALA A N 1
ATOM 1355 C CA . ALA A 1 178 ? -29.733 3.179 53.696 1.00 85.00 178 ALA A CA 1
ATOM 1356 C C . ALA A 1 178 ? -29.396 1.695 53.764 1.00 85.00 178 ALA A C 1
ATOM 1358 O O . ALA A 1 178 ? -28.866 1.224 54.768 1.00 85.00 178 ALA A O 1
ATOM 1359 N N . ALA A 1 179 ? -29.681 0.999 52.667 1.00 87.44 179 ALA A N 1
ATOM 1360 C CA . ALA A 1 179 ? -29.241 -0.360 52.401 1.00 87.44 179 ALA A CA 1
ATOM 1361 C C . ALA A 1 179 ? -28.822 -0.445 50.928 1.00 87.44 179 ALA A C 1
ATOM 1363 O O . ALA A 1 179 ? -29.508 0.123 50.089 1.00 87.44 179 ALA A O 1
ATOM 1364 N N . TYR A 1 180 ? -27.706 -1.100 50.614 1.00 91.38 180 TYR A N 1
ATOM 1365 C CA . TYR A 1 180 ? -27.170 -1.222 49.253 1.00 91.38 180 TYR A CA 1
ATOM 1366 C C . TYR A 1 180 ? -27.083 -2.680 48.841 1.00 91.38 180 TYR A C 1
ATOM 1368 O O . TYR A 1 180 ? -26.568 -3.494 49.608 1.00 91.38 180 TYR A O 1
ATOM 1376 N N . TRP A 1 181 ? -27.542 -2.998 47.635 1.00 92.75 181 TRP A N 1
ATOM 1377 C CA . TRP A 1 181 ? -27.533 -4.372 47.142 1.00 92.75 181 TRP A CA 1
ATOM 1378 C C . TRP A 1 181 ? -26.128 -4.943 46.934 1.00 92.75 181 TRP A C 1
ATOM 1380 O O . TRP A 1 181 ? -25.249 -4.252 46.414 1.00 92.75 181 TRP A O 1
ATOM 1390 N N . SER A 1 182 ? -25.963 -6.234 47.253 1.00 89.25 182 SER A N 1
ATOM 1391 C CA . SER A 1 182 ? -24.887 -7.075 46.721 1.00 89.25 182 SER A CA 1
ATOM 1392 C C . SER A 1 182 ? -25.391 -8.066 45.668 1.00 89.25 182 SER A C 1
ATOM 1394 O O . SER A 1 182 ? -26.563 -8.450 45.664 1.00 89.25 182 SER A O 1
ATOM 1396 N N . SER A 1 183 ? -24.493 -8.514 44.789 1.00 88.31 183 SER A N 1
ATOM 1397 C CA . SER A 1 183 ? -24.789 -9.481 43.723 1.00 88.31 183 SER A CA 1
ATOM 1398 C C . SER A 1 183 ? -24.911 -10.920 44.206 1.00 88.31 183 SER A C 1
ATOM 1400 O O . SER A 1 183 ? -25.713 -11.659 43.656 1.00 88.31 183 SER A O 1
ATOM 1402 N N . ASN A 1 184 ? -24.151 -11.331 45.222 1.00 80.56 184 ASN A N 1
ATOM 1403 C CA . ASN A 1 184 ? -24.096 -12.725 45.656 1.00 80.56 184 ASN A CA 1
ATOM 1404 C C . ASN A 1 184 ? -24.879 -12.997 46.946 1.00 80.56 184 ASN A C 1
ATOM 1406 O O . ASN A 1 184 ? -25.091 -12.115 47.784 1.00 80.56 184 ASN A O 1
ATOM 1410 N N . LEU A 1 185 ? -25.230 -14.272 47.116 1.00 74.69 185 LEU A N 1
ATOM 1411 C CA . LEU A 1 185 ? -25.714 -14.833 48.371 1.00 74.69 185 LEU A CA 1
ATOM 1412 C C . LEU A 1 185 ? -24.564 -15.029 49.364 1.00 74.69 185 LEU A C 1
ATOM 1414 O O . LEU A 1 185 ? -23.437 -15.356 48.980 1.00 74.69 185 LEU A O 1
ATOM 1418 N N . ARG A 1 186 ? -24.885 -14.931 50.653 1.00 67.81 186 ARG A N 1
ATOM 1419 C CA . ARG A 1 186 ? -24.054 -15.426 51.754 1.00 67.81 186 ARG A CA 1
ATOM 1420 C C . ARG A 1 186 ? -24.956 -16.156 52.741 1.00 67.81 186 ARG A C 1
ATOM 1422 O O . ARG A 1 186 ? -26.022 -15.647 53.081 1.00 67.81 186 ARG A O 1
ATOM 1429 N N . ASP A 1 187 ? -24.563 -17.360 53.148 1.00 67.12 187 ASP A N 1
ATOM 1430 C CA . ASP A 1 187 ? -25.373 -18.233 54.012 1.00 67.12 187 ASP A CA 1
ATOM 1431 C C . ASP A 1 187 ? -26.794 -18.464 53.446 1.00 67.12 187 ASP A C 1
ATOM 1433 O O . ASP A 1 187 ? -27.801 -18.346 54.144 1.00 67.12 187 ASP A O 1
ATOM 1437 N N . ASN A 1 188 ? -26.876 -18.729 52.133 1.00 66.31 188 ASN A N 1
ATOM 1438 C CA . ASN A 1 188 ? -28.117 -18.921 51.361 1.00 66.31 188 ASN A CA 1
ATOM 1439 C C . ASN A 1 188 ? -29.117 -17.753 51.432 1.00 66.31 188 ASN A C 1
ATOM 1441 O O . ASN A 1 188 ? -30.312 -17.941 51.212 1.00 66.31 188 ASN A O 1
ATOM 1445 N N . SER A 1 189 ? -28.635 -16.548 51.740 1.00 68.69 189 SER A N 1
ATOM 1446 C CA . SER A 1 189 ? -29.476 -15.370 51.928 1.00 68.69 189 SER A CA 1
ATOM 1447 C C . SER A 1 189 ? -28.904 -14.171 51.179 1.00 68.69 189 SER A C 1
ATOM 1449 O O . SER A 1 189 ? -27.691 -13.949 51.179 1.00 68.69 189 SER A O 1
ATOM 1451 N N . HIS A 1 190 ? -29.775 -13.385 50.545 1.00 72.44 190 HIS A N 1
ATOM 1452 C CA . HIS A 1 190 ? -29.392 -12.116 49.932 1.00 72.44 190 HIS A CA 1
ATOM 1453 C C . HIS A 1 190 ? -28.953 -11.148 51.020 1.00 72.44 190 HIS A C 1
ATOM 1455 O O . HIS A 1 190 ? -29.601 -11.028 52.065 1.00 72.44 190 HIS A O 1
ATOM 1461 N N . LYS A 1 191 ? -27.833 -10.472 50.783 1.00 73.75 191 LYS A N 1
ATOM 1462 C CA . LYS A 1 191 ? -27.275 -9.519 51.732 1.00 73.75 191 LYS A CA 1
ATOM 1463 C C . LYS A 1 191 ? -27.217 -8.126 51.120 1.00 73.75 191 LYS A C 1
ATOM 1465 O O . LYS A 1 191 ? -27.280 -7.927 49.909 1.00 73.75 191 LYS A O 1
ATOM 1470 N N . SER A 1 192 ? -27.136 -7.146 52.003 1.00 81.38 192 SER A N 1
ATOM 1471 C CA . SER A 1 192 ? -27.023 -5.739 51.656 1.00 81.38 192 SER A CA 1
ATOM 1472 C C . SER A 1 192 ? -26.153 -5.040 52.686 1.00 81.38 192 SER A C 1
ATOM 1474 O O . SER A 1 192 ? -26.130 -5.442 53.848 1.00 81.38 192 SER A O 1
ATOM 1476 N N . LEU A 1 193 ? -25.483 -3.964 52.290 1.00 84.75 193 LEU A N 1
ATOM 1477 C CA . LEU A 1 193 ? -24.778 -3.091 53.226 1.00 84.75 193 LEU A CA 1
ATOM 1478 C C . LEU A 1 193 ? -25.745 -2.046 53.788 1.00 84.75 193 LEU A C 1
ATOM 1480 O O . LEU A 1 193 ? -26.177 -1.179 53.030 1.00 84.75 193 LEU A O 1
ATOM 1484 N N . SER A 1 194 ? -26.048 -2.090 55.090 1.00 82.81 194 SER A N 1
ATOM 1485 C CA . SER A 1 194 ? -26.972 -1.152 55.747 1.00 82.81 194 SER A CA 1
ATOM 1486 C C . SER A 1 194 ? -26.327 -0.268 56.815 1.00 82.81 194 SER A C 1
ATOM 1488 O O . SER A 1 194 ? -25.420 -0.695 57.526 1.00 82.81 194 SER A O 1
ATOM 1490 N N . PHE A 1 195 ? -26.805 0.975 56.940 1.00 79.81 195 PHE A N 1
ATOM 1491 C CA . PHE A 1 195 ? -26.339 1.943 57.942 1.00 79.81 195 PHE A CA 1
ATOM 1492 C C . PHE A 1 195 ? -27.351 3.082 58.191 1.00 79.81 195 PHE A C 1
ATOM 1494 O O . PHE A 1 195 ? -28.132 3.430 57.302 1.00 79.81 195 PHE A O 1
ATOM 1501 N N . ASP A 1 196 ? -27.321 3.698 59.385 1.00 76.25 196 ASP A N 1
ATOM 1502 C CA . ASP A 1 196 ? -28.211 4.810 59.775 1.00 76.25 196 ASP A CA 1
ATOM 1503 C C . ASP A 1 196 ? -27.527 5.906 60.645 1.00 76.25 196 ASP A C 1
ATOM 1505 O O . ASP A 1 196 ? -26.293 6.005 60.705 1.00 76.25 196 ASP A O 1
ATOM 1509 N N . LEU A 1 197 ? -28.318 6.816 61.239 1.00 67.75 197 LEU A N 1
ATOM 1510 C CA . LEU A 1 197 ? -27.860 7.928 62.097 1.00 67.75 197 LEU A CA 1
ATOM 1511 C C . LEU A 1 197 ? -27.535 7.537 63.556 1.00 67.75 197 LEU A C 1
ATOM 1513 O O . LEU A 1 197 ? -26.751 8.234 64.204 1.00 67.75 197 LEU A O 1
ATOM 1517 N N . GLY A 1 198 ? -28.151 6.486 64.103 1.00 58.78 198 GLY A N 1
ATOM 1518 C CA . GLY A 1 198 ? -28.160 6.177 65.541 1.00 58.78 198 GLY A CA 1
ATOM 1519 C C . GLY A 1 198 ? -27.280 4.989 65.930 1.00 58.78 198 GLY A C 1
ATOM 1520 O O . GLY A 1 198 ? -26.570 5.049 66.943 1.00 58.78 198 GLY A O 1
ATOM 1521 N N . VAL A 1 199 ? -27.235 3.952 65.096 1.00 54.19 199 VAL A N 1
ATOM 1522 C CA . VAL A 1 199 ? -26.456 2.721 65.288 1.00 54.19 199 VAL A CA 1
ATOM 1523 C C . VAL A 1 199 ? -25.290 2.632 64.291 1.00 54.19 199 VAL A C 1
ATOM 1525 O O . VAL A 1 199 ? -25.209 3.375 63.315 1.00 54.19 199 VAL A O 1
ATOM 1528 N N . GLY A 1 200 ? -24.288 1.801 64.609 1.00 50.66 200 GLY A N 1
ATOM 1529 C CA . GLY A 1 200 ? -23.223 1.425 63.664 1.00 50.66 200 GLY A CA 1
ATOM 1530 C C . GLY A 1 200 ? -23.789 0.790 62.378 1.00 50.66 200 GLY A C 1
ATOM 1531 O O . GLY A 1 200 ? -24.946 0.394 62.371 1.00 50.66 200 GLY A O 1
ATOM 1532 N N . PRO A 1 201 ? -22.996 0.650 61.301 1.00 48.22 201 PRO A N 1
ATOM 1533 C CA . PRO A 1 201 ? -23.305 -0.194 60.173 1.00 48.22 201 PRO A CA 1
ATOM 1534 C C . PRO A 1 201 ? -23.074 -1.612 60.676 1.00 48.22 201 PRO A C 1
ATOM 1536 O O . PRO A 1 201 ? -21.943 -2.070 60.925 1.00 48.22 201 PRO A O 1
ATOM 1539 N N . ASP A 1 202 ? -24.151 -2.320 60.864 1.00 46.97 202 ASP A N 1
ATOM 1540 C CA . ASP A 1 202 ? -23.956 -3.734 60.916 1.00 46.97 202 ASP A CA 1
ATOM 1541 C C . ASP A 1 202 ? -23.697 -4.234 59.500 1.00 46.97 202 ASP A C 1
ATOM 1543 O O . ASP A 1 202 ? -24.415 -3.907 58.558 1.00 46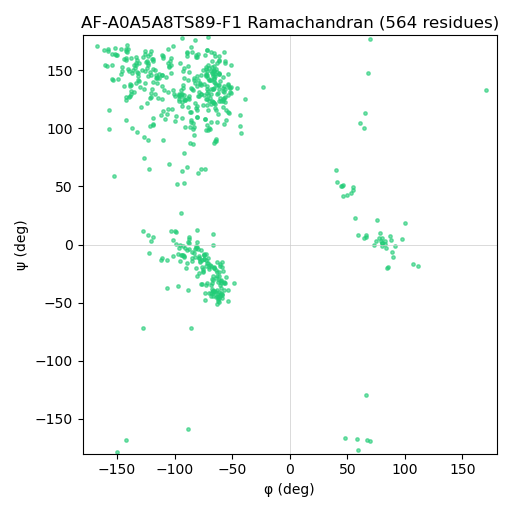.97 202 ASP A O 1
ATOM 1547 N N . VAL A 1 203 ? -22.614 -4.988 59.337 1.00 46.22 203 VAL A N 1
ATOM 1548 C CA . VAL A 1 203 ? -22.578 -5.975 58.246 1.00 46.22 203 VAL A CA 1
ATOM 1549 C C . VAL A 1 203 ? -23.411 -7.185 58.627 1.00 46.22 203 VAL A C 1
ATOM 1551 O O . VAL A 1 203 ? -23.666 -8.019 57.765 1.00 46.22 203 VAL A O 1
ATOM 1554 N N . ASP A 1 204 ? -23.787 -7.297 59.904 1.00 48.62 204 ASP A N 1
ATOM 1555 C CA . ASP A 1 204 ? -24.396 -8.488 60.461 1.00 48.62 204 ASP A CA 1
ATOM 1556 C C . ASP A 1 204 ? -25.312 -8.187 61.661 1.00 48.62 204 ASP A C 1
ATOM 1558 O O . ASP A 1 204 ? -25.115 -8.702 62.754 1.00 48.62 204 ASP A O 1
ATOM 1562 N N . THR A 1 205 ? -26.337 -7.358 61.458 1.00 42.31 205 THR A N 1
ATOM 1563 C CA . THR A 1 205 ? -27.619 -7.473 62.165 1.00 42.31 205 THR A CA 1
ATOM 1564 C C . THR A 1 205 ? -28.711 -7.119 61.151 1.00 42.31 205 THR A C 1
ATOM 1566 O O . THR A 1 205 ? -28.643 -6.111 60.456 1.00 42.31 205 THR A O 1
ATOM 1569 N N . ASP A 1 206 ? -29.702 -7.974 60.902 1.00 41.50 206 ASP A N 1
ATOM 1570 C CA . ASP A 1 206 ? -30.775 -8.195 61.873 1.00 41.50 206 ASP A CA 1
ATOM 1571 C C . ASP A 1 206 ? -31.187 -6.847 62.504 1.00 41.50 206 ASP A C 1
ATOM 1573 O O . ASP A 1 206 ? -31.190 -6.659 63.721 1.00 41.50 206 ASP A O 1
ATOM 1577 N N . VAL A 1 207 ? -31.521 -5.856 61.662 1.00 37.91 207 VAL A N 1
ATOM 1578 C CA . VAL A 1 207 ? -32.321 -4.709 62.104 1.00 37.91 207 VAL A CA 1
ATOM 1579 C C . VAL A 1 207 ? -33.691 -5.278 62.464 1.00 37.91 207 VAL A C 1
ATOM 1581 O O . VAL A 1 207 ? -34.590 -5.355 61.634 1.00 37.91 207 VAL A O 1
ATOM 1584 N N . THR A 1 208 ? -33.788 -5.717 63.719 1.00 32.16 208 THR A N 1
ATOM 1585 C CA . THR A 1 208 ? -34.891 -6.444 64.357 1.00 32.16 208 THR A CA 1
ATOM 1586 C C . THR A 1 208 ? -35.131 -7.839 63.773 1.00 32.16 208 THR A C 1
ATOM 1588 O O . THR A 1 208 ? -35.525 -7.977 62.626 1.00 32.16 208 THR A O 1
ATOM 1591 N N . GLY A 1 209 ? -34.863 -8.852 64.608 1.00 32.31 209 GLY A N 1
ATOM 1592 C CA . GLY A 1 209 ? -34.898 -10.288 64.332 1.00 32.31 209 GLY A CA 1
ATOM 1593 C C . GLY A 1 209 ? -35.769 -10.770 63.174 1.00 32.31 209 GLY A C 1
ATOM 1594 O O . GLY A 1 209 ? -36.947 -10.431 63.082 1.00 32.31 209 GLY A O 1
ATOM 1595 N N . SER A 1 210 ? -35.184 -11.669 62.382 1.00 36.34 210 SER A N 1
ATOM 1596 C CA . SER A 1 210 ? -35.801 -12.374 61.258 1.00 36.34 210 SER A CA 1
ATOM 1597 C C . SER A 1 210 ? -36.201 -11.438 60.120 1.00 36.34 210 SER A C 1
ATOM 1599 O O . SER A 1 210 ? -37.241 -10.791 60.156 1.00 36.34 210 SER A O 1
ATOM 1601 N N . ASN A 1 211 ? -35.378 -11.384 59.074 1.00 41.28 211 ASN A N 1
ATOM 1602 C CA . ASN A 1 211 ? -35.741 -11.885 57.744 1.00 41.28 211 ASN A CA 1
ATOM 1603 C C . ASN A 1 211 ? -34.677 -11.456 56.730 1.00 41.28 211 ASN A C 1
ATOM 1605 O O . ASN A 1 211 ? -34.285 -10.293 56.655 1.00 41.28 211 ASN A O 1
ATOM 1609 N N . ASN A 1 212 ? -34.250 -12.414 55.912 1.00 50.91 212 ASN A N 1
ATOM 1610 C CA . ASN A 1 212 ? -33.620 -12.176 54.620 1.00 50.91 212 ASN A CA 1
ATOM 1611 C C . ASN A 1 212 ? -34.315 -10.998 53.927 1.00 50.91 212 ASN A C 1
ATOM 1613 O O . ASN A 1 212 ? -35.540 -11.033 53.786 1.00 50.91 212 ASN A O 1
ATOM 1617 N N . PHE A 1 213 ? -33.573 -9.961 53.518 1.00 58.66 213 PHE A N 1
ATOM 1618 C CA . PHE A 1 213 ? -34.175 -8.898 52.718 1.00 58.66 213 PHE A CA 1
ATOM 1619 C C . PHE A 1 213 ? -34.812 -9.546 51.491 1.00 58.66 213 PHE A C 1
ATOM 1621 O O . PHE A 1 213 ? -34.148 -10.200 50.689 1.00 58.66 213 PHE A O 1
ATOM 1628 N N . GLN A 1 214 ? -36.131 -9.418 51.434 1.00 76.81 214 GLN A N 1
ATOM 1629 C CA . GLN A 1 214 ? -36.997 -9.984 50.415 1.00 76.81 214 GLN A CA 1
ATOM 1630 C C . GLN A 1 214 ? -36.533 -9.455 49.059 1.00 76.81 214 GLN A C 1
ATOM 1632 O O . GLN A 1 214 ? -36.290 -8.257 48.922 1.00 76.81 214 GLN A O 1
ATOM 1637 N N . ASN A 1 215 ? -36.416 -10.311 48.049 1.00 84.31 215 ASN A N 1
ATOM 1638 C CA . ASN A 1 215 ? -35.935 -9.919 46.720 1.00 84.31 215 ASN A CA 1
ATOM 1639 C C . ASN A 1 215 ? -36.793 -8.816 46.087 1.00 84.31 215 ASN A C 1
ATOM 1641 O O . ASN A 1 215 ? -36.318 -8.063 45.238 1.00 84.31 215 ASN A O 1
ATOM 1645 N N . ALA A 1 216 ? -38.046 -8.696 46.533 1.00 89.44 216 ALA A N 1
ATOM 1646 C CA . ALA A 1 216 ? -38.973 -7.651 46.130 1.00 89.44 216 ALA A CA 1
ATOM 1647 C C . ALA A 1 216 ? -38.687 -6.258 46.732 1.00 89.44 216 ALA A C 1
ATOM 1649 O O . ALA A 1 216 ? -39.336 -5.299 46.317 1.00 89.44 216 ALA A O 1
ATOM 1650 N N . ILE A 1 217 ? -37.755 -6.092 47.679 1.00 90.62 217 ILE A N 1
ATOM 1651 C CA . ILE A 1 217 ? -37.395 -4.768 48.214 1.00 90.62 217 ILE A CA 1
ATOM 1652 C C . ILE A 1 217 ? -36.594 -3.954 47.181 1.00 90.62 217 ILE A C 1
ATOM 1654 O O . ILE A 1 217 ? -35.818 -4.503 46.407 1.00 90.62 217 ILE A O 1
ATOM 1658 N N . GLY A 1 218 ? -36.773 -2.632 47.165 1.00 94.19 218 GLY A N 1
ATOM 1659 C CA . GLY A 1 218 ? -36.058 -1.724 46.268 1.00 94.19 218 GLY A CA 1
ATOM 1660 C C . GLY A 1 218 ? -34.876 -1.059 46.962 1.00 94.19 218 GLY A C 1
ATOM 1661 O O . GLY A 1 218 ? -35.105 -0.195 47.814 1.00 94.19 218 GLY A O 1
ATOM 1662 N N . LEU A 1 219 ? -33.638 -1.402 46.593 1.00 93.62 219 LEU A N 1
ATOM 1663 C CA . LEU A 1 219 ? -32.424 -0.795 47.163 1.00 93.62 219 LEU A CA 1
ATOM 1664 C C . LEU A 1 219 ? -31.569 -0.081 46.099 1.00 93.62 219 LEU A C 1
ATOM 1666 O O . LEU A 1 219 ? -31.557 -0.490 44.934 1.00 93.62 219 LEU A O 1
ATOM 1670 N N . PRO A 1 220 ?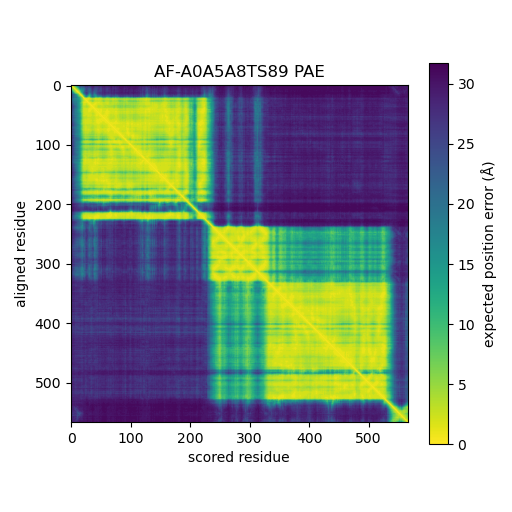 -30.812 0.960 46.486 1.00 95.62 220 PRO A N 1
ATOM 1671 C CA . PRO A 1 220 ? -29.770 1.545 45.651 1.00 95.62 220 PRO A CA 1
ATOM 1672 C C . PRO A 1 220 ? -28.625 0.573 45.349 1.00 95.62 220 PRO A C 1
ATOM 1674 O O . PRO A 1 220 ? -28.310 -0.345 46.111 1.00 95.62 220 PRO A O 1
ATOM 1677 N N . VAL A 1 221 ? -27.943 0.851 44.237 1.00 95.81 221 VAL A N 1
ATOM 1678 C CA . VAL A 1 221 ? -26.781 0.099 43.753 1.00 95.81 221 VAL A CA 1
ATOM 1679 C C . VAL A 1 221 ? -25.621 1.057 43.503 1.00 95.81 221 VAL A C 1
ATOM 1681 O O . VAL A 1 221 ? -25.779 2.110 42.878 1.00 95.81 221 VAL A O 1
ATOM 1684 N N . ARG A 1 222 ? -24.437 0.669 43.983 1.00 95.81 222 ARG A N 1
ATOM 1685 C CA . ARG A 1 222 ? -23.163 1.341 43.726 1.00 95.81 222 ARG A CA 1
ATOM 1686 C C . ARG A 1 222 ? -22.237 0.369 43.004 1.00 95.81 222 ARG A C 1
ATOM 1688 O O . ARG A 1 222 ? -21.719 -0.544 43.636 1.00 95.81 222 ARG A O 1
ATOM 1695 N N . CYS A 1 223 ? -22.058 0.539 41.696 1.00 95.00 223 CYS A N 1
ATOM 1696 C CA . CYS A 1 223 ? -21.290 -0.424 40.907 1.00 95.00 223 CYS A CA 1
ATOM 1697 C C . CYS A 1 223 ? -19.784 -0.354 41.189 1.00 95.00 223 CYS A C 1
ATOM 1699 O O . CYS A 1 223 ? -19.232 0.719 41.463 1.00 95.00 223 CYS A O 1
ATOM 1701 N N . ILE A 1 224 ? -19.137 -1.508 41.055 1.00 91.19 224 ILE A N 1
ATOM 1702 C CA . ILE A 1 224 ? -17.694 -1.715 41.197 1.00 91.19 224 ILE A CA 1
ATOM 1703 C C . ILE A 1 224 ? -17.111 -2.175 39.859 1.00 91.19 224 ILE A C 1
ATOM 1705 O O . ILE A 1 224 ? -17.757 -2.929 39.130 1.00 91.19 224 ILE A O 1
ATOM 1709 N N . LEU A 1 225 ? -15.904 -1.725 39.524 1.00 85.88 225 LEU A N 1
ATOM 1710 C CA . LEU A 1 225 ? -15.178 -2.180 38.340 1.00 85.88 225 LEU A CA 1
ATOM 1711 C C . LEU A 1 225 ? -14.683 -3.619 38.564 1.00 85.88 225 LEU A C 1
ATOM 1713 O O . LEU A 1 225 ? -13.982 -3.894 39.543 1.00 85.88 225 LEU A O 1
ATOM 1717 N N . ASN A 1 226 ? -15.020 -4.547 37.665 1.00 72.00 226 ASN A N 1
ATOM 1718 C CA . ASN A 1 226 ? -14.620 -5.946 37.800 1.00 72.00 226 ASN A CA 1
ATOM 1719 C C . ASN A 1 226 ? -13.232 -6.194 37.192 1.00 72.00 226 ASN A C 1
ATOM 1721 O O . ASN A 1 226 ? -13.101 -6.594 36.038 1.00 72.00 226 ASN A O 1
ATOM 1725 N N . VAL A 1 227 ? -12.192 -5.990 37.996 1.00 60.06 227 VAL A N 1
ATOM 1726 C CA . VAL A 1 227 ? -10.798 -6.288 37.637 1.00 60.06 227 VAL A CA 1
ATOM 1727 C C . VAL A 1 227 ? -10.173 -7.180 38.709 1.00 60.06 227 VAL A C 1
ATOM 1729 O O . VAL A 1 227 ? -9.697 -6.680 39.721 1.00 60.06 227 VAL A O 1
ATOM 1732 N N . GLY A 1 228 ? -10.230 -8.507 38.521 1.00 56.38 228 GLY A N 1
ATOM 1733 C CA . GLY A 1 228 ? -9.509 -9.507 39.331 1.00 56.38 228 GLY A CA 1
ATOM 1734 C C . GLY A 1 228 ? -9.611 -9.365 40.863 1.00 56.38 228 GLY A C 1
ATOM 1735 O O . GLY A 1 228 ? -10.454 -8.645 41.402 1.00 56.38 228 GLY A O 1
ATOM 1736 N N . ALA A 1 229 ? -8.759 -10.084 41.597 1.00 44.50 229 ALA A N 1
ATOM 1737 C CA . ALA A 1 229 ? -8.512 -9.825 43.015 1.00 44.50 229 ALA A CA 1
ATOM 1738 C C . ALA A 1 229 ? -7.416 -8.742 43.123 1.00 44.50 229 ALA A C 1
ATOM 1740 O O . ALA A 1 229 ? -6.255 -9.035 42.861 1.00 44.50 229 ALA A O 1
ATOM 1741 N N . ASN A 1 230 ? -7.797 -7.515 43.509 1.00 44.94 230 ASN A N 1
ATOM 1742 C CA . ASN A 1 230 ? -6.974 -6.286 43.567 1.00 44.94 230 ASN A CA 1
ATOM 1743 C C . ASN A 1 230 ? -6.493 -5.692 42.214 1.00 44.94 230 ASN A C 1
ATOM 1745 O O . ASN A 1 230 ? -6.332 -6.417 41.237 1.00 44.94 230 ASN A O 1
ATOM 1749 N N . PRO A 1 231 ? -6.350 -4.349 42.128 1.00 49.59 231 PRO A N 1
ATOM 1750 C CA . PRO A 1 231 ? -6.642 -3.574 40.918 1.00 49.59 231 PRO A CA 1
ATOM 1751 C C . PRO A 1 231 ? -5.521 -3.545 39.879 1.00 49.59 231 PRO A C 1
ATOM 1753 O O . PRO A 1 231 ? -4.359 -3.291 40.189 1.00 49.59 231 PRO A O 1
ATOM 1756 N N . ILE A 1 232 ? -5.926 -3.651 38.618 1.00 38.53 232 ILE A N 1
ATOM 1757 C CA . ILE A 1 232 ? -5.253 -2.993 37.498 1.00 38.53 232 ILE A CA 1
ATOM 1758 C C . ILE A 1 232 ? -6.016 -1.675 37.309 1.00 38.53 232 ILE A C 1
ATOM 1760 O O . ILE A 1 232 ? -7.252 -1.696 37.324 1.00 38.53 232 ILE A O 1
ATOM 1764 N N . SER A 1 233 ? -5.322 -0.537 37.179 1.00 38.09 233 SER A N 1
ATOM 1765 C CA . SER A 1 233 ? -5.952 0.703 36.699 1.00 38.09 233 SER A CA 1
ATOM 1766 C C . SER A 1 233 ? -6.796 0.369 35.467 1.00 38.09 233 SER A C 1
ATOM 1768 O O . SER A 1 233 ? -6.305 -0.397 34.633 1.00 38.09 233 SER A O 1
ATOM 1770 N N . PRO A 1 234 ? -8.041 0.863 35.340 1.00 38.22 234 PRO A N 1
ATOM 1771 C CA . PRO A 1 234 ? -8.788 0.668 34.110 1.00 38.22 234 PRO A CA 1
ATOM 1772 C C . PRO A 1 234 ? -7.910 1.152 32.955 1.00 38.22 234 PRO A C 1
ATOM 1774 O O . PRO A 1 234 ? -7.509 2.306 32.871 1.00 38.22 234 PRO A O 1
ATOM 1777 N N . SER A 1 235 ? -7.508 0.199 32.125 1.00 38.34 235 SER A N 1
ATOM 1778 C CA . SER A 1 235 ? -7.189 0.480 30.747 1.00 38.34 235 SER A CA 1
ATOM 1779 C C . SER A 1 235 ? -8.549 0.437 30.073 1.00 38.34 235 SER A C 1
ATOM 1781 O O . SER A 1 235 ? -8.978 -0.620 29.601 1.00 38.34 235 SER A O 1
ATOM 1783 N N . ILE A 1 236 ? -9.279 1.563 30.056 1.00 44.59 236 ILE A N 1
ATOM 1784 C CA . ILE A 1 236 ? -10.042 1.830 28.842 1.00 44.59 236 ILE A CA 1
ATOM 1785 C C . ILE A 1 236 ? -8.979 1.776 27.765 1.00 44.59 236 ILE A C 1
ATOM 1787 O O . ILE A 1 236 ? -8.101 2.632 27.694 1.00 44.59 236 ILE A O 1
ATOM 1791 N N . GLU A 1 237 ? -9.006 0.708 26.983 1.00 52.16 237 GLU A N 1
ATOM 1792 C CA . GLU A 1 237 ? -8.176 0.603 25.809 1.00 52.16 237 GLU A CA 1
ATOM 1793 C C . GLU A 1 237 ? -8.663 1.728 24.887 1.00 52.16 237 GLU A C 1
ATOM 1795 O O . GLU A 1 237 ? -9.690 1.600 24.207 1.00 52.16 237 GLU A O 1
ATOM 1800 N N . VAL A 1 238 ? -8.039 2.904 25.032 1.00 66.31 238 VAL A N 1
ATOM 1801 C CA . VAL A 1 238 ? -8.375 4.110 24.291 1.00 66.31 238 VAL A CA 1
ATOM 1802 C C . VAL A 1 238 ? -8.262 3.711 22.843 1.00 66.31 238 VAL A C 1
ATOM 1804 O O . VAL A 1 238 ? -7.251 3.152 22.425 1.00 66.31 238 VAL A O 1
ATOM 1807 N N . LEU A 1 239 ? -9.327 3.965 22.091 1.00 79.94 239 LEU A N 1
ATOM 1808 C CA . LEU A 1 239 ? -9.279 3.734 20.668 1.00 79.94 239 LEU A CA 1
ATOM 1809 C C . LEU A 1 239 ? -8.200 4.662 20.109 1.00 79.94 239 LEU A C 1
ATOM 1811 O O . LEU A 1 239 ? -8.365 5.883 20.175 1.00 79.94 239 LEU A O 1
ATOM 1815 N N . THR A 1 240 ? -7.098 4.104 19.618 1.00 87.31 240 THR A N 1
ATOM 1816 C CA . THR A 1 240 ? -6.033 4.859 18.958 1.00 87.31 240 THR A CA 1
ATOM 1817 C C . THR A 1 240 ? -5.652 4.200 17.645 1.00 87.31 240 THR A C 1
ATOM 1819 O O . THR A 1 240 ? -5.735 2.985 17.451 1.00 87.31 240 THR A O 1
ATOM 1822 N N . ILE A 1 241 ? -5.261 5.060 16.720 1.00 94.44 241 ILE A N 1
ATOM 1823 C CA . ILE A 1 241 ? -4.653 4.713 15.452 1.00 94.44 241 ILE A CA 1
ATOM 1824 C C . ILE A 1 241 ? -3.591 5.776 15.213 1.00 94.44 241 ILE A C 1
ATOM 1826 O O . ILE A 1 241 ? -3.889 6.969 15.290 1.00 94.44 241 ILE A O 1
ATOM 1830 N N . ASP A 1 242 ? -2.371 5.329 14.955 1.00 92.94 242 ASP A N 1
ATOM 1831 C CA . ASP A 1 242 ? -1.261 6.195 14.579 1.00 92.94 242 ASP A CA 1
ATOM 1832 C C . ASP A 1 242 ? -1.016 6.097 13.075 1.00 92.94 242 ASP A C 1
ATOM 1834 O O . ASP A 1 242 ? -1.448 5.144 12.412 1.00 92.94 242 ASP A O 1
ATOM 1838 N N . SER A 1 243 ? -0.326 7.098 12.529 1.00 95.81 243 SER A N 1
ATOM 1839 C CA . SER A 1 243 ? 0.075 7.073 11.128 1.00 95.81 243 SER A CA 1
ATOM 1840 C C . SER A 1 243 ? 1.049 5.927 10.862 1.00 95.81 243 SER A C 1
ATOM 1842 O O . SER A 1 243 ? 1.964 5.686 11.648 1.00 95.81 243 SER A O 1
ATOM 1844 N N . GLN A 1 244 ? 0.859 5.230 9.746 1.00 97.44 244 GLN A N 1
ATOM 1845 C CA . GLN A 1 244 ? 1.614 4.025 9.388 1.00 97.44 244 GLN A CA 1
ATOM 1846 C C . GLN A 1 244 ? 2.069 4.092 7.933 1.00 97.44 244 GLN A C 1
ATOM 1848 O O . GLN A 1 244 ? 1.470 4.801 7.124 1.00 97.44 244 GLN A O 1
ATOM 1853 N N . ASN A 1 245 ? 3.131 3.352 7.614 1.00 95.56 245 ASN A N 1
ATOM 1854 C CA . ASN A 1 245 ? 3.664 3.246 6.262 1.00 95.56 245 ASN A CA 1
ATOM 1855 C C . ASN A 1 245 ? 3.650 1.784 5.827 1.00 95.56 245 ASN A C 1
ATOM 1857 O O . ASN A 1 245 ? 4.232 0.940 6.507 1.00 95.56 245 ASN A O 1
ATOM 1861 N N . PHE A 1 246 ? 3.038 1.520 4.682 1.00 97.81 246 PHE A N 1
ATOM 1862 C CA . PHE A 1 246 ? 3.021 0.223 4.021 1.00 97.81 246 PHE A CA 1
ATOM 1863 C C . PHE A 1 246 ? 3.616 0.344 2.623 1.00 97.81 246 PHE A C 1
ATOM 1865 O O . PHE A 1 246 ? 3.749 1.446 2.086 1.00 97.81 246 PHE A O 1
ATOM 1872 N N . ASN A 1 247 ? 3.959 -0.796 2.034 1.00 95.88 247 ASN A N 1
ATOM 1873 C CA . ASN A 1 247 ? 4.495 -0.872 0.683 1.00 95.88 247 ASN A CA 1
ATOM 1874 C C . ASN A 1 247 ? 3.751 -1.955 -0.097 1.00 95.88 247 ASN A C 1
ATOM 1876 O O . ASN A 1 247 ? 3.383 -2.981 0.475 1.00 95.88 247 ASN A O 1
ATOM 1880 N N . ILE A 1 248 ? 3.550 -1.738 -1.392 1.00 97.44 248 ILE A N 1
ATOM 1881 C CA . ILE A 1 248 ? 2.958 -2.731 -2.289 1.00 97.44 248 ILE A CA 1
ATOM 1882 C C . ILE A 1 248 ? 3.533 -2.562 -3.695 1.00 97.44 248 ILE A C 1
ATOM 1884 O O . ILE A 1 248 ? 3.765 -1.438 -4.133 1.00 97.44 248 ILE A O 1
ATOM 1888 N N . ALA A 1 249 ? 3.762 -3.668 -4.398 1.00 94.44 249 ALA A N 1
ATOM 1889 C CA . ALA A 1 249 ? 4.204 -3.635 -5.788 1.00 94.44 249 ALA A CA 1
ATOM 1890 C C . ALA A 1 249 ? 3.099 -3.109 -6.707 1.00 94.44 249 ALA A C 1
ATOM 1892 O O . ALA A 1 249 ? 1.929 -3.450 -6.511 1.00 94.44 249 ALA A O 1
ATOM 1893 N N . GLU A 1 250 ? 3.455 -2.319 -7.717 1.00 91.12 250 GLU A N 1
ATOM 1894 C CA . GLU A 1 250 ? 2.478 -1.755 -8.658 1.00 91.12 250 GLU A CA 1
ATOM 1895 C C . GLU A 1 250 ? 1.695 -2.817 -9.435 1.00 91.12 250 GLU A C 1
ATOM 1897 O O . GLU A 1 250 ? 0.489 -2.701 -9.626 1.00 91.12 250 GLU A O 1
ATOM 1902 N N . ASN A 1 251 ? 2.336 -3.934 -9.773 1.00 88.69 251 ASN A N 1
ATOM 1903 C CA . ASN A 1 251 ? 1.710 -5.028 -10.510 1.00 88.69 251 ASN A CA 1
ATOM 1904 C C . ASN A 1 251 ? 0.856 -5.962 -9.626 1.00 88.69 251 ASN A C 1
ATOM 1906 O O . ASN A 1 251 ? 0.473 -7.056 -10.054 1.00 88.69 251 ASN A O 1
ATOM 1910 N N . SER A 1 252 ? 0.565 -5.562 -8.384 1.00 93.56 252 SER A N 1
ATOM 1911 C CA . SER A 1 252 ? -0.258 -6.347 -7.464 1.00 93.56 252 SER A CA 1
ATOM 1912 C C . SER A 1 252 ? -1.699 -6.431 -7.959 1.00 93.56 252 SER A C 1
ATOM 1914 O O . SER A 1 252 ? -2.379 -5.421 -8.127 1.00 93.56 252 SER A O 1
ATOM 1916 N N . ALA A 1 253 ? -2.196 -7.653 -8.147 1.00 91.56 253 ALA A N 1
ATOM 1917 C CA . ALA A 1 253 ? -3.561 -7.885 -8.608 1.00 91.56 253 ALA A CA 1
ATOM 1918 C C . ALA A 1 253 ? -4.611 -7.455 -7.565 1.00 91.56 253 ALA A C 1
ATOM 1920 O O . ALA A 1 253 ? -4.374 -7.528 -6.355 1.00 91.56 253 ALA A O 1
ATOM 1921 N N . ALA A 1 254 ? -5.809 -7.089 -8.023 1.00 94.38 254 ALA A N 1
ATOM 1922 C CA . ALA A 1 254 ? -6.963 -6.854 -7.158 1.00 94.38 254 ALA A CA 1
ATOM 1923 C C . ALA A 1 254 ? -7.205 -8.035 -6.195 1.00 94.38 254 ALA A C 1
ATOM 1925 O O . ALA A 1 254 ? -7.154 -9.205 -6.575 1.00 94.38 254 ALA A O 1
ATOM 1926 N N . GLY A 1 255 ? -7.463 -7.713 -4.929 1.00 93.88 255 GLY A N 1
ATOM 1927 C CA . GLY A 1 255 ? -7.573 -8.653 -3.816 1.00 93.88 255 GLY A CA 1
ATOM 1928 C C . GLY A 1 255 ? -6.255 -8.935 -3.088 1.00 93.88 255 GLY A C 1
ATOM 1929 O O . GLY A 1 255 ? -6.292 -9.523 -2.008 1.00 93.88 255 GLY A O 1
ATOM 1930 N N . THR A 1 256 ? -5.105 -8.500 -3.617 1.00 97.06 256 THR A N 1
ATOM 1931 C CA . THR A 1 256 ? -3.814 -8.658 -2.926 1.00 97.06 256 THR A CA 1
ATOM 1932 C C . THR A 1 256 ? -3.823 -7.885 -1.608 1.00 97.06 256 THR A C 1
ATOM 1934 O O . THR A 1 256 ? -4.191 -6.709 -1.568 1.00 97.06 256 THR A O 1
ATOM 1937 N N . AL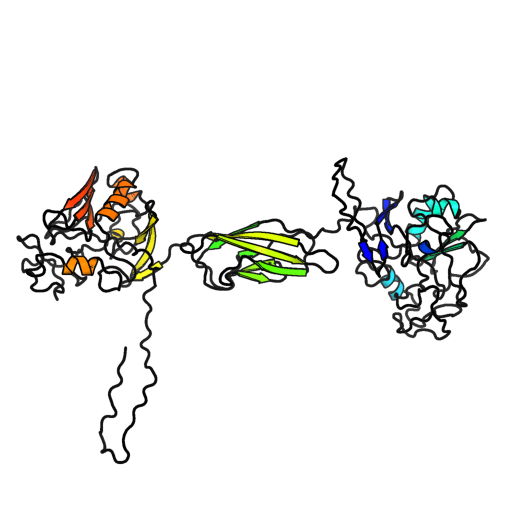A A 1 257 ? -3.429 -8.552 -0.523 1.00 98.00 257 ALA A N 1
ATOM 1938 C CA . ALA A 1 257 ? -3.290 -7.942 0.794 1.00 98.00 257 ALA A CA 1
ATOM 1939 C C . ALA A 1 257 ? -2.083 -6.994 0.822 1.00 98.00 257 ALA A C 1
ATOM 1941 O O . ALA A 1 257 ? -0.985 -7.385 0.437 1.00 98.00 257 ALA A O 1
ATOM 1942 N N . VAL A 1 258 ? -2.305 -5.761 1.282 1.00 97.88 258 VAL A N 1
ATOM 1943 C CA . VAL A 1 258 ? -1.243 -4.778 1.528 1.00 97.88 258 VAL A CA 1
ATOM 1944 C C . VAL A 1 258 ? -0.690 -5.000 2.933 1.00 97.88 258 VAL A C 1
ATOM 1946 O O . VAL A 1 258 ? 0.402 -5.530 3.081 1.00 97.88 258 VAL A O 1
ATOM 1949 N N . ASP A 1 259 ? -1.465 -4.644 3.962 1.00 98.19 259 ASP A N 1
ATOM 1950 C CA . ASP A 1 259 ? -1.166 -4.931 5.369 1.00 98.19 259 ASP A CA 1
ATOM 1951 C C . ASP A 1 259 ? -2.401 -4.653 6.250 1.00 98.19 259 ASP A C 1
ATOM 1953 O O . ASP A 1 259 ? -3.396 -4.081 5.784 1.00 98.19 259 ASP A O 1
ATOM 1957 N N . ILE A 1 260 ? -2.346 -5.052 7.519 1.00 97.00 260 ILE A N 1
ATOM 1958 C CA . ILE A 1 260 ? -3.373 -4.788 8.530 1.00 97.00 260 ILE A CA 1
ATOM 1959 C C . ILE A 1 260 ? -3.003 -3.529 9.317 1.00 97.00 260 ILE A C 1
ATOM 1961 O O . ILE A 1 260 ? -1.916 -3.410 9.880 1.00 97.00 260 ILE A O 1
ATOM 1965 N N . VAL A 1 261 ? -3.941 -2.587 9.412 1.00 97.00 261 VAL A N 1
ATOM 1966 C CA . VAL A 1 261 ? -3.770 -1.361 10.200 1.00 97.00 261 VAL A CA 1
ATOM 1967 C C . VAL A 1 261 ? -3.654 -1.697 11.689 1.00 97.00 261 VAL A C 1
ATOM 1969 O O . VAL A 1 261 ? -4.604 -2.178 12.309 1.00 97.00 261 VAL A O 1
ATOM 1972 N N . SER A 1 262 ? -2.508 -1.373 12.289 1.00 93.56 262 SER A N 1
ATOM 1973 C CA . SER A 1 262 ? -2.291 -1.526 13.729 1.00 93.56 262 SER A CA 1
ATOM 1974 C C . SER A 1 262 ? -3.110 -0.499 14.507 1.00 93.56 262 SER A C 1
ATOM 1976 O O . SER A 1 262 ? -3.107 0.692 14.185 1.00 93.56 262 SER A O 1
ATOM 1978 N N . THR A 1 263 ? -3.821 -0.960 15.533 1.00 92.75 263 THR A N 1
ATOM 1979 C CA . THR A 1 263 ? -4.684 -0.128 16.381 1.00 92.75 263 THR A CA 1
ATOM 1980 C C . THR A 1 263 ? -4.607 -0.582 17.831 1.00 92.75 263 THR A C 1
ATOM 1982 O O . THR A 1 263 ? -4.220 -1.713 18.121 1.00 92.75 263 THR A O 1
ATOM 1985 N N . ILE A 1 264 ? -5.001 0.307 18.737 1.00 84.75 264 ILE A N 1
ATOM 1986 C CA . ILE A 1 264 ? -5.280 -0.005 20.139 1.00 84.75 264 ILE A CA 1
ATOM 1987 C C . ILE A 1 264 ? -6.769 0.264 20.351 1.00 84.75 264 ILE A C 1
ATOM 1989 O O . ILE A 1 264 ? -7.332 1.185 19.757 1.00 84.75 264 ILE A O 1
ATOM 1993 N N . GLY A 1 265 ? -7.433 -0.535 21.173 1.00 78.81 265 GLY A N 1
ATOM 1994 C CA . GLY A 1 265 ? -8.830 -0.314 21.543 1.00 78.81 265 GLY A CA 1
ATOM 1995 C C . GLY A 1 265 ? -9.833 -1.170 20.787 1.00 78.81 265 GLY A C 1
ATOM 1996 O O . GLY A 1 265 ? -11.006 -0.806 20.779 1.00 78.81 265 GLY A O 1
ATOM 1997 N N . ASN A 1 266 ? -9.411 -2.271 20.155 1.00 84.19 266 ASN A N 1
ATOM 1998 C CA . ASN A 1 266 ? -10.281 -3.245 19.474 1.00 84.19 266 ASN A CA 1
ATOM 1999 C C . ASN A 1 266 ? -11.444 -2.594 18.678 1.00 84.19 266 ASN A C 1
ATOM 2001 O O . ASN A 1 266 ? -12.614 -2.744 19.056 1.00 84.19 266 ASN A O 1
ATOM 2005 N N . PRO A 1 267 ? -11.152 -1.807 17.623 1.00 90.44 267 PRO A N 1
ATOM 2006 C CA . PRO A 1 267 ? -12.178 -1.212 16.765 1.00 90.44 267 PRO A CA 1
ATOM 2007 C C . PRO A 1 267 ? -13.150 -2.255 16.206 1.00 90.44 267 PRO A C 1
ATOM 2009 O O . PRO A 1 267 ? -12.767 -3.374 15.886 1.00 90.44 267 PRO A O 1
ATOM 2012 N N . THR A 1 268 ? -14.410 -1.858 16.024 1.00 90.75 268 THR A N 1
ATOM 2013 C CA . THR A 1 268 ? -15.444 -2.706 15.404 1.00 90.75 268 THR A CA 1
ATOM 2014 C C . THR A 1 268 ? -15.715 -2.346 13.945 1.00 90.75 268 THR A C 1
ATOM 2016 O O . THR A 1 268 ? -16.460 -3.054 13.274 1.00 90.75 268 THR A O 1
ATOM 2019 N N . ALA A 1 269 ? -15.181 -1.222 13.459 1.00 94.06 269 ALA A N 1
ATOM 2020 C CA . ALA A 1 269 ? -15.309 -0.812 12.066 1.00 94.06 269 ALA A CA 1
ATOM 2021 C C . ALA A 1 269 ? -14.145 0.080 11.623 1.00 94.06 269 ALA A C 1
ATOM 2023 O O . ALA A 1 269 ? -13.721 0.978 12.363 1.00 94.06 269 ALA A O 1
ATOM 2024 N N . PHE A 1 270 ? -13.717 -0.137 10.381 1.00 97.94 270 PHE A N 1
ATOM 2025 C CA . PHE A 1 270 ? -12.695 0.624 9.671 1.00 97.94 270 PHE A CA 1
ATOM 2026 C C . PHE A 1 270 ? -13.289 1.212 8.390 1.00 97.94 270 PHE A C 1
ATOM 2028 O O . PHE A 1 270 ? -14.193 0.643 7.785 1.00 97.94 270 PHE A O 1
ATOM 2035 N N . SER A 1 271 ? -12.793 2.372 7.968 1.00 97.62 271 SER A N 1
ATOM 2036 C CA . SER A 1 271 ? -13.181 2.975 6.689 1.00 97.62 271 SER A CA 1
ATOM 2037 C C . SER A 1 271 ? -12.089 3.895 6.163 1.00 97.62 271 SER A C 1
ATOM 2039 O O . SER A 1 271 ? -11.460 4.619 6.935 1.00 97.62 271 SER A O 1
ATOM 2041 N N . ILE A 1 272 ? -11.885 3.901 4.847 1.00 98.38 272 ILE A N 1
ATOM 2042 C CA . ILE A 1 272 ? -11.072 4.916 4.173 1.00 98.38 272 ILE A CA 1
ATOM 2043 C C . ILE A 1 272 ? -11.998 6.080 3.825 1.00 98.38 272 ILE A C 1
ATOM 2045 O O . ILE A 1 272 ? -12.967 5.904 3.090 1.00 98.38 272 ILE A O 1
ATOM 2049 N N . ILE A 1 273 ? -11.722 7.264 4.369 1.00 97.62 273 ILE A N 1
ATOM 2050 C CA . ILE A 1 273 ? -12.581 8.447 4.205 1.00 97.62 273 ILE A CA 1
ATOM 2051 C C . ILE A 1 273 ? -11.988 9.502 3.265 1.00 97.62 273 ILE A C 1
ATOM 2053 O O . ILE A 1 273 ? -12.700 10.421 2.870 1.00 97.62 273 ILE A O 1
ATOM 2057 N N . ASN A 1 274 ? -10.698 9.403 2.919 1.00 96.88 274 ASN A N 1
ATOM 2058 C CA . ASN A 1 274 ? -10.041 10.298 1.962 1.00 96.88 274 ASN A CA 1
ATOM 2059 C C . ASN A 1 274 ? -8.727 9.696 1.421 1.00 96.88 274 ASN A C 1
ATOM 2061 O O . ASN A 1 274 ? -8.209 8.735 1.990 1.00 96.88 274 ASN A O 1
ATOM 2065 N N . GLY A 1 275 ? -8.171 10.282 0.355 1.00 95.75 275 GLY A N 1
ATOM 2066 C CA . GLY A 1 275 ? -6.839 9.962 -0.185 1.00 95.75 275 GLY A CA 1
ATOM 2067 C C . GLY A 1 275 ? -6.764 8.742 -1.111 1.00 95.75 275 GLY A C 1
ATOM 2068 O O . GLY A 1 275 ? -5.691 8.430 -1.621 1.00 95.75 275 GLY A O 1
ATOM 2069 N N . ASN A 1 276 ? -7.893 8.073 -1.357 1.00 96.88 276 ASN A N 1
ATOM 2070 C CA . ASN A 1 276 ? -7.986 6.851 -2.158 1.00 96.88 276 ASN A CA 1
ATOM 2071 C C . ASN A 1 276 ? -8.319 7.139 -3.632 1.00 96.88 276 ASN A C 1
ATOM 2073 O O . ASN A 1 276 ? -9.397 6.794 -4.122 1.00 96.88 276 ASN A O 1
ATOM 2077 N N . THR A 1 277 ? -7.427 7.839 -4.336 1.00 93.44 277 THR A N 1
ATOM 2078 C CA . THR A 1 277 ? -7.606 8.147 -5.765 1.00 93.44 277 THR A CA 1
ATOM 2079 C C . THR A 1 277 ? -7.859 6.870 -6.574 1.00 93.44 277 THR A C 1
ATOM 2081 O O . THR A 1 277 ? -7.238 5.844 -6.320 1.00 93.44 277 THR A O 1
ATOM 2084 N N . GLY A 1 278 ? -8.800 6.914 -7.524 1.00 92.19 278 GLY A N 1
ATOM 2085 C CA . GLY A 1 278 ? -9.144 5.755 -8.360 1.00 92.19 278 GLY A CA 1
ATOM 2086 C C . GLY A 1 278 ? -9.786 4.585 -7.606 1.00 92.19 278 GLY A C 1
ATOM 2087 O O . GLY A 1 278 ? -9.965 3.524 -8.193 1.00 92.19 278 GLY A O 1
ATOM 2088 N N . ASN A 1 279 ? -10.129 4.759 -6.320 1.00 95.62 279 ASN A N 1
ATOM 2089 C CA . ASN A 1 279 ? -10.513 3.668 -5.423 1.00 95.62 279 ASN A CA 1
ATOM 2090 C C . ASN A 1 279 ? -9.493 2.519 -5.465 1.00 95.62 279 ASN A C 1
ATOM 2092 O O . ASN A 1 279 ? -9.875 1.354 -5.543 1.00 95.62 279 ASN A O 1
ATOM 2096 N N . ALA A 1 280 ? -8.200 2.854 -5.473 1.00 97.00 280 ALA A N 1
ATOM 2097 C CA . ALA A 1 280 ? -7.115 1.888 -5.611 1.00 97.00 280 ALA A CA 1
ATOM 2098 C C . ALA A 1 280 ? -7.102 0.832 -4.491 1.00 97.00 280 ALA A C 1
ATOM 2100 O O . ALA A 1 280 ? -6.734 -0.314 -4.738 1.00 97.00 280 ALA A O 1
ATOM 2101 N N . PHE A 1 281 ? -7.558 1.188 -3.284 1.00 98.56 281 PHE A N 1
ATOM 2102 C CA . PHE A 1 281 ? -7.542 0.318 -2.104 1.00 98.56 281 PHE A CA 1
ATOM 2103 C C . PHE A 1 281 ? -8.923 0.113 -1.474 1.00 98.56 281 PHE A C 1
ATOM 2105 O O . PHE A 1 281 ? -9.799 0.977 -1.556 1.00 98.56 281 PHE A O 1
ATOM 2112 N N . ALA A 1 282 ? -9.091 -1.006 -0.773 1.00 98.19 282 ALA A N 1
ATOM 2113 C CA . ALA A 1 282 ? -10.212 -1.286 0.121 1.00 98.19 282 ALA A CA 1
ATOM 2114 C C . ALA A 1 282 ? -9.696 -1.618 1.527 1.00 98.19 282 ALA A C 1
ATOM 2116 O O . ALA A 1 282 ? -8.556 -2.048 1.678 1.00 98.19 282 ALA A O 1
ATOM 2117 N N . ILE A 1 283 ? -10.535 -1.427 2.547 1.00 98.50 283 ILE A N 1
ATOM 2118 C CA . ILE A 1 283 ? -10.260 -1.848 3.926 1.00 98.50 283 ILE A CA 1
ATOM 2119 C C . ILE A 1 283 ? -11.453 -2.639 4.464 1.00 98.50 283 ILE A C 1
ATOM 2121 O O . ILE A 1 283 ? -12.598 -2.230 4.256 1.00 98.50 283 ILE A O 1
ATOM 2125 N N . ASP A 1 284 ? -11.196 -3.764 5.127 1.00 96.88 284 ASP A N 1
ATOM 2126 C CA . ASP A 1 284 ? -12.239 -4.567 5.769 1.00 96.88 284 ASP A CA 1
ATOM 2127 C C . ASP A 1 284 ? -12.437 -4.208 7.255 1.00 96.88 284 ASP A C 1
ATOM 2129 O O . ASP A 1 284 ? -11.738 -3.366 7.819 1.00 96.88 284 ASP A O 1
ATOM 2133 N N . ASN A 1 285 ? -13.401 -4.855 7.919 1.00 93.25 285 ASN A N 1
ATOM 2134 C CA . ASN A 1 285 ? -13.689 -4.606 9.337 1.00 93.25 285 ASN A CA 1
ATOM 2135 C C . ASN A 1 285 ? -12.605 -5.124 10.300 1.00 93.25 285 ASN A C 1
ATOM 2137 O O . ASN A 1 285 ? -12.657 -4.777 11.479 1.00 93.25 285 ASN A O 1
ATOM 2141 N N . ALA A 1 286 ? -11.655 -5.936 9.830 1.00 91.69 286 ALA A N 1
ATOM 2142 C CA . ALA A 1 286 ? -10.487 -6.361 10.599 1.00 91.69 286 ALA A CA 1
ATOM 2143 C C . ALA A 1 286 ? -9.300 -5.390 10.437 1.00 91.69 286 ALA A C 1
ATOM 2145 O O . ALA A 1 286 ? -8.286 -5.549 11.112 1.00 91.69 286 ALA A O 1
ATOM 2146 N N . GLY A 1 287 ? -9.428 -4.377 9.572 1.00 95.50 287 GLY A N 1
ATOM 2147 C CA . GLY A 1 287 ? -8.384 -3.398 9.289 1.00 95.50 287 GLY A CA 1
ATOM 2148 C C . GLY A 1 287 ? -7.415 -3.827 8.188 1.00 95.50 287 GLY A C 1
ATOM 2149 O O . GLY A 1 287 ? -6.430 -3.124 7.964 1.00 95.50 287 GLY A O 1
ATOM 2150 N N . GLN A 1 288 ? -7.674 -4.938 7.490 1.00 98.00 288 GLN A N 1
ATOM 2151 C CA . GLN A 1 288 ? -6.860 -5.386 6.362 1.00 98.00 288 GLN A CA 1
ATOM 2152 C C . GLN A 1 288 ? -7.090 -4.465 5.168 1.00 98.00 288 GLN A C 1
ATOM 2154 O O . GLN A 1 288 ? -8.203 -4.367 4.647 1.00 98.00 288 GLN A O 1
ATOM 2159 N N . ILE A 1 289 ? -6.020 -3.827 4.702 1.00 98.56 289 ILE A N 1
ATOM 2160 C CA . ILE A 1 289 ? -6.015 -3.092 3.440 1.00 98.56 289 ILE A CA 1
ATOM 2161 C C . ILE A 1 289 ? -5.698 -4.061 2.299 1.00 98.56 289 ILE A C 1
ATOM 2163 O O . ILE A 1 289 ? -4.777 -4.871 2.403 1.00 98.56 289 ILE A O 1
ATOM 2167 N N . THR A 1 290 ? -6.448 -3.971 1.204 1.00 98.31 290 THR A N 1
ATOM 2168 C CA . THR A 1 290 ? -6.252 -4.756 -0.026 1.00 98.31 290 THR A CA 1
ATOM 2169 C C . THR A 1 290 ? -6.255 -3.855 -1.256 1.00 98.31 290 THR A C 1
ATOM 2171 O O . THR A 1 290 ? -6.842 -2.770 -1.238 1.00 98.31 290 THR A O 1
ATOM 2174 N N . VAL A 1 291 ? -5.618 -4.306 -2.337 1.00 98.12 291 VAL A N 1
ATOM 2175 C CA . VAL A 1 291 ? -5.760 -3.688 -3.663 1.00 98.12 291 VAL A CA 1
ATOM 2176 C C . VAL A 1 291 ? -7.192 -3.910 -4.148 1.00 98.12 291 VAL A C 1
ATOM 2178 O O . VAL A 1 291 ? -7.649 -5.046 -4.228 1.00 98.12 291 VAL A O 1
ATOM 2181 N N . ALA A 1 292 ? -7.916 -2.842 -4.460 1.00 96.25 292 ALA A N 1
ATOM 2182 C CA . ALA A 1 292 ? -9.304 -2.917 -4.915 1.00 96.25 292 ALA A CA 1
ATOM 2183 C C . ALA A 1 292 ? -9.425 -2.870 -6.442 1.00 96.25 292 ALA A C 1
ATOM 2185 O O . ALA A 1 292 ? -10.285 -3.543 -7.005 1.00 96.25 292 ALA A O 1
ATOM 2186 N N . ASN A 1 293 ? -8.563 -2.101 -7.109 1.00 90.19 293 ASN A N 1
ATOM 2187 C CA . ASN A 1 293 ? -8.545 -1.961 -8.562 1.00 90.19 293 ASN A CA 1
ATOM 2188 C C . ASN A 1 293 ? -7.103 -2.001 -9.079 1.00 90.19 293 ASN A C 1
ATOM 2190 O O . ASN A 1 293 ? -6.196 -1.501 -8.414 1.00 90.19 293 ASN A O 1
ATOM 2194 N N . ASN A 1 294 ? -6.905 -2.543 -10.283 1.00 85.31 294 ASN A N 1
ATOM 2195 C CA . ASN A 1 294 ? -5.602 -2.605 -10.957 1.00 85.31 294 ASN A CA 1
ATOM 2196 C C . ASN A 1 294 ? -5.244 -1.231 -11.558 1.00 85.31 294 ASN A C 1
ATOM 2198 O O . ASN A 1 294 ? -5.249 -1.055 -12.772 1.00 85.31 294 ASN A O 1
ATOM 2202 N N . VAL A 1 295 ? -5.041 -0.238 -10.691 1.00 88.31 295 VAL A N 1
ATOM 2203 C CA . VAL A 1 295 ? -4.729 1.162 -11.048 1.00 88.31 295 VAL A CA 1
ATOM 2204 C C . VAL A 1 295 ? -3.419 1.639 -10.416 1.00 88.31 295 VAL A C 1
ATOM 2206 O O . VAL A 1 295 ? -3.136 2.835 -10.408 1.00 88.31 295 VAL A O 1
ATOM 2209 N N . LEU A 1 296 ? -2.671 0.722 -9.801 1.00 92.75 296 LEU A N 1
ATOM 2210 C CA . LEU A 1 296 ? -1.354 1.010 -9.255 1.00 92.75 296 LEU A CA 1
ATOM 2211 C C . LEU A 1 296 ? -0.357 1.011 -10.412 1.00 92.75 296 LEU A C 1
ATOM 2213 O O . LEU A 1 296 ? -0.341 0.079 -11.205 1.00 92.75 296 LEU A O 1
ATOM 2217 N N . ASP A 1 297 ? 0.407 2.087 -10.499 1.00 87.12 297 ASP A N 1
ATOM 2218 C CA . ASP A 1 297 ? 1.382 2.353 -11.552 1.00 87.12 297 ASP A CA 1
ATOM 2219 C C . ASP A 1 297 ? 2.376 3.344 -10.922 1.00 87.12 297 ASP A C 1
ATOM 2221 O O . ASP A 1 297 ? 1.986 4.424 -10.446 1.00 87.12 297 ASP A O 1
ATOM 2225 N N . PHE A 1 298 ? 3.627 2.914 -10.780 1.00 83.69 298 PHE A N 1
ATOM 2226 C CA . PHE A 1 298 ? 4.674 3.649 -10.086 1.00 83.69 298 PHE A CA 1
ATOM 2227 C C . PHE A 1 298 ? 5.031 4.935 -10.837 1.00 83.69 298 PHE A C 1
ATOM 2229 O O . PHE A 1 298 ? 5.154 5.995 -10.211 1.00 83.69 298 PHE A O 1
ATOM 2236 N N . GLU A 1 299 ? 5.117 4.874 -12.164 1.00 78.75 299 GLU A N 1
ATOM 2237 C CA . GLU A 1 299 ? 5.420 5.992 -13.060 1.00 78.75 299 GLU A CA 1
ATOM 2238 C C . GLU A 1 299 ? 4.390 7.118 -12.933 1.00 78.75 299 GLU A C 1
ATOM 2240 O O . GLU A 1 299 ? 4.741 8.303 -12.980 1.00 78.75 299 GLU A O 1
ATOM 2245 N N . THR A 1 300 ? 3.117 6.774 -12.739 1.00 80.50 300 THR A N 1
ATOM 2246 C CA . THR A 1 300 ? 2.041 7.764 -12.592 1.00 80.50 300 THR A CA 1
ATOM 2247 C C . THR A 1 300 ? 1.840 8.220 -11.152 1.00 80.50 300 THR A C 1
ATOM 2249 O O . THR A 1 300 ? 1.565 9.405 -10.910 1.00 80.50 300 THR A O 1
ATOM 2252 N N . LYS A 1 301 ? 1.936 7.313 -10.171 1.00 85.12 301 LYS A N 1
ATOM 2253 C CA . LYS A 1 301 ? 1.657 7.629 -8.767 1.00 85.12 301 LYS A CA 1
ATOM 2254 C C . LYS A 1 301 ? 2.342 6.682 -7.783 1.00 85.12 301 LYS A C 1
ATOM 2256 O O . LYS A 1 301 ? 1.797 5.671 -7.352 1.00 85.12 301 LYS A O 1
ATOM 2261 N N . GLN A 1 302 ? 3.456 7.163 -7.246 1.00 89.69 302 GLN A N 1
ATOM 2262 C CA . GLN A 1 302 ? 4.285 6.435 -6.281 1.00 89.69 302 GLN A CA 1
ATOM 2263 C C . GLN A 1 302 ? 3.715 6.369 -4.853 1.00 89.69 302 GLN A C 1
ATOM 2265 O O . GLN A 1 302 ? 4.111 5.508 -4.075 1.00 89.69 302 GLN A O 1
ATOM 2270 N N . ILE A 1 303 ? 2.835 7.298 -4.453 1.00 94.12 303 ILE A N 1
ATOM 2271 C CA . ILE A 1 303 ? 2.389 7.420 -3.051 1.00 94.12 303 ILE A CA 1
ATOM 2272 C C . ILE A 1 303 ? 0.883 7.684 -2.955 1.00 94.12 303 ILE A C 1
ATOM 2274 O O . ILE A 1 303 ? 0.343 8.613 -3.577 1.00 94.12 303 ILE A O 1
ATOM 2278 N N . TYR A 1 304 ? 0.226 6.914 -2.085 1.00 97.44 304 TYR A N 1
ATOM 2279 C CA . TYR A 1 304 ? -1.141 7.134 -1.618 1.00 97.44 304 TYR A CA 1
ATOM 2280 C C . TYR A 1 304 ? -1.141 7.455 -0.122 1.00 97.44 304 TYR A C 1
ATOM 2282 O O . TYR A 1 304 ? -0.626 6.686 0.680 1.00 97.44 304 TYR A O 1
ATOM 2290 N N . THR A 1 305 ? -1.750 8.573 0.274 1.00 97.38 305 THR A N 1
ATOM 2291 C CA . THR A 1 305 ? -1.912 8.950 1.689 1.00 97.38 305 THR A CA 1
ATOM 2292 C C . THR A 1 305 ? -3.381 8.832 2.068 1.00 97.38 305 THR A C 1
ATOM 2294 O O . THR A 1 305 ? -4.157 9.777 1.915 1.00 97.38 305 THR A O 1
ATOM 2297 N N . LEU A 1 306 ? -3.775 7.652 2.539 1.00 98.06 306 LEU A N 1
ATOM 2298 C CA . LEU A 1 306 ? -5.149 7.349 2.920 1.00 98.06 306 LEU A CA 1
ATOM 2299 C C . LEU A 1 306 ? -5.470 7.971 4.279 1.00 98.06 306 LEU A C 1
ATOM 2301 O O . LEU A 1 306 ? -4.687 7.869 5.217 1.00 98.06 306 LEU A O 1
ATOM 2305 N N . THR A 1 307 ? -6.647 8.577 4.422 1.00 97.56 307 THR A N 1
ATOM 2306 C CA . THR A 1 307 ? -7.188 8.918 5.746 1.00 97.56 307 THR A CA 1
ATOM 2307 C C . THR A 1 307 ? -8.094 7.784 6.195 1.00 97.56 307 THR A C 1
ATOM 2309 O O . THR A 1 307 ? -9.176 7.602 5.633 1.00 97.56 307 THR A O 1
ATOM 2312 N N . VAL A 1 308 ? -7.655 7.019 7.193 1.00 98.31 308 VAL A N 1
ATOM 2313 C CA . VAL A 1 308 ? -8.405 5.878 7.735 1.00 98.31 308 VAL A CA 1
ATOM 2314 C C . VAL A 1 308 ? -9.080 6.286 9.035 1.00 98.31 308 VAL A C 1
ATOM 2316 O O . VAL A 1 308 ? -8.453 6.892 9.901 1.00 98.31 308 VAL A O 1
ATOM 2319 N N . LYS A 1 309 ? -10.364 5.952 9.167 1.00 96.88 309 LYS A N 1
ATOM 2320 C CA . LYS A 1 309 ? -11.178 6.152 10.366 1.00 96.88 309 LYS A CA 1
ATOM 2321 C C . LYS A 1 309 ? -11.480 4.814 11.023 1.00 96.88 309 LYS A C 1
ATOM 2323 O O . LYS A 1 309 ? -11.974 3.904 10.358 1.00 96.88 309 LYS A O 1
ATOM 2328 N N . ILE A 1 310 ? -11.290 4.759 12.338 1.00 95.81 310 ILE A N 1
ATOM 2329 C CA . ILE A 1 310 ? -11.691 3.634 13.182 1.00 95.81 310 ILE A CA 1
ATOM 2330 C C . ILE A 1 310 ? -12.801 4.038 14.146 1.00 95.81 310 ILE A C 1
ATOM 2332 O O . ILE A 1 310 ? -12.870 5.185 14.603 1.00 95.81 310 ILE A O 1
ATOM 2336 N N . SER A 1 311 ? -13.691 3.099 14.452 1.00 91.31 311 SER A N 1
ATOM 2337 C CA . SER A 1 311 ? -14.799 3.332 15.378 1.00 91.31 311 SER A CA 1
ATOM 2338 C C . SER A 1 311 ? -15.143 2.098 16.204 1.00 91.31 311 SER A C 1
ATOM 2340 O O . SER A 1 311 ? -14.981 0.964 15.755 1.00 91.31 311 SER A O 1
ATOM 2342 N N . ARG A 1 312 ? -15.634 2.350 17.419 1.00 85.19 312 ARG A N 1
ATOM 2343 C CA . ARG A 1 312 ? -16.187 1.359 18.344 1.00 85.19 312 ARG A CA 1
ATOM 2344 C C . ARG A 1 312 ? -17.357 1.993 19.094 1.00 85.19 312 ARG A C 1
ATOM 2346 O O . ARG A 1 312 ? -17.267 3.155 19.501 1.00 85.19 312 ARG A O 1
ATOM 2353 N N . ALA A 1 313 ? -18.459 1.258 19.249 1.00 77.50 313 ALA A N 1
ATOM 2354 C CA . ALA A 1 313 ? -19.658 1.754 19.926 1.00 77.50 313 ALA A CA 1
ATOM 2355 C C . ALA A 1 313 ? -19.326 2.291 21.332 1.00 77.50 313 ALA A C 1
ATOM 2357 O O . ALA A 1 313 ? -18.525 1.705 22.054 1.00 77.50 313 ALA A O 1
ATOM 2358 N N . GLY A 1 314 ? -19.910 3.434 21.701 1.00 66.38 314 GLY A N 1
ATOM 2359 C CA . GLY A 1 314 ? -19.637 4.085 22.988 1.00 66.38 314 GLY A CA 1
ATOM 2360 C C . GLY A 1 314 ? -18.283 4.803 23.092 1.00 66.38 314 GLY A C 1
ATOM 2361 O O . GLY A 1 314 ? -17.987 5.351 24.148 1.00 66.38 314 GLY A O 1
ATOM 2362 N N . THR A 1 315 ? -17.476 4.857 22.021 1.00 73.62 315 THR A N 1
ATOM 2363 C CA . THR A 1 315 ? -16.196 5.594 21.986 1.00 73.62 315 THR A CA 1
ATOM 2364 C C . THR A 1 315 ? -16.127 6.576 20.817 1.00 73.62 315 THR A C 1
ATOM 2366 O O . THR A 1 315 ? -16.710 6.346 19.755 1.00 73.62 315 THR A O 1
ATOM 2369 N N . ALA A 1 316 ? -15.405 7.686 20.993 1.00 80.56 316 ALA A N 1
ATOM 2370 C CA . ALA A 1 316 ? -15.168 8.636 19.911 1.00 80.56 316 ALA A CA 1
ATOM 2371 C C . ALA A 1 316 ? -14.297 8.000 18.817 1.00 80.56 316 ALA A C 1
ATOM 2373 O O . ALA A 1 316 ? -13.270 7.387 19.107 1.00 80.56 316 ALA A O 1
ATOM 2374 N N . SER A 1 317 ? -14.686 8.170 17.551 1.00 89.56 317 SER A N 1
ATOM 2375 C CA . SER A 1 317 ? -13.877 7.699 16.423 1.00 89.56 317 SER A CA 1
ATOM 2376 C C . SER A 1 317 ? -12.526 8.411 16.369 1.00 89.56 317 SER A C 1
ATOM 2378 O O . SER A 1 317 ? -12.431 9.596 16.696 1.00 89.56 317 SER A O 1
ATOM 2380 N N . LYS A 1 318 ? -11.504 7.711 15.879 1.00 93.81 318 LYS A N 1
ATOM 2381 C CA . LYS A 1 318 ? -10.183 8.283 15.596 1.00 93.81 318 LYS A CA 1
ATOM 2382 C C . LYS A 1 318 ? -9.840 8.148 14.123 1.00 93.81 318 LYS A C 1
ATOM 2384 O O . LYS A 1 318 ? -10.409 7.308 13.427 1.00 93.81 318 LYS A O 1
ATOM 2389 N N . ILE A 1 319 ? -8.929 9.001 13.668 1.00 95.44 319 ILE A N 1
ATOM 2390 C CA . ILE A 1 319 ? -8.417 9.006 12.302 1.00 95.44 319 ILE A CA 1
ATOM 2391 C C . ILE A 1 319 ? -6.893 9.085 12.313 1.00 95.44 319 ILE A C 1
ATOM 2393 O O . ILE A 1 319 ? -6.328 9.725 13.198 1.00 95.44 319 ILE A O 1
ATOM 2397 N N . ALA A 1 320 ? -6.255 8.488 11.312 1.00 95.69 320 ALA A N 1
ATOM 2398 C CA . ALA A 1 320 ? -4.828 8.642 11.043 1.00 95.69 320 ALA A CA 1
ATOM 2399 C C . ALA A 1 320 ? -4.544 8.593 9.539 1.00 95.69 320 ALA A C 1
ATOM 2401 O O . ALA A 1 320 ? -5.414 8.235 8.736 1.00 95.69 320 ALA A O 1
ATOM 2402 N N . GLN A 1 321 ? -3.315 8.958 9.172 1.00 97.69 321 GLN A N 1
ATOM 2403 C CA . GLN A 1 321 ? -2.825 8.841 7.805 1.00 97.69 321 GLN A CA 1
ATOM 2404 C C . GLN A 1 321 ? -2.088 7.517 7.614 1.00 97.69 321 GLN A C 1
ATOM 2406 O O . GLN A 1 321 ? -1.107 7.245 8.297 1.00 97.69 321 GLN A O 1
ATOM 2411 N N . ILE A 1 322 ? -2.539 6.715 6.658 1.00 98.12 322 ILE A N 1
ATOM 2412 C CA . ILE A 1 322 ? -1.857 5.494 6.237 1.00 98.12 322 ILE A CA 1
ATOM 2413 C C . ILE A 1 322 ? -1.229 5.771 4.877 1.00 98.12 322 ILE A C 1
ATOM 2415 O O . ILE A 1 322 ? -1.935 6.004 3.894 1.00 98.12 322 ILE A O 1
ATOM 2419 N N . THR A 1 323 ? 0.096 5.796 4.832 1.00 97.88 323 THR A N 1
ATOM 2420 C CA . THR A 1 323 ? 0.858 6.006 3.603 1.00 97.88 323 THR A CA 1
ATOM 2421 C C . THR A 1 323 ? 1.153 4.657 2.975 1.00 97.88 323 THR A C 1
ATOM 2423 O O . THR A 1 323 ? 1.748 3.794 3.613 1.00 97.88 323 THR A O 1
ATOM 2426 N N . ILE A 1 324 ? 0.760 4.474 1.722 1.00 98.31 324 ILE A N 1
ATOM 2427 C CA . ILE A 1 324 ? 1.110 3.304 0.925 1.00 98.31 324 ILE A CA 1
ATOM 2428 C C . ILE A 1 324 ? 2.081 3.774 -0.150 1.00 98.31 324 ILE A C 1
ATOM 2430 O O . ILE A 1 324 ? 1.708 4.582 -1.007 1.00 98.31 324 ILE A O 1
ATOM 2434 N N . ASN A 1 325 ? 3.320 3.292 -0.081 1.00 96.06 325 ASN A N 1
ATOM 2435 C CA . ASN A 1 325 ? 4.304 3.497 -1.134 1.00 96.06 325 ASN A CA 1
ATOM 2436 C C . ASN A 1 325 ? 4.148 2.384 -2.167 1.00 96.06 325 ASN A C 1
ATOM 2438 O O . ASN A 1 325 ? 4.147 1.198 -1.830 1.00 96.06 325 ASN A O 1
ATOM 2442 N N . ILE A 1 326 ? 4.017 2.779 -3.422 1.00 96.44 326 ILE A N 1
ATOM 2443 C CA . ILE A 1 326 ? 4.064 1.856 -4.542 1.00 96.44 326 ILE A CA 1
ATOM 2444 C C . ILE A 1 326 ? 5.536 1.570 -4.811 1.00 96.44 326 ILE A C 1
ATOM 2446 O O . ILE A 1 326 ? 6.343 2.498 -4.886 1.00 96.44 326 ILE A O 1
ATOM 2450 N N . THR A 1 327 ? 5.903 0.297 -4.878 1.00 90.75 327 THR A N 1
ATOM 2451 C CA . THR A 1 327 ? 7.248 -0.111 -5.278 1.00 90.75 327 THR A CA 1
ATOM 2452 C C . THR A 1 327 ? 7.243 -0.446 -6.755 1.00 90.75 327 THR A C 1
ATOM 2454 O O . THR A 1 327 ? 6.423 -1.261 -7.183 1.00 90.75 327 THR A O 1
ATOM 2457 N N . ASP A 1 328 ? 8.183 0.166 -7.466 1.00 84.44 328 ASP A N 1
ATOM 2458 C CA . ASP A 1 328 ? 8.473 -0.077 -8.875 1.00 84.44 328 ASP A CA 1
ATOM 2459 C C . ASP A 1 328 ? 8.716 -1.571 -9.131 1.00 84.44 328 ASP A C 1
ATOM 2461 O O . ASP A 1 328 ? 9.505 -2.229 -8.432 1.00 84.44 328 ASP A O 1
ATOM 2465 N N . VAL A 1 329 ? 8.005 -2.106 -10.115 1.00 83.06 329 VAL A N 1
ATOM 2466 C CA . VAL A 1 329 ? 8.289 -3.380 -10.753 1.00 83.06 329 VAL A CA 1
ATOM 2467 C C . VAL A 1 329 ? 8.423 -3.120 -12.239 1.00 83.06 329 VAL A C 1
ATOM 2469 O O . VAL A 1 329 ? 7.456 -2.735 -12.877 1.00 83.06 329 VAL A O 1
ATOM 2472 N N . ILE A 1 330 ? 9.587 -3.474 -12.790 1.00 75.38 330 ILE A N 1
ATOM 2473 C CA . ILE A 1 330 ? 9.883 -3.359 -14.221 1.00 75.38 330 ILE A CA 1
ATOM 2474 C C . ILE A 1 330 ? 8.693 -3.835 -15.062 1.00 75.38 330 ILE A C 1
ATOM 2476 O O . ILE A 1 330 ? 8.398 -5.036 -15.125 1.00 75.38 330 ILE A O 1
ATOM 2480 N N . ASP A 1 331 ? 8.061 -2.885 -15.744 1.00 74.81 331 ASP A N 1
ATOM 2481 C CA . ASP A 1 331 ? 7.025 -3.155 -16.726 1.00 74.81 331 ASP A CA 1
ATOM 2482 C C . ASP A 1 331 ? 7.607 -3.989 -17.858 1.00 74.81 331 ASP A C 1
ATOM 2484 O O . ASP A 1 331 ? 8.572 -3.582 -18.511 1.00 74.81 331 ASP A O 1
ATOM 2488 N N . THR A 1 332 ? 7.005 -5.152 -18.115 1.00 82.31 332 THR A N 1
ATOM 2489 C CA . THR A 1 332 ? 7.408 -6.010 -19.230 1.00 82.31 332 THR A CA 1
ATOM 2490 C C . THR A 1 332 ? 6.310 -6.144 -20.270 1.00 82.31 332 THR A C 1
ATOM 2492 O O . THR A 1 332 ? 5.126 -6.228 -19.950 1.00 82.31 332 THR A O 1
ATOM 2495 N N . PHE A 1 333 ? 6.705 -6.198 -21.538 1.00 82.06 333 PHE A N 1
ATOM 2496 C CA . PHE A 1 333 ? 5.802 -6.428 -22.660 1.00 82.06 333 PHE A CA 1
ATOM 2497 C C . PHE A 1 333 ? 6.475 -7.307 -23.716 1.00 82.06 333 PHE A C 1
ATOM 2499 O O . PHE A 1 333 ? 7.699 -7.429 -23.772 1.00 82.06 333 PHE A O 1
ATOM 2506 N N . THR A 1 334 ? 5.667 -7.950 -24.560 1.00 88.31 334 THR A N 1
ATOM 2507 C CA . THR A 1 334 ? 6.175 -8.802 -25.645 1.00 88.31 334 THR A CA 1
ATOM 2508 C C . THR A 1 334 ? 6.268 -8.010 -26.945 1.00 88.31 334 THR A C 1
ATOM 2510 O O . THR A 1 334 ? 5.295 -7.388 -27.366 1.00 88.31 334 THR A O 1
ATOM 2513 N N . PHE A 1 335 ? 7.421 -8.066 -27.605 1.00 91.06 335 PHE A N 1
ATOM 2514 C CA . PHE A 1 335 ? 7.656 -7.499 -28.930 1.00 91.06 335 PHE A CA 1
ATOM 2515 C C . PHE A 1 335 ? 8.520 -8.457 -29.751 1.00 91.06 335 PHE A C 1
ATOM 2517 O O . PHE A 1 335 ? 9.579 -8.877 -29.292 1.00 91.06 335 PHE A O 1
ATOM 2524 N N . ASN A 1 336 ? 8.067 -8.814 -30.957 1.00 89.06 336 ASN A N 1
ATOM 2525 C CA . ASN A 1 336 ? 8.734 -9.788 -31.833 1.00 89.06 336 ASN A CA 1
ATOM 2526 C C . ASN A 1 336 ? 9.167 -11.067 -31.089 1.00 89.06 336 ASN A C 1
ATOM 2528 O O . ASN A 1 336 ? 10.327 -11.461 -31.148 1.00 89.06 336 ASN A O 1
ATOM 2532 N N . GLU A 1 337 ? 8.230 -11.675 -30.352 1.00 91.38 337 GLU A N 1
ATOM 2533 C CA . GLU A 1 337 ? 8.426 -12.922 -29.585 1.00 91.38 337 GLU A CA 1
ATOM 2534 C C . GLU A 1 337 ? 9.435 -12.838 -28.421 1.00 91.38 337 GLU A C 1
ATOM 2536 O O . GLU A 1 337 ? 9.705 -13.838 -27.758 1.00 91.38 337 GLU A O 1
ATOM 2541 N N . LEU A 1 338 ? 9.952 -11.645 -28.118 1.00 89.50 338 LEU A N 1
ATOM 2542 C CA . LEU A 1 338 ? 10.846 -11.386 -26.993 1.00 89.50 338 LEU A CA 1
ATOM 2543 C C . LEU A 1 338 ? 10.142 -10.540 -25.931 1.00 89.50 338 LEU A C 1
ATOM 2545 O O . LEU A 1 338 ? 9.337 -9.665 -26.245 1.00 89.50 338 LEU A O 1
ATOM 2549 N N . ILE A 1 339 ? 10.465 -10.796 -24.664 1.00 90.06 339 ILE A N 1
ATOM 2550 C CA . ILE A 1 339 ? 9.966 -10.018 -23.528 1.00 90.06 339 ILE A CA 1
ATOM 2551 C C . ILE A 1 339 ? 10.990 -8.928 -23.210 1.00 90.06 339 ILE A C 1
ATOM 2553 O O . ILE A 1 339 ? 12.136 -9.232 -22.867 1.00 90.06 339 ILE A O 1
ATOM 2557 N N . TYR A 1 340 ? 10.560 -7.675 -23.315 1.00 92.06 340 TYR A N 1
ATOM 2558 C CA . TYR A 1 340 ? 11.346 -6.495 -22.967 1.00 92.06 340 TYR A CA 1
ATOM 2559 C C . TYR A 1 340 ? 10.818 -5.887 -21.682 1.00 92.06 340 TYR A C 1
ATOM 2561 O O . TYR A 1 340 ? 9.609 -5.882 -21.464 1.00 92.06 340 TYR A O 1
ATOM 2569 N N . GLY A 1 341 ? 11.730 -5.364 -20.871 1.00 90.31 341 GLY A N 1
ATOM 2570 C CA . GLY A 1 341 ? 11.430 -4.484 -19.750 1.00 90.31 341 GLY A CA 1
ATOM 2571 C C . GLY A 1 341 ? 11.695 -3.018 -20.094 1.00 90.31 341 GLY A C 1
ATOM 2572 O O . GLY A 1 341 ? 12.318 -2.709 -21.118 1.00 90.31 341 GLY A O 1
ATOM 2573 N N . SER A 1 342 ? 11.281 -2.117 -19.211 1.00 89.19 342 SER A N 1
ATOM 2574 C CA . SER A 1 342 ? 11.673 -0.708 -19.221 1.00 89.19 342 SER A CA 1
ATOM 2575 C C . SER A 1 342 ? 12.737 -0.410 -18.149 1.00 89.19 342 SER A C 1
ATOM 2577 O O . SER A 1 342 ? 12.867 -1.116 -17.150 1.00 89.19 342 SER A O 1
ATOM 2579 N N . VAL A 1 343 ? 13.542 0.632 -18.363 1.00 89.44 343 VAL A N 1
ATOM 2580 C CA . VAL A 1 343 ? 14.520 1.140 -17.389 1.00 89.44 343 VAL A CA 1
ATOM 2581 C C . VAL A 1 343 ? 14.509 2.663 -17.395 1.00 89.44 343 VAL A C 1
ATOM 2583 O O . VAL A 1 343 ? 14.700 3.287 -18.442 1.00 89.44 343 VAL A O 1
ATOM 2586 N N . VAL A 1 344 ? 14.353 3.266 -16.215 1.00 87.88 344 VAL A N 1
ATOM 2587 C CA . VAL A 1 344 ? 14.521 4.710 -16.006 1.00 87.88 344 VAL A CA 1
ATOM 2588 C C . VAL A 1 344 ? 16.009 5.030 -15.844 1.00 87.88 344 VAL A C 1
ATOM 2590 O O . VAL A 1 344 ? 16.679 4.513 -14.945 1.00 87.88 344 VAL A O 1
ATOM 2593 N N . SER A 1 345 ? 16.551 5.897 -16.699 1.00 89.06 345 SER A N 1
ATOM 2594 C CA . SER A 1 345 ? 17.933 6.367 -16.560 1.00 89.06 345 SER A CA 1
ATOM 2595 C C . SER A 1 345 ? 18.024 7.616 -15.670 1.00 89.06 345 SER A C 1
ATOM 2597 O O . SER A 1 345 ? 17.010 8.277 -15.434 1.00 89.06 345 SER A O 1
ATOM 2599 N N . PRO A 1 346 ? 19.221 8.019 -15.194 1.00 89.06 346 PRO A N 1
ATOM 2600 C CA . PRO A 1 346 ? 19.393 9.232 -14.382 1.00 89.06 346 PRO A CA 1
ATOM 2601 C C . PRO A 1 346 ? 18.932 10.526 -15.070 1.00 89.06 346 PRO A C 1
ATOM 2603 O O . PRO A 1 346 ? 18.760 11.551 -14.415 1.00 89.06 346 PRO A O 1
ATOM 2606 N N . THR A 1 347 ? 18.727 10.487 -16.390 1.00 89.00 347 THR A N 1
ATOM 2607 C CA . THR A 1 347 ? 18.149 11.592 -17.168 1.00 89.00 347 THR A CA 1
ATOM 2608 C C . THR A 1 347 ? 16.634 11.748 -16.971 1.00 89.00 347 THR A C 1
ATOM 2610 O O . THR A 1 347 ? 16.060 12.725 -17.446 1.00 89.00 347 THR A O 1
ATOM 2613 N N . GLY A 1 348 ? 15.978 10.795 -16.298 1.00 86.12 348 GLY A N 1
ATOM 2614 C CA . GLY A 1 348 ? 14.522 10.712 -16.160 1.00 86.12 348 GLY A CA 1
ATOM 2615 C C . GLY A 1 348 ? 13.813 10.131 -17.388 1.00 86.12 348 GLY A C 1
ATOM 2616 O O . GLY A 1 348 ? 12.587 10.075 -17.416 1.00 86.12 348 GLY A O 1
ATOM 2617 N N . ARG A 1 349 ? 14.561 9.708 -18.417 1.00 88.75 349 ARG A N 1
ATOM 2618 C CA . ARG A 1 349 ? 14.010 9.062 -19.615 1.00 88.75 349 ARG A CA 1
ATOM 2619 C C . ARG A 1 349 ? 13.879 7.553 -19.403 1.00 88.75 349 ARG A C 1
ATOM 2621 O O . ARG A 1 349 ? 14.700 6.945 -18.718 1.00 88.75 349 ARG A O 1
ATOM 2628 N N . ILE A 1 350 ? 12.875 6.963 -20.047 1.00 90.38 350 ILE A N 1
ATOM 2629 C CA . ILE A 1 350 ? 12.600 5.523 -20.015 1.00 90.38 350 ILE A CA 1
ATOM 2630 C C . ILE A 1 350 ? 13.131 4.877 -21.299 1.00 90.38 350 ILE A C 1
ATOM 2632 O O . ILE A 1 350 ? 12.830 5.336 -22.403 1.00 90.38 350 ILE A O 1
ATOM 2636 N N . TRP A 1 351 ? 13.908 3.809 -21.155 1.00 94.44 351 TRP A N 1
ATOM 2637 C CA . TRP A 1 351 ? 14.538 3.049 -22.237 1.00 94.44 351 TRP A CA 1
ATOM 2638 C C . TRP A 1 351 ? 14.131 1.580 -22.173 1.00 94.44 351 TRP A C 1
ATOM 2640 O O . TRP A 1 351 ? 13.708 1.108 -21.123 1.00 94.44 351 TRP A O 1
ATOM 2650 N N . LEU A 1 352 ? 14.313 0.832 -23.263 1.00 94.69 352 LEU A N 1
ATOM 2651 C CA . LEU A 1 352 ? 14.252 -0.631 -23.180 1.00 94.69 352 LEU A CA 1
ATOM 2652 C C . LEU A 1 352 ? 15.404 -1.183 -22.330 1.00 94.69 352 LEU A C 1
ATOM 2654 O O . LEU A 1 352 ? 16.544 -0.721 -22.417 1.00 94.69 352 LEU A O 1
ATOM 2658 N N . ASP A 1 353 ? 15.135 -2.229 -21.560 1.00 94.50 353 ASP A N 1
ATOM 2659 C CA . ASP A 1 353 ? 16.118 -2.885 -20.690 1.00 94.50 353 ASP A CA 1
ATOM 2660 C C . ASP A 1 353 ? 17.235 -3.632 -21.451 1.00 94.50 353 ASP A C 1
ATOM 2662 O O . ASP A 1 353 ? 18.328 -3.846 -20.919 1.00 94.50 353 ASP A O 1
ATOM 2666 N N . ARG A 1 354 ? 17.023 -3.950 -22.736 1.00 95.69 354 ARG A N 1
ATOM 2667 C CA . ARG A 1 354 ? 18.003 -4.581 -23.647 1.00 95.69 354 ARG A CA 1
ATOM 2668 C C . ARG A 1 354 ? 17.944 -4.029 -25.079 1.00 95.69 354 ARG A C 1
ATOM 2670 O O . ARG A 1 354 ? 17.028 -3.293 -25.443 1.00 95.69 354 ARG A O 1
ATOM 2677 N N . ASN A 1 355 ? 18.973 -4.325 -25.882 1.00 97.25 355 ASN A N 1
ATOM 2678 C CA . ASN A 1 355 ? 19.007 -3.938 -27.296 1.00 97.25 355 ASN A CA 1
ATOM 2679 C C . ASN A 1 355 ? 17.896 -4.688 -28.045 1.00 97.25 355 ASN A C 1
ATOM 2681 O O . ASN A 1 355 ? 17.573 -5.819 -27.684 1.00 97.25 355 ASN A O 1
ATOM 2685 N N . LEU A 1 356 ? 17.334 -4.098 -29.102 1.00 96.88 356 LEU A N 1
ATOM 2686 C CA . LEU A 1 356 ? 16.378 -4.810 -29.953 1.00 96.88 356 LEU A CA 1
ATOM 2687 C C . LEU A 1 356 ? 16.994 -6.107 -30.494 1.00 96.88 356 LEU A C 1
ATOM 2689 O O . LEU A 1 356 ? 18.134 -6.109 -30.953 1.00 96.88 356 LEU A O 1
ATOM 2693 N N . GLY A 1 357 ? 16.239 -7.200 -30.418 1.00 96.00 357 GLY A N 1
ATOM 2694 C CA . GLY A 1 357 ? 16.659 -8.549 -30.808 1.00 96.00 357 GLY A CA 1
ATOM 2695 C C . GLY A 1 357 ? 17.448 -9.311 -29.735 1.00 96.00 357 GLY A C 1
ATOM 2696 O O . GLY A 1 357 ? 17.807 -10.462 -29.959 1.00 96.00 357 GLY A O 1
ATOM 2697 N N . ALA A 1 358 ? 17.746 -8.707 -28.578 1.00 96.69 358 ALA A N 1
ATOM 2698 C CA . ALA A 1 358 ? 18.478 -9.379 -27.502 1.00 96.69 358 ALA A CA 1
ATOM 2699 C C . ALA A 1 358 ? 17.557 -10.275 -26.661 1.00 96.69 358 ALA A C 1
ATOM 2701 O O . ALA A 1 358 ? 16.475 -9.854 -26.248 1.00 96.69 358 ALA A O 1
ATOM 2702 N N . SER A 1 359 ? 18.007 -11.487 -26.335 1.00 95.12 359 SER A N 1
ATOM 2703 C CA . SER A 1 359 ? 17.233 -12.435 -25.525 1.00 95.12 359 SER A CA 1
ATOM 2704 C C . SER A 1 359 ? 17.323 -12.159 -24.024 1.00 95.12 359 SER A C 1
ATOM 2706 O O . SER A 1 359 ? 16.433 -12.577 -23.284 1.00 95.12 359 SER A O 1
ATOM 2708 N N . GLN A 1 360 ? 18.339 -11.422 -23.558 1.00 95.00 360 GLN A N 1
ATOM 2709 C CA . GLN A 1 360 ? 18.499 -11.062 -22.143 1.00 95.00 360 GLN A CA 1
ATOM 2710 C C . GLN A 1 360 ? 19.073 -9.656 -21.913 1.00 95.00 360 GLN A C 1
ATOM 2712 O O . GLN A 1 360 ? 19.714 -9.076 -22.790 1.00 95.00 360 GLN A O 1
ATOM 2717 N N . VAL A 1 361 ? 18.853 -9.110 -20.710 1.00 95.44 361 VAL A N 1
ATOM 2718 C CA . VAL A 1 361 ? 19.611 -7.948 -20.213 1.00 95.44 361 VAL A CA 1
ATOM 2719 C C . VAL A 1 361 ? 21.064 -8.365 -20.022 1.00 95.44 361 VAL A C 1
ATOM 2721 O O . VAL A 1 361 ? 21.332 -9.465 -19.540 1.00 95.44 361 VAL A O 1
ATOM 2724 N N . ALA A 1 362 ? 22.001 -7.490 -20.385 1.00 95.62 362 ALA A N 1
ATOM 2725 C CA . ALA A 1 362 ? 23.424 -7.783 -20.279 1.00 95.62 362 ALA A CA 1
ATOM 2726 C C . ALA A 1 362 ? 23.838 -8.082 -18.833 1.00 95.62 362 ALA A C 1
ATOM 2728 O O . ALA A 1 362 ? 23.674 -7.257 -17.936 1.00 95.62 362 ALA A O 1
ATOM 2729 N N . THR A 1 363 ? 24.437 -9.252 -18.625 1.00 95.81 363 THR A N 1
ATOM 2730 C CA . THR A 1 363 ? 25.025 -9.660 -17.337 1.00 95.81 363 THR A CA 1
ATOM 2731 C C . THR A 1 363 ? 26.496 -9.258 -17.207 1.00 95.81 363 THR A C 1
ATOM 2733 O O . THR A 1 363 ? 27.039 -9.187 -16.106 1.00 95.81 363 THR A O 1
ATOM 2736 N N . ASN A 1 364 ? 27.154 -8.999 -18.338 1.00 93.88 364 ASN A N 1
ATOM 2737 C CA . ASN A 1 364 ? 28.508 -8.466 -18.460 1.00 93.88 364 ASN A CA 1
ATOM 2738 C C . ASN A 1 364 ? 28.676 -7.812 -19.844 1.00 93.88 364 ASN A C 1
ATOM 2740 O O . ASN A 1 364 ? 27.855 -8.010 -20.738 1.00 93.88 364 ASN A O 1
ATOM 2744 N N . SER A 1 365 ? 29.755 -7.058 -20.057 1.00 91.44 365 SER A N 1
ATOM 2745 C CA . SER A 1 365 ? 29.964 -6.327 -21.315 1.00 91.44 365 SER A CA 1
ATOM 2746 C C . SER A 1 365 ? 30.165 -7.221 -22.549 1.00 91.44 365 SER A C 1
ATOM 2748 O O . SER A 1 365 ? 29.954 -6.746 -23.661 1.00 91.44 365 SER A O 1
ATOM 2750 N N . ALA A 1 366 ? 30.547 -8.490 -22.383 1.00 91.56 366 ALA A N 1
ATOM 2751 C CA . ALA A 1 366 ? 30.780 -9.448 -23.468 1.00 91.56 366 ALA A CA 1
ATOM 2752 C C . ALA A 1 366 ? 29.627 -10.460 -23.646 1.00 91.56 366 ALA A C 1
ATOM 2754 O O . ALA A 1 366 ? 29.783 -11.457 -24.350 1.00 91.56 366 ALA A O 1
ATOM 2755 N N . ASP A 1 367 ? 28.484 -10.220 -23.004 1.00 94.50 367 ASP A N 1
ATOM 2756 C CA . ASP A 1 367 ? 27.321 -11.103 -23.015 1.00 94.50 367 ASP A CA 1
ATOM 2757 C C . ASP A 1 367 ? 26.644 -11.147 -24.396 1.00 94.50 367 ASP A C 1
ATOM 2759 O O . ASP A 1 367 ? 25.866 -10.257 -24.747 1.00 94.50 367 ASP A O 1
ATOM 2763 N N . ALA A 1 368 ? 26.937 -12.190 -25.175 1.00 93.50 368 ALA A N 1
ATOM 2764 C CA . ALA A 1 368 ? 26.466 -12.330 -26.552 1.00 93.50 368 ALA A CA 1
ATOM 2765 C C . ALA A 1 368 ? 24.934 -12.343 -26.684 1.00 93.50 368 ALA A C 1
ATOM 2767 O O . ALA A 1 368 ? 24.406 -11.800 -27.657 1.00 93.50 368 ALA A O 1
ATOM 2768 N N . ASP A 1 369 ? 24.228 -12.883 -25.689 1.00 95.75 369 ASP A N 1
ATOM 2769 C CA . ASP A 1 369 ? 22.763 -12.976 -25.671 1.00 95.75 369 ASP A CA 1
ATOM 2770 C C . ASP A 1 369 ? 22.102 -11.600 -25.444 1.00 95.75 369 ASP A C 1
ATOM 2772 O O . ASP A 1 369 ? 20.917 -11.398 -25.721 1.00 95.75 369 ASP A O 1
ATOM 2776 N N . SER A 1 370 ? 22.881 -10.614 -24.986 1.00 95.38 370 SER 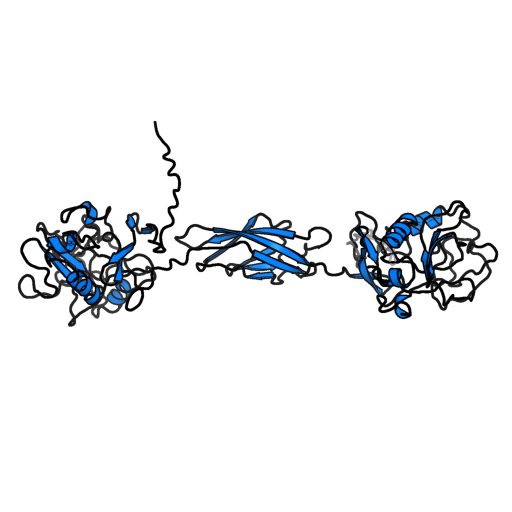A N 1
ATOM 2777 C CA . SER A 1 370 ? 22.438 -9.232 -24.767 1.00 95.38 370 SER A CA 1
ATOM 2778 C C . SER A 1 370 ? 22.711 -8.280 -25.935 1.00 95.38 370 SER A C 1
ATOM 2780 O O . SER A 1 370 ? 22.259 -7.131 -25.935 1.00 95.38 370 SER A O 1
ATOM 2782 N N . PHE A 1 371 ? 23.477 -8.726 -26.935 1.00 94.75 371 PHE A N 1
ATOM 2783 C CA . PHE A 1 371 ? 23.966 -7.845 -27.993 1.00 94.75 371 PHE A CA 1
ATOM 2784 C C . PHE A 1 371 ? 22.851 -7.328 -28.902 1.00 94.75 371 PHE A C 1
ATOM 2786 O O . PHE A 1 371 ? 22.936 -6.194 -29.377 1.00 94.75 371 PHE A O 1
ATOM 2793 N N . GLY A 1 372 ? 21.819 -8.138 -29.127 1.00 95.62 372 GLY A N 1
ATOM 2794 C CA . GLY A 1 372 ? 20.725 -7.830 -30.042 1.00 95.62 372 GLY A CA 1
ATOM 2795 C C . GLY A 1 372 ? 21.152 -7.784 -31.507 1.00 95.62 372 GLY A C 1
ATOM 2796 O O . GLY A 1 372 ? 22.258 -8.196 -31.864 1.00 95.62 372 GLY A O 1
ATOM 2797 N N . ASP A 1 373 ? 20.273 -7.277 -32.356 1.00 96.44 373 ASP A N 1
ATOM 2798 C CA . ASP A 1 373 ? 20.445 -7.191 -33.804 1.00 96.44 373 ASP A CA 1
ATOM 2799 C C . ASP A 1 373 ? 21.227 -5.937 -34.236 1.00 96.44 373 ASP A C 1
ATOM 2801 O O . ASP A 1 373 ? 21.433 -5.001 -33.461 1.00 96.44 373 ASP A O 1
ATOM 2805 N N . LEU A 1 374 ? 21.691 -5.917 -35.491 1.00 96.00 374 LEU A N 1
ATOM 2806 C CA . LEU A 1 374 ? 22.483 -4.828 -36.070 1.00 96.00 374 LEU A CA 1
ATOM 2807 C C . LEU A 1 374 ? 21.790 -4.233 -37.299 1.00 96.00 374 LEU A C 1
ATOM 2809 O O . LEU A 1 374 ? 21.877 -4.775 -38.396 1.00 96.00 374 LEU A O 1
ATOM 2813 N N . TYR A 1 375 ? 21.155 -3.080 -37.136 1.00 96.62 375 TYR A N 1
ATOM 2814 C CA . TYR A 1 375 ? 20.302 -2.464 -38.152 1.00 96.62 375 TYR A CA 1
ATOM 2815 C C . TYR A 1 375 ? 21.079 -1.485 -39.027 1.00 96.62 375 TYR A C 1
ATOM 2817 O O . TYR A 1 375 ? 21.803 -0.634 -38.507 1.00 96.62 375 TYR A O 1
ATOM 2825 N N . GLN A 1 376 ? 20.886 -1.551 -40.347 1.00 95.69 376 GLN A N 1
ATOM 2826 C CA . GLN A 1 376 ? 21.313 -0.485 -41.257 1.00 95.69 376 GLN A CA 1
ATOM 2827 C C . GLN A 1 376 ? 20.401 0.730 -41.079 1.00 95.69 376 GLN A C 1
ATOM 2829 O O . GLN A 1 376 ? 19.181 0.591 -40.976 1.00 95.69 376 GLN A O 1
ATOM 2834 N N . TRP A 1 377 ? 20.987 1.926 -41.031 1.00 95.88 377 TRP A N 1
ATOM 2835 C CA . TRP A 1 377 ? 20.271 3.122 -40.602 1.00 95.88 377 TRP A CA 1
ATOM 2836 C C . TRP A 1 377 ? 19.031 3.402 -41.456 1.00 95.88 377 TRP A C 1
ATOM 2838 O O . TRP A 1 377 ? 19.115 3.524 -42.680 1.00 95.88 377 TRP A O 1
ATOM 2848 N N . GLY A 1 378 ? 17.875 3.536 -40.811 1.00 94.50 378 GLY A N 1
ATOM 2849 C CA . GLY A 1 378 ? 16.617 3.841 -41.481 1.00 94.50 378 GLY A CA 1
ATOM 2850 C C . GLY A 1 378 ? 15.955 2.667 -42.207 1.00 94.50 378 GLY A C 1
ATOM 2851 O O . GLY A 1 378 ? 14.974 2.887 -42.913 1.00 94.50 378 GLY A O 1
ATOM 2852 N N . ARG A 1 379 ? 16.482 1.440 -42.097 1.00 94.94 379 ARG A N 1
ATOM 2853 C CA . ARG A 1 379 ? 15.928 0.256 -42.769 1.00 94.94 379 ARG A CA 1
ATOM 2854 C C . ARG A 1 379 ? 14.942 -0.492 -41.854 1.00 94.94 379 ARG A C 1
ATOM 2856 O O . ARG A 1 379 ? 15.244 -0.658 -40.670 1.00 94.94 379 ARG A O 1
ATOM 2863 N N . PRO A 1 380 ? 13.785 -0.957 -42.360 1.00 93.88 380 PRO A N 1
ATOM 2864 C CA . PRO A 1 380 ? 12.903 -1.859 -41.620 1.00 93.88 380 PRO A CA 1
ATOM 2865 C C . PRO A 1 380 ? 13.578 -3.194 -41.282 1.00 93.88 380 PRO A C 1
ATOM 2867 O O . PRO A 1 380 ? 14.528 -3.608 -41.946 1.00 93.88 380 PRO A O 1
ATOM 2870 N N . ALA A 1 381 ? 13.060 -3.894 -40.273 1.00 93.31 381 ALA A N 1
ATOM 2871 C CA . ALA A 1 381 ? 13.490 -5.253 -39.960 1.00 93.31 381 ALA A CA 1
ATOM 2872 C C . ALA A 1 381 ? 12.954 -6.235 -41.021 1.00 93.31 381 ALA A C 1
ATOM 2874 O O . ALA A 1 381 ? 11.799 -6.643 -40.973 1.00 93.31 381 ALA A O 1
ATOM 2875 N N . ASP A 1 382 ? 13.793 -6.595 -41.989 1.00 94.00 382 ASP A N 1
ATOM 2876 C CA . ASP A 1 382 ? 13.480 -7.498 -43.113 1.00 94.00 382 ASP A CA 1
ATOM 2877 C C . ASP A 1 382 ? 14.361 -8.766 -43.120 1.00 94.00 382 ASP A C 1
ATOM 2879 O O . ASP A 1 382 ? 14.317 -9.568 -44.052 1.00 94.00 382 ASP A O 1
ATOM 2883 N N . GLY A 1 383 ? 15.170 -8.948 -42.071 1.00 94.88 383 GLY A N 1
ATOM 2884 C CA . GLY A 1 383 ? 16.133 -10.037 -41.922 1.00 94.88 383 GLY A CA 1
ATOM 2885 C C . GLY A 1 383 ? 17.587 -9.594 -42.088 1.00 94.88 383 GLY A C 1
ATOM 2886 O O . GLY A 1 383 ? 18.480 -10.293 -41.606 1.00 94.88 383 GLY A O 1
ATOM 2887 N N . HIS A 1 384 ? 17.851 -8.415 -42.668 1.00 95.00 384 HIS A N 1
ATOM 2888 C CA . HIS A 1 384 ? 19.220 -7.899 -42.801 1.00 95.00 384 HIS A CA 1
ATOM 2889 C C . HIS A 1 384 ? 19.912 -7.679 -41.458 1.00 95.00 384 HIS A C 1
ATOM 2891 O O . HIS A 1 384 ? 21.137 -7.804 -41.373 1.00 95.00 384 HIS A O 1
ATOM 2897 N N . GLN A 1 385 ? 19.135 -7.347 -40.425 1.00 95.50 385 GLN A N 1
ATOM 2898 C CA . GLN A 1 385 ? 19.643 -6.974 -39.113 1.00 95.50 385 GLN A CA 1
ATOM 2899 C C . GLN A 1 385 ? 20.251 -8.152 -38.347 1.00 95.50 385 GLN A C 1
ATOM 2901 O O . GLN A 1 385 ? 21.055 -7.962 -37.432 1.00 95.50 385 GLN A O 1
ATOM 2906 N N . LEU A 1 386 ? 19.874 -9.376 -38.731 1.00 94.31 386 LEU A N 1
ATOM 2907 C CA . LEU A 1 386 ? 20.389 -10.587 -38.120 1.00 94.31 386 LEU A CA 1
ATOM 2908 C C . LEU A 1 386 ? 21.900 -10.650 -38.335 1.00 94.31 386 LEU A C 1
ATOM 2910 O O . LEU A 1 386 ? 22.404 -10.490 -39.450 1.00 94.31 386 LEU A O 1
ATOM 2914 N N . ARG A 1 387 ? 22.641 -10.961 -37.272 1.00 92.12 387 ARG A N 1
ATOM 2915 C CA . ARG A 1 387 ? 24.111 -11.082 -37.322 1.00 92.12 387 ARG A CA 1
ATOM 2916 C C . ARG A 1 387 ? 24.597 -12.162 -38.299 1.00 92.12 387 ARG A C 1
ATOM 2918 O O . ARG A 1 387 ? 25.762 -12.156 -38.681 1.00 92.12 387 ARG A O 1
ATOM 2925 N N . THR A 1 388 ? 23.713 -13.070 -38.705 1.00 92.06 388 THR A N 1
ATOM 2926 C CA . THR A 1 388 ? 23.957 -14.179 -39.638 1.00 92.06 388 THR A CA 1
ATOM 2927 C C . THR A 1 388 ? 23.509 -13.895 -41.074 1.00 92.06 388 THR A C 1
ATOM 2929 O O . THR A 1 388 ? 23.657 -14.772 -41.926 1.00 92.06 388 THR A O 1
ATOM 2932 N N . SER A 1 389 ? 22.955 -12.714 -41.369 1.00 94.31 389 SER A N 1
ATOM 2933 C CA . SER A 1 389 ? 22.435 -12.412 -42.706 1.00 94.31 389 SER A CA 1
ATOM 2934 C C . SER A 1 389 ? 23.543 -12.388 -43.764 1.00 94.31 389 SER A C 1
ATOM 2936 O O . SER A 1 389 ? 24.690 -12.005 -43.497 1.00 94.31 389 SER A O 1
ATOM 2938 N N . SER A 1 390 ? 23.200 -12.797 -44.987 1.00 94.38 390 SER A N 1
ATOM 2939 C CA . SER A 1 390 ? 24.120 -12.753 -46.130 1.00 94.38 390 SER A CA 1
ATOM 2940 C C . SER A 1 390 ? 24.414 -11.307 -46.541 1.00 94.38 390 SER A C 1
ATOM 2942 O O . SER A 1 390 ? 23.750 -10.374 -46.090 1.00 94.38 390 SER A O 1
ATOM 2944 N N . THR A 1 391 ? 25.442 -11.099 -47.365 1.00 94.19 391 THR A N 1
ATOM 2945 C CA . THR A 1 391 ? 25.810 -9.770 -47.869 1.00 94.19 391 THR A CA 1
ATOM 2946 C C . THR A 1 391 ? 25.548 -9.637 -49.362 1.00 94.19 391 THR A C 1
ATOM 2948 O O . THR A 1 391 ? 25.738 -10.576 -50.133 1.00 94.19 391 THR A O 1
ATOM 2951 N N . THR A 1 392 ? 25.159 -8.435 -49.780 1.00 94.56 392 THR A N 1
ATOM 2952 C CA . THR A 1 392 ? 25.055 -8.036 -51.186 1.00 94.56 392 THR A CA 1
ATOM 2953 C C . THR A 1 392 ? 25.645 -6.646 -51.373 1.00 94.56 392 THR A C 1
ATOM 2955 O O . THR A 1 392 ? 25.606 -5.817 -50.472 1.00 94.56 392 THR A O 1
ATOM 2958 N N . THR A 1 393 ? 26.183 -6.363 -52.552 1.00 94.12 393 THR A N 1
ATOM 2959 C CA . THR A 1 393 ? 26.647 -5.017 -52.925 1.00 94.12 393 THR A CA 1
ATOM 2960 C C . THR A 1 393 ? 25.595 -4.246 -53.729 1.00 94.12 393 THR A C 1
ATOM 2962 O O . THR A 1 393 ? 25.809 -3.085 -54.082 1.00 94.12 393 THR A O 1
ATOM 2965 N N . THR A 1 394 ? 24.458 -4.882 -54.035 1.00 95.38 394 THR A N 1
ATOM 2966 C CA . THR A 1 394 ? 23.369 -4.281 -54.815 1.00 95.38 394 THR A CA 1
ATOM 2967 C C . THR A 1 394 ? 22.526 -3.386 -53.915 1.00 95.38 394 THR A C 1
ATOM 2969 O O . THR A 1 394 ? 21.943 -3.858 -52.942 1.00 95.38 394 THR A O 1
ATOM 2972 N N . LEU A 1 395 ? 22.467 -2.095 -54.244 1.00 95.75 395 LEU A N 1
ATOM 2973 C CA . LEU A 1 395 ? 21.646 -1.125 -53.522 1.00 95.75 395 LEU A CA 1
ATOM 2974 C C . LEU A 1 395 ? 20.156 -1.412 -53.708 1.00 95.75 395 LEU A C 1
ATOM 2976 O O . LEU A 1 395 ? 19.722 -1.783 -54.798 1.00 95.75 395 LEU A O 1
ATOM 2980 N N . ALA A 1 396 ? 19.377 -1.157 -52.661 1.00 96.00 396 ALA A N 1
ATOM 2981 C CA . ALA A 1 396 ? 17.926 -1.143 -52.753 1.00 96.00 396 ALA A CA 1
ATOM 2982 C C . ALA A 1 396 ? 17.432 0.048 -53.598 1.00 96.00 396 ALA A C 1
ATOM 2984 O O . ALA A 1 396 ? 18.039 1.123 -53.625 1.00 96.00 396 ALA A O 1
ATOM 2985 N N . ASP A 1 397 ? 16.300 -0.132 -54.269 1.00 94.75 397 ASP A N 1
ATOM 2986 C CA . ASP A 1 397 ? 15.553 0.900 -55.002 1.00 94.75 397 ASP A CA 1
ATOM 2987 C C . ASP A 1 397 ? 14.333 1.424 -54.216 1.00 94.75 397 ASP A C 1
ATOM 2989 O O . ASP A 1 397 ? 13.580 2.263 -54.705 1.00 94.75 397 ASP A O 1
ATOM 2993 N N . SER A 1 398 ? 14.161 0.960 -52.974 1.00 94.31 398 SER A N 1
ATOM 2994 C CA . SER A 1 398 ? 13.096 1.338 -52.041 1.00 94.31 398 SER A CA 1
ATOM 2995 C C . SER A 1 398 ? 13.652 1.527 -50.623 1.00 94.31 398 SER A C 1
ATOM 2997 O O . SER A 1 398 ? 14.729 1.020 -50.297 1.00 94.31 398 SER A O 1
ATOM 2999 N N . ILE A 1 399 ? 12.909 2.236 -49.765 1.00 92.56 399 ILE A N 1
ATOM 3000 C CA . ILE A 1 399 ? 13.166 2.296 -48.314 1.00 92.56 399 ILE A CA 1
ATOM 3001 C C . ILE A 1 399 ? 12.556 1.106 -47.548 1.00 92.56 399 ILE A C 1
ATOM 3003 O O . ILE A 1 399 ? 12.830 0.924 -46.367 1.00 92.56 399 ILE A O 1
ATOM 3007 N N . THR A 1 400 ? 11.763 0.273 -48.224 1.00 91.81 400 THR A N 1
ATOM 3008 C CA . THR A 1 400 ? 11.186 -0.985 -47.719 1.00 91.81 400 THR A CA 1
ATOM 3009 C C . THR A 1 400 ? 11.607 -2.155 -48.622 1.00 91.81 400 THR A C 1
ATOM 3011 O O . THR A 1 400 ? 10.785 -2.723 -49.345 1.00 91.81 400 THR A O 1
ATOM 3014 N N . PRO A 1 401 ? 12.910 -2.482 -48.681 1.00 90.06 401 PRO A N 1
ATOM 3015 C CA . PRO A 1 401 ? 13.400 -3.539 -49.556 1.00 90.06 401 PRO A CA 1
ATOM 3016 C C . PRO A 1 401 ? 12.858 -4.911 -49.138 1.00 90.06 401 PRO A C 1
ATOM 3018 O O . PRO A 1 401 ? 12.711 -5.207 -47.959 1.00 90.06 401 PRO A O 1
ATOM 3021 N N . ASN A 1 402 ? 12.598 -5.776 -50.119 1.00 83.56 402 ASN A N 1
ATOM 3022 C CA . ASN A 1 402 ? 12.175 -7.160 -49.889 1.00 83.56 402 ASN A CA 1
ATOM 3023 C C . ASN A 1 402 ? 13.367 -8.125 -50.003 1.00 83.56 402 ASN A C 1
ATOM 3025 O O . ASN A 1 402 ? 13.363 -9.059 -50.804 1.00 83.56 402 ASN A O 1
ATOM 3029 N N . SER A 1 403 ? 14.442 -7.831 -49.274 1.00 91.69 403 SER A N 1
ATOM 3030 C CA . SER A 1 403 ? 15.649 -8.656 -49.228 1.00 91.69 403 SER A CA 1
ATOM 3031 C C . SER A 1 403 ? 16.140 -8.736 -47.794 1.00 91.69 403 SER A C 1
ATOM 3033 O O . SER A 1 403 ? 16.188 -7.721 -47.117 1.00 91.69 403 SER A O 1
ATOM 3035 N N . ALA A 1 404 ? 16.555 -9.919 -47.352 1.00 95.25 404 ALA A N 1
ATOM 3036 C CA . ALA A 1 404 ? 17.171 -10.105 -46.042 1.00 95.25 404 ALA A CA 1
ATOM 3037 C C . ALA A 1 404 ? 18.696 -9.894 -46.072 1.00 95.25 404 ALA A C 1
ATOM 3039 O O . ALA A 1 404 ? 19.358 -10.092 -45.058 1.00 95.25 404 ALA A O 1
ATOM 3040 N N . ASP A 1 405 ? 19.283 -9.529 -47.217 1.00 95.56 405 ASP A N 1
ATOM 3041 C CA . ASP A 1 405 ? 20.728 -9.333 -47.317 1.00 95.56 405 ASP A CA 1
ATOM 3042 C C . ASP A 1 405 ? 21.142 -7.985 -46.719 1.00 95.56 405 ASP A C 1
ATOM 3044 O O . ASP A 1 405 ? 20.526 -6.939 -46.962 1.00 95.56 405 ASP A O 1
ATOM 3048 N N . TYR A 1 406 ? 22.245 -7.992 -45.976 1.00 95.69 406 TYR A N 1
ATOM 3049 C CA . TYR A 1 406 ? 22.953 -6.785 -45.578 1.00 95.69 406 TYR A CA 1
ATOM 3050 C C . TYR A 1 406 ? 23.621 -6.147 -46.799 1.00 95.69 406 TYR A C 1
ATOM 3052 O O . TYR A 1 406 ? 24.398 -6.791 -47.508 1.00 95.69 406 TYR A O 1
ATOM 3060 N N . ILE A 1 407 ? 23.338 -4.867 -47.038 1.00 95.56 407 ILE A N 1
ATOM 3061 C CA . ILE A 1 407 ? 23.827 -4.168 -48.229 1.00 95.56 407 ILE A CA 1
ATOM 3062 C C . ILE A 1 407 ? 25.171 -3.498 -47.919 1.00 95.56 407 ILE A C 1
ATOM 3064 O O . ILE A 1 407 ? 25.221 -2.426 -47.313 1.00 95.56 407 ILE A O 1
ATOM 3068 N N . ASP A 1 408 ? 26.260 -4.130 -48.348 1.00 92.94 408 ASP A N 1
ATOM 3069 C CA . ASP A 1 408 ? 27.636 -3.642 -48.231 1.00 92.94 408 ASP A CA 1
ATOM 3070 C C . ASP A 1 408 ? 28.034 -2.852 -49.484 1.00 92.94 408 ASP A C 1
ATOM 3072 O O . ASP A 1 408 ? 28.658 -3.360 -50.417 1.00 92.94 408 ASP A O 1
ATOM 3076 N N . SER A 1 409 ? 27.587 -1.601 -49.556 1.00 90.75 409 SER A N 1
ATOM 3077 C CA . SER A 1 409 ? 27.878 -0.724 -50.686 1.00 90.75 409 SER A CA 1
ATOM 3078 C C . SER A 1 409 ? 29.138 0.123 -50.479 1.00 90.75 409 SER A C 1
ATOM 3080 O O . SER A 1 409 ? 29.463 0.569 -49.378 1.00 90.75 409 SER A O 1
ATOM 3082 N N . ASN A 1 410 ? 29.786 0.473 -51.592 1.00 89.44 410 ASN A N 1
ATOM 3083 C CA . ASN A 1 410 ? 30.864 1.468 -51.601 1.00 89.44 410 ASN A CA 1
ATOM 3084 C C . ASN A 1 410 ? 30.347 2.919 -51.572 1.00 89.44 410 ASN A C 1
ATOM 3086 O O . ASN A 1 410 ? 31.149 3.850 -51.540 1.00 89.44 410 ASN A O 1
ATOM 3090 N N . THR A 1 411 ? 29.027 3.136 -51.629 1.00 91.12 411 THR A N 1
ATOM 3091 C CA . THR A 1 411 ? 28.421 4.479 -51.601 1.00 91.12 411 THR A CA 1
ATOM 3092 C C . THR A 1 411 ? 28.221 5.000 -50.180 1.00 91.12 411 THR A C 1
ATOM 3094 O O . THR A 1 411 ? 27.974 6.190 -50.003 1.00 91.12 411 THR A O 1
ATOM 3097 N N . GLY A 1 412 ? 28.331 4.129 -49.171 1.00 91.19 412 GLY A N 1
ATOM 3098 C CA . GLY A 1 412 ? 28.055 4.472 -47.777 1.00 91.19 412 GLY A CA 1
ATOM 3099 C C . GLY A 1 412 ? 26.561 4.529 -47.433 1.00 91.19 412 GLY A C 1
ATOM 3100 O O . GLY A 1 412 ? 26.202 4.973 -46.346 1.00 91.19 412 GLY A O 1
ATOM 3101 N N . ASP A 1 413 ? 25.681 4.084 -48.330 1.00 94.19 413 ASP A N 1
ATOM 3102 C CA . ASP A 1 413 ? 24.236 3.953 -48.096 1.00 94.19 413 ASP A CA 1
ATOM 3103 C C . ASP A 1 413 ? 23.741 2.608 -48.627 1.00 94.19 413 ASP A C 1
ATOM 3105 O O . ASP A 1 413 ? 24.354 2.032 -49.517 1.00 94.19 413 ASP A O 1
ATOM 3109 N N . TRP A 1 414 ? 22.649 2.081 -48.095 1.00 94.94 414 TRP A N 1
ATOM 3110 C CA . TRP A 1 414 ? 22.098 0.792 -48.523 1.00 94.94 414 TRP A CA 1
ATOM 3111 C C . TRP A 1 414 ? 21.033 0.933 -49.622 1.00 94.94 414 TRP A C 1
ATOM 3113 O O . TRP A 1 414 ? 20.635 -0.061 -50.226 1.00 94.94 414 TRP A O 1
ATOM 3123 N N . THR A 1 415 ? 20.589 2.154 -49.927 1.00 95.38 415 THR A N 1
ATOM 3124 C CA . THR A 1 415 ? 19.547 2.434 -50.924 1.00 95.38 415 THR A CA 1
ATOM 3125 C C . THR A 1 415 ? 19.934 3.569 -51.873 1.00 95.38 415 THR A C 1
ATOM 3127 O O . THR A 1 415 ? 20.810 4.383 -51.579 1.00 95.38 415 THR A O 1
ATOM 3130 N N . THR A 1 416 ? 19.294 3.597 -53.041 1.00 95.38 416 THR A N 1
ATOM 3131 C CA . THR A 1 416 ? 19.400 4.667 -54.048 1.00 95.38 416 THR A CA 1
ATOM 3132 C C . THR A 1 416 ? 18.343 5.761 -53.883 1.00 95.38 416 THR A C 1
ATOM 3134 O O . THR A 1 416 ? 18.456 6.809 -54.521 1.00 95.38 416 THR A O 1
ATOM 3137 N N . VAL A 1 417 ? 17.330 5.545 -53.038 1.00 94.94 417 VAL A N 1
ATOM 3138 C CA . VAL A 1 417 ? 16.244 6.502 -52.767 1.00 94.94 417 VAL A CA 1
ATOM 3139 C C . VAL A 1 417 ? 16.404 7.157 -51.391 1.00 94.94 417 VAL A C 1
ATOM 3141 O O . VAL A 1 417 ? 17.223 6.723 -50.589 1.00 94.94 417 VAL A O 1
ATOM 3144 N N . ASP A 1 418 ? 15.634 8.217 -51.110 1.00 94.06 418 ASP A N 1
ATOM 3145 C CA . ASP A 1 418 ? 15.692 8.954 -49.831 1.00 94.06 418 ASP A CA 1
ATOM 3146 C C . ASP A 1 418 ? 17.115 9.458 -49.499 1.00 94.06 418 ASP A C 1
ATOM 3148 O O . ASP A 1 418 ? 17.655 9.287 -48.400 1.00 94.06 418 ASP A O 1
ATOM 3152 N N . SER A 1 419 ? 17.769 10.072 -50.492 1.00 89.56 419 SER A N 1
ATOM 3153 C CA . SER A 1 419 ? 19.130 10.599 -50.345 1.00 89.56 419 SER A CA 1
ATOM 3154 C C . SER A 1 419 ? 19.218 11.733 -49.317 1.00 89.56 419 SER A C 1
ATOM 3156 O O . SER A 1 419 ? 20.271 11.902 -48.694 1.00 89.56 419 SER A O 1
ATOM 3158 N N . ASP A 1 420 ? 18.119 12.479 -49.141 1.00 89.75 420 ASP A N 1
ATOM 3159 C CA . ASP A 1 420 ? 17.961 13.547 -48.144 1.00 89.75 420 ASP A CA 1
ATOM 3160 C C . ASP A 1 420 ? 17.606 13.042 -46.736 1.00 89.75 420 ASP A C 1
ATOM 3162 O O . ASP A 1 420 ? 17.524 13.860 -45.821 1.00 89.75 420 ASP A O 1
ATOM 3166 N N . VAL A 1 421 ? 17.447 11.719 -46.573 1.00 91.62 421 VAL A N 1
ATOM 3167 C CA . VAL A 1 421 ? 17.192 10.979 -45.323 1.00 91.62 421 VAL A CA 1
ATOM 3168 C C . VAL A 1 421 ? 15.923 11.355 -44.560 1.00 91.62 421 VAL A C 1
ATOM 3170 O O . VAL A 1 421 ? 15.722 10.889 -43.434 1.00 91.62 421 VAL A O 1
ATOM 3173 N N . SER A 1 422 ? 15.061 12.184 -45.146 1.00 90.56 422 SER A N 1
ATOM 3174 C CA . SER A 1 422 ? 13.896 12.740 -44.462 1.00 90.56 422 SER A CA 1
ATOM 3175 C C . SER A 1 422 ? 12.859 11.672 -44.118 1.00 90.56 422 SER A C 1
ATOM 3177 O O . SER A 1 422 ? 12.322 11.680 -43.007 1.00 90.56 422 SER A O 1
ATOM 3179 N N . LEU A 1 423 ? 12.621 10.713 -45.018 1.00 93.81 423 LEU A N 1
ATOM 3180 C CA . LEU A 1 423 ? 11.618 9.668 -44.813 1.00 93.81 423 LEU A CA 1
ATOM 3181 C C . LEU A 1 423 ? 12.094 8.642 -43.787 1.00 93.81 423 LEU A C 1
ATOM 3183 O O . LEU A 1 423 ? 11.366 8.315 -42.851 1.00 93.81 423 LEU A O 1
ATOM 3187 N N . ARG A 1 424 ? 13.333 8.161 -43.920 1.00 94.00 424 ARG A N 1
ATOM 3188 C CA . ARG A 1 424 ? 13.902 7.166 -43.003 1.00 94.00 424 ARG A CA 1
ATOM 3189 C C . ARG A 1 424 ? 14.061 7.691 -41.578 1.00 94.00 424 ARG A C 1
ATOM 3191 O O . ARG A 1 424 ? 13.741 6.971 -40.632 1.00 94.00 424 ARG A O 1
ATOM 3198 N N . ALA A 1 425 ? 14.496 8.945 -41.417 1.00 93.12 425 ALA A N 1
ATOM 3199 C CA . ALA A 1 425 ? 14.570 9.583 -40.102 1.00 93.12 425 ALA A CA 1
ATOM 3200 C C . ALA A 1 425 ? 13.181 9.699 -39.458 1.00 93.12 425 ALA A C 1
ATOM 3202 O O . ALA A 1 425 ? 13.036 9.422 -38.267 1.00 93.12 425 ALA A O 1
ATOM 3203 N N . ALA A 1 426 ? 12.163 10.074 -40.242 1.00 92.00 426 ALA A N 1
ATOM 3204 C CA . ALA A 1 426 ? 10.789 10.191 -39.763 1.00 92.00 426 ALA A CA 1
ATOM 3205 C C . ALA A 1 426 ? 10.216 8.838 -39.313 1.00 92.00 426 ALA A C 1
ATOM 3207 O O . ALA A 1 426 ? 9.656 8.759 -38.223 1.00 92.00 426 ALA A O 1
ATOM 3208 N N . VAL A 1 427 ? 10.413 7.768 -40.096 1.00 93.44 427 VAL A N 1
ATOM 3209 C CA . VAL A 1 427 ? 9.947 6.414 -39.740 1.00 93.44 427 VAL A CA 1
ATOM 3210 C C . VAL A 1 427 ? 10.604 5.931 -38.449 1.00 93.44 427 VAL A C 1
ATOM 3212 O O . VAL A 1 427 ? 9.913 5.518 -37.524 1.00 93.44 427 VAL A O 1
ATOM 3215 N N . TRP A 1 428 ? 11.931 6.029 -38.335 1.00 94.94 428 TRP A N 1
ATOM 3216 C CA . TRP A 1 428 ? 12.635 5.590 -37.124 1.00 94.94 428 TRP A CA 1
ATOM 3217 C C . TRP A 1 428 ? 12.315 6.443 -35.887 1.00 94.94 428 TRP A C 1
ATOM 3219 O O . TRP A 1 428 ? 12.365 5.939 -34.761 1.00 94.94 428 TRP A O 1
ATOM 3229 N N . GLY A 1 429 ? 11.959 7.714 -36.092 1.00 92.94 429 GLY A N 1
ATOM 3230 C CA . GLY A 1 429 ? 11.477 8.617 -35.049 1.00 92.94 429 GLY A CA 1
ATOM 3231 C C . GLY A 1 429 ? 10.008 8.426 -34.661 1.00 92.94 429 GLY A C 1
ATOM 3232 O O . GLY A 1 429 ? 9.593 8.992 -33.649 1.00 92.94 429 GLY A O 1
ATOM 3233 N N . SER A 1 430 ? 9.230 7.649 -35.422 1.00 92.12 430 SER A N 1
ATOM 3234 C CA . SER A 1 430 ? 7.837 7.353 -35.088 1.00 92.12 430 SER A CA 1
ATOM 3235 C C . SER A 1 430 ? 7.726 6.377 -33.913 1.00 92.12 430 SER A C 1
ATOM 3237 O O . SER A 1 430 ? 8.611 5.554 -33.682 1.00 92.12 430 SER A O 1
ATOM 3239 N N . PHE A 1 431 ? 6.615 6.472 -33.184 1.00 92.00 431 PHE A N 1
ATOM 3240 C CA . PHE A 1 431 ? 6.267 5.658 -32.014 1.00 92.00 431 PHE A CA 1
ATOM 3241 C C . PHE A 1 431 ? 4.872 5.016 -32.145 1.00 92.00 431 PHE A C 1
ATOM 3243 O O . PHE A 1 431 ? 4.331 4.483 -31.180 1.00 92.00 431 PHE A O 1
ATOM 3250 N N . ASP A 1 432 ? 4.276 5.064 -33.337 1.00 86.94 432 ASP A N 1
ATOM 3251 C CA . ASP A 1 432 ? 2.952 4.509 -33.658 1.00 86.94 432 ASP A CA 1
ATOM 3252 C C . ASP A 1 432 ? 2.986 3.028 -34.089 1.00 86.94 432 ASP A C 1
ATOM 3254 O O . ASP A 1 432 ? 1.972 2.481 -34.509 1.00 86.94 432 ASP A O 1
ATOM 3258 N N . GLY A 1 433 ? 4.154 2.383 -34.001 1.00 85.62 433 GLY A N 1
ATOM 3259 C CA . GLY A 1 433 ? 4.377 1.007 -34.456 1.00 85.62 433 GLY A CA 1
ATOM 3260 C C . GLY A 1 433 ? 4.855 0.876 -35.905 1.00 85.62 433 GLY A C 1
ATOM 3261 O O . GLY A 1 433 ? 5.137 -0.236 -36.341 1.00 85.62 433 GLY A O 1
ATOM 3262 N N . SER A 1 434 ? 5.002 1.978 -36.652 1.00 86.94 434 SER A N 1
ATOM 3263 C CA . SER A 1 434 ? 5.615 1.954 -37.995 1.00 86.94 434 SER A CA 1
ATOM 3264 C C . SER A 1 434 ? 7.150 1.866 -37.981 1.00 86.94 434 SER A C 1
ATOM 3266 O O . SER A 1 434 ? 7.767 1.570 -39.006 1.00 86.94 434 SER A O 1
ATOM 3268 N N . SER A 1 435 ? 7.770 2.135 -36.829 1.00 91.38 435 SER A N 1
ATOM 3269 C CA . SER A 1 435 ? 9.217 2.052 -36.613 1.00 91.38 435 SER A CA 1
ATOM 3270 C C . SER A 1 435 ? 9.675 0.613 -36.330 1.00 91.38 435 SER A C 1
ATOM 3272 O O . SER A 1 435 ? 8.878 -0.309 -36.196 1.00 91.38 435 SER A O 1
ATOM 3274 N N . ILE A 1 436 ? 10.989 0.414 -36.195 1.00 95.00 436 ILE A N 1
ATOM 3275 C CA . ILE A 1 436 ? 11.576 -0.847 -35.705 1.00 95.00 436 ILE A CA 1
ATOM 3276 C C . ILE A 1 436 ? 11.412 -1.029 -34.187 1.00 95.00 436 ILE A C 1
ATOM 3278 O O . ILE A 1 436 ? 11.664 -2.114 -33.668 1.00 95.00 436 ILE A O 1
ATOM 3282 N N . CYS A 1 437 ? 11.027 0.033 -33.479 1.00 95.38 437 CYS A N 1
ATOM 3283 C CA . CYS A 1 437 ? 10.758 0.014 -32.048 1.00 95.38 437 CYS A CA 1
ATOM 3284 C C . CYS A 1 437 ? 9.290 -0.351 -31.750 1.00 95.38 437 CYS A C 1
ATOM 3286 O O . CYS A 1 437 ? 8.417 -0.079 -32.576 1.00 95.38 437 CYS A O 1
ATOM 3288 N N . PRO A 1 438 ? 9.001 -0.922 -30.565 1.00 93.00 438 PRO A N 1
ATOM 3289 C CA . PRO A 1 438 ? 7.634 -1.180 -30.108 1.00 93.00 438 PRO A CA 1
ATOM 3290 C C . PRO A 1 438 ? 6.758 0.082 -30.087 1.00 93.00 438 PRO A C 1
ATOM 3292 O O . PRO A 1 438 ? 7.276 1.190 -29.963 1.00 93.00 438 PRO A O 1
ATOM 3295 N N . ILE A 1 439 ? 5.429 -0.079 -30.124 1.00 88.12 439 ILE A N 1
ATOM 3296 C CA . ILE A 1 439 ? 4.480 1.039 -29.954 1.00 88.12 439 ILE A CA 1
ATOM 3297 C C . ILE A 1 439 ? 4.800 1.802 -28.656 1.00 88.12 439 ILE A C 1
ATOM 3299 O O . ILE A 1 439 ? 5.082 1.206 -27.619 1.00 88.12 439 ILE A O 1
ATOM 3303 N N . GLY A 1 440 ? 4.794 3.134 -28.727 1.00 88.88 440 GLY A N 1
ATOM 3304 C CA . GLY A 1 440 ? 5.196 4.033 -27.641 1.00 88.88 440 GLY A CA 1
ATOM 3305 C C . GLY A 1 440 ? 6.704 4.299 -27.571 1.00 88.88 440 GLY A C 1
ATOM 3306 O O . GLY A 1 440 ? 7.112 5.331 -27.039 1.00 88.88 440 GLY A O 1
ATOM 3307 N N . TYR A 1 441 ? 7.534 3.441 -28.165 1.00 93.75 441 TYR A N 1
ATOM 3308 C CA . TYR A 1 441 ? 8.986 3.591 -28.227 1.00 93.75 441 TYR A CA 1
ATOM 3309 C C . TYR A 1 441 ? 9.450 4.031 -29.620 1.00 93.75 441 TYR A C 1
ATOM 3311 O O . TYR A 1 441 ? 8.830 3.732 -30.636 1.00 93.75 441 TYR A O 1
ATOM 3319 N N . ARG A 1 442 ? 10.593 4.715 -29.677 1.00 95.94 442 ARG A N 1
ATOM 3320 C CA . ARG A 1 442 ? 11.246 5.139 -30.926 1.00 95.94 442 ARG A CA 1
ATOM 3321 C C . ARG A 1 442 ? 12.759 4.991 -30.851 1.00 95.94 442 ARG A C 1
ATOM 3323 O O . ARG A 1 442 ? 13.327 4.810 -29.770 1.00 95.94 442 ARG A O 1
ATOM 3330 N N . VAL A 1 443 ? 13.429 5.111 -31.995 1.00 97.38 443 VAL A N 1
ATOM 3331 C CA . VAL A 1 443 ? 14.891 5.236 -32.023 1.00 97.38 443 VAL A CA 1
ATOM 3332 C C . VAL A 1 443 ? 15.267 6.588 -31.382 1.00 97.38 443 VAL A C 1
ATOM 3334 O O . VAL A 1 443 ? 14.621 7.607 -31.667 1.00 97.38 443 VAL A O 1
ATOM 3337 N N . PRO A 1 444 ? 16.265 6.635 -30.481 1.00 97.25 444 PRO A N 1
ATOM 3338 C CA . PRO A 1 444 ? 16.638 7.860 -29.778 1.00 97.25 444 PRO A CA 1
ATOM 3339 C C . PRO A 1 444 ? 17.235 8.902 -30.726 1.00 97.25 444 PRO A C 1
ATOM 3341 O O . PRO A 1 444 ? 17.763 8.588 -31.792 1.00 97.25 444 PRO A O 1
ATOM 3344 N N . THR A 1 445 ? 17.190 10.166 -30.323 1.00 96.44 445 THR A N 1
ATOM 3345 C CA . THR A 1 445 ? 17.950 11.244 -30.966 1.00 96.44 445 THR A CA 1
ATOM 3346 C C . THR A 1 445 ? 19.404 11.240 -30.485 1.00 96.44 445 THR A C 1
ATOM 3348 O O . THR A 1 445 ? 19.736 10.688 -29.435 1.00 96.44 445 THR A O 1
ATOM 3351 N N . GLY A 1 446 ? 20.294 11.890 -31.232 1.00 95.62 446 GLY A N 1
ATOM 3352 C CA . GLY A 1 446 ? 21.695 12.053 -30.845 1.00 95.62 446 GLY A CA 1
ATOM 3353 C C . GLY A 1 446 ? 21.855 12.860 -29.555 1.00 95.62 446 GLY A C 1
ATOM 3354 O O . GLY A 1 446 ? 22.740 12.566 -28.760 1.00 95.62 446 GLY A O 1
ATOM 3355 N N . ALA A 1 447 ? 20.961 13.821 -29.298 1.00 96.00 447 ALA A N 1
ATOM 3356 C CA . ALA A 1 447 ? 20.944 14.581 -28.048 1.00 96.00 447 ALA A CA 1
ATOM 3357 C C . ALA A 1 447 ? 20.552 13.715 -26.838 1.00 96.00 447 ALA A C 1
ATOM 3359 O O . ALA A 1 447 ? 21.140 13.865 -25.772 1.00 96.00 447 ALA A O 1
ATOM 3360 N N . GLU A 1 448 ? 19.601 12.790 -27.001 1.00 96.69 448 GLU A N 1
ATOM 3361 C CA . GLU A 1 448 ? 19.215 11.840 -25.947 1.00 96.69 448 GLU A CA 1
ATOM 3362 C C . GLU A 1 448 ? 20.337 10.834 -25.661 1.00 96.69 448 GLU A C 1
ATOM 3364 O O . GLU A 1 448 ? 20.642 10.583 -24.497 1.00 96.69 448 GLU A O 1
ATOM 3369 N N . LEU A 1 449 ? 21.002 10.313 -26.701 1.00 97.12 449 LEU A N 1
ATOM 3370 C CA . LEU A 1 449 ? 22.185 9.462 -26.521 1.00 97.12 449 LEU A CA 1
ATOM 3371 C C . LEU A 1 449 ? 23.340 10.215 -25.854 1.00 97.12 449 LEU A C 1
ATOM 3373 O O . LEU A 1 449 ? 24.034 9.640 -25.022 1.00 97.12 449 LEU A O 1
ATOM 3377 N N . GLU A 1 450 ? 23.555 11.486 -26.198 1.00 97.00 450 GLU A N 1
ATOM 3378 C CA . GLU A 1 450 ? 24.587 12.308 -25.566 1.00 97.00 450 GLU A CA 1
ATOM 3379 C C . GLU A 1 450 ? 24.266 12.577 -24.094 1.00 97.00 450 GLU A C 1
ATOM 3381 O O . GLU A 1 450 ? 25.146 12.427 -23.250 1.00 97.00 450 GLU A O 1
ATOM 3386 N N . ALA A 1 451 ? 23.015 12.923 -23.773 1.00 96.31 451 ALA A N 1
ATOM 3387 C CA . ALA A 1 451 ? 22.556 13.123 -22.399 1.00 96.31 451 ALA A CA 1
ATOM 3388 C C . ALA A 1 451 ? 22.729 11.854 -21.548 1.00 96.31 451 ALA A C 1
ATOM 3390 O O . ALA A 1 451 ? 23.197 11.925 -20.411 1.00 96.31 451 ALA A O 1
ATOM 3391 N N . GLU A 1 452 ? 22.407 10.691 -22.117 1.00 96.81 452 GLU A N 1
ATOM 3392 C CA . GLU A 1 452 ? 22.641 9.401 -21.473 1.00 96.81 452 GLU A CA 1
ATOM 3393 C C . GLU A 1 452 ? 24.138 9.155 -21.263 1.00 96.81 452 GLU A C 1
ATOM 3395 O O . GLU A 1 452 ? 24.573 8.917 -20.137 1.00 96.81 452 GLU A O 1
ATOM 3400 N N . ARG A 1 453 ? 24.944 9.311 -22.320 1.00 96.88 453 ARG A N 1
ATOM 3401 C CA . ARG A 1 453 ? 26.397 9.123 -22.283 1.00 96.88 453 ARG A CA 1
ATOM 3402 C C . ARG A 1 453 ? 27.044 9.962 -21.180 1.00 96.88 453 ARG A C 1
ATOM 3404 O O . ARG A 1 453 ? 27.822 9.437 -20.387 1.00 96.88 453 ARG A O 1
ATOM 3411 N N . VAL A 1 454 ? 26.722 11.256 -21.081 1.00 96.94 454 VAL A N 1
ATOM 3412 C CA . VAL A 1 454 ? 27.323 12.153 -20.072 1.00 96.94 454 VAL A CA 1
ATOM 3413 C C . VAL A 1 454 ? 26.893 11.843 -18.634 1.00 96.94 454 VAL A C 1
ATOM 3415 O O . VAL A 1 454 ? 27.574 12.274 -17.705 1.00 96.94 454 VAL A O 1
ATOM 3418 N N . SER A 1 455 ? 25.801 11.094 -18.439 1.00 95.75 455 SER A N 1
ATOM 3419 C CA . SER A 1 455 ? 25.318 10.676 -17.114 1.00 95.75 455 SER A CA 1
ATOM 3420 C C . SER A 1 455 ? 26.194 9.593 -16.467 1.00 95.75 455 SER A C 1
ATOM 3422 O O . SER A 1 455 ? 26.168 9.403 -15.250 1.00 95.75 455 SER A O 1
ATOM 3424 N N . TRP A 1 456 ? 27.003 8.898 -17.269 1.00 97.06 456 TRP A N 1
ATOM 3425 C CA . TRP A 1 456 ? 27.818 7.781 -16.810 1.00 97.06 456 TRP A CA 1
ATOM 3426 C C . TRP A 1 456 ? 29.005 8.229 -15.958 1.00 97.06 456 TRP A C 1
ATOM 3428 O O . TRP A 1 456 ? 29.656 9.244 -16.216 1.00 97.06 456 TRP A O 1
ATOM 3438 N N . SER A 1 457 ? 29.358 7.393 -14.980 1.00 95.62 457 SER A N 1
ATOM 3439 C CA . SER A 1 457 ? 30.485 7.626 -14.066 1.00 95.62 457 SER A CA 1
ATOM 3440 C C . SER A 1 457 ? 31.844 7.703 -14.772 1.00 95.62 457 SER A C 1
ATOM 3442 O O . SER A 1 457 ? 32.767 8.355 -14.284 1.00 95.62 457 SER A O 1
ATOM 3444 N N . SER A 1 458 ? 31.982 7.048 -15.926 1.00 97.25 458 SER A N 1
ATOM 3445 C CA . SER A 1 458 ? 33.162 7.136 -16.781 1.00 97.25 458 SER A CA 1
ATOM 3446 C C . SER A 1 458 ? 32.779 7.024 -18.253 1.00 97.25 458 SER A C 1
ATOM 3448 O O . SER A 1 458 ? 31.834 6.340 -18.629 1.00 97.25 458 SER A O 1
ATOM 3450 N N . GLN A 1 459 ? 33.523 7.718 -19.108 1.00 97.00 459 GLN A N 1
ATOM 3451 C CA . GLN A 1 459 ? 33.187 7.868 -20.523 1.00 97.00 459 GLN A CA 1
ATOM 3452 C C . GLN A 1 459 ? 33.844 6.786 -21.380 1.00 97.00 459 GLN A C 1
ATOM 3454 O O . GLN A 1 459 ? 34.553 7.093 -22.334 1.00 97.00 459 GLN A O 1
ATOM 3459 N N . ASN A 1 460 ? 33.638 5.524 -21.010 1.00 95.62 460 ASN A N 1
ATOM 3460 C CA . ASN A 1 460 ? 34.209 4.338 -21.647 1.00 95.62 460 ASN A CA 1
ATOM 3461 C C . ASN A 1 460 ? 33.260 3.129 -21.499 1.00 95.62 460 ASN A C 1
ATOM 3463 O O . ASN A 1 460 ? 32.185 3.243 -20.913 1.00 95.62 460 ASN A O 1
ATOM 3467 N N . SER A 1 461 ? 33.661 1.964 -22.010 1.00 94.38 461 SER A N 1
ATOM 3468 C CA . SER A 1 461 ? 32.861 0.732 -21.922 1.00 94.38 461 SER A CA 1
ATOM 3469 C C . SER A 1 461 ? 32.483 0.301 -20.498 1.00 94.38 461 SER A C 1
ATOM 3471 O O . SER A 1 461 ? 31.389 -0.222 -20.298 1.00 94.38 461 SER A O 1
ATOM 3473 N N . ALA A 1 462 ? 33.340 0.548 -19.501 1.00 95.88 462 ALA A N 1
ATOM 3474 C CA . ALA A 1 462 ? 33.049 0.202 -18.114 1.00 95.88 462 ALA A CA 1
ATOM 3475 C C . ALA A 1 462 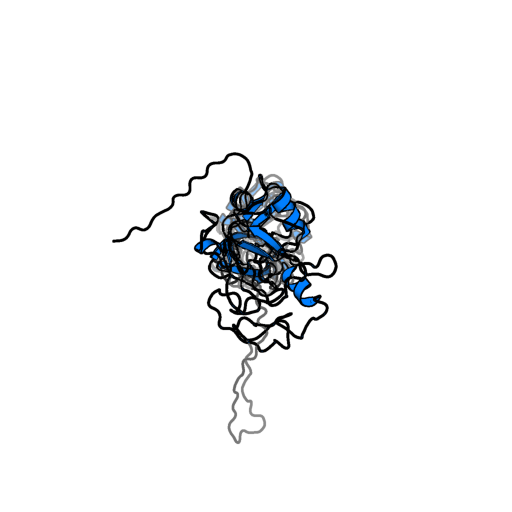? 31.944 1.098 -17.542 1.00 95.88 462 ALA A C 1
ATOM 3477 O O . ALA A 1 462 ? 31.043 0.600 -16.874 1.00 95.88 462 ALA A O 1
ATOM 3478 N N . GLY A 1 463 ? 31.972 2.401 -17.842 1.00 96.62 463 GLY A N 1
ATOM 3479 C CA . GLY A 1 463 ? 30.896 3.315 -17.459 1.00 96.62 463 GLY A CA 1
ATOM 3480 C C . GLY A 1 463 ? 29.587 3.061 -18.205 1.00 96.62 463 GLY A C 1
ATOM 3481 O O . GLY A 1 463 ? 28.530 3.157 -17.595 1.00 96.62 463 GLY A O 1
ATOM 3482 N N . ALA A 1 464 ? 29.652 2.660 -19.478 1.00 96.50 464 ALA A N 1
ATOM 3483 C CA . ALA A 1 464 ? 28.473 2.272 -20.252 1.00 96.50 464 ALA A CA 1
ATOM 3484 C C . ALA A 1 464 ? 27.780 1.027 -19.668 1.00 96.50 464 ALA A C 1
ATOM 3486 O O . ALA A 1 464 ? 26.558 1.014 -19.512 1.00 96.50 464 ALA A O 1
ATOM 3487 N N . PHE A 1 465 ? 28.554 0.002 -19.293 1.00 96.44 465 PHE A N 1
ATOM 3488 C CA . PHE A 1 465 ? 28.015 -1.202 -18.659 1.00 96.44 465 PHE A CA 1
ATOM 3489 C C . PHE A 1 465 ? 27.561 -0.957 -17.212 1.00 96.44 465 PHE A C 1
ATOM 3491 O O . PHE A 1 465 ? 26.589 -1.550 -16.779 1.00 96.44 465 PHE A O 1
ATOM 3498 N N . ALA A 1 466 ? 28.224 -0.066 -16.468 1.00 96.94 466 ALA A N 1
ATOM 3499 C CA . ALA A 1 466 ? 27.817 0.302 -15.108 1.00 96.94 466 ALA A CA 1
ATOM 3500 C C . ALA A 1 466 ? 26.668 1.332 -15.054 1.00 96.94 466 ALA A C 1
ATOM 3502 O O . ALA A 1 466 ? 26.259 1.727 -13.961 1.00 96.94 466 ALA A O 1
ATOM 3503 N N . SER A 1 467 ? 26.194 1.818 -16.206 1.00 95.69 467 SER A N 1
ATOM 3504 C CA . SER A 1 467 ? 25.030 2.705 -16.294 1.00 95.69 467 SER A CA 1
ATOM 3505 C C . SER A 1 467 ? 23.735 1.948 -15.997 1.00 95.69 467 SER A C 1
ATOM 3507 O O . SER A 1 467 ? 23.709 0.721 -16.048 1.00 95.69 467 SER A O 1
ATOM 3509 N N . SER A 1 468 ? 22.629 2.667 -15.781 1.00 93.69 468 SER A N 1
ATOM 3510 C CA . SER A 1 468 ? 21.311 2.030 -15.642 1.00 93.69 468 SER A CA 1
ATOM 3511 C C . SER A 1 468 ? 20.952 1.145 -16.844 1.00 93.69 468 SER A C 1
ATOM 3513 O O . SER A 1 468 ? 20.223 0.174 -16.685 1.00 93.69 468 SER A O 1
ATOM 3515 N N . LEU A 1 469 ? 21.474 1.443 -18.041 1.00 94.94 469 LEU A N 1
ATOM 3516 C CA . LEU A 1 469 ? 21.131 0.728 -19.274 1.00 94.94 469 LEU A CA 1
ATOM 3517 C C . LEU A 1 469 ? 21.939 -0.558 -19.515 1.00 94.94 469 LEU A C 1
ATOM 3519 O O . LEU A 1 469 ? 21.646 -1.266 -20.483 1.00 94.94 469 LEU A O 1
ATOM 3523 N N . ASN A 1 470 ? 22.955 -0.852 -18.691 1.00 95.94 470 ASN A N 1
ATOM 3524 C CA . ASN A 1 470 ? 23.832 -2.024 -18.824 1.00 95.94 470 ASN A CA 1
ATOM 3525 C C . ASN A 1 470 ? 24.297 -2.264 -20.274 1.00 95.94 470 ASN A C 1
ATOM 3527 O O . ASN A 1 470 ? 24.138 -3.356 -20.820 1.00 95.94 470 ASN A O 1
ATOM 3531 N N . LEU A 1 471 ? 24.816 -1.235 -20.954 1.00 95.94 471 LEU A N 1
ATOM 3532 C CA . LEU A 1 471 ? 25.092 -1.334 -22.390 1.00 95.94 471 LEU A CA 1
ATOM 3533 C C . LEU A 1 471 ? 26.250 -2.310 -22.677 1.00 95.94 471 LEU A C 1
ATOM 3535 O O . LEU A 1 471 ? 27.374 -2.068 -22.223 1.00 95.94 471 LEU A O 1
ATOM 3539 N N . PRO A 1 472 ? 26.022 -3.383 -23.462 1.00 94.94 472 PRO A N 1
ATOM 3540 C CA . PRO A 1 472 ? 27.068 -4.341 -23.794 1.00 94.94 472 PRO A CA 1
ATOM 3541 C C . PRO A 1 472 ? 27.954 -3.855 -24.949 1.00 94.94 472 PRO A C 1
ATOM 3543 O O . PRO A 1 472 ? 27.581 -2.995 -25.759 1.00 94.94 472 PRO A O 1
ATOM 3546 N N . LEU A 1 473 ? 29.125 -4.477 -25.093 1.00 93.56 473 LEU A N 1
ATOM 3547 C CA . LEU A 1 473 ? 30.013 -4.298 -26.239 1.00 93.56 473 LEU A CA 1
ATOM 3548 C C . LEU A 1 473 ? 29.536 -5.127 -27.447 1.00 93.56 473 LEU A C 1
ATOM 3550 O O . LEU A 1 473 ? 30.247 -5.982 -27.965 1.00 93.56 473 LEU A O 1
ATOM 3554 N N . ALA A 1 474 ? 28.325 -4.825 -27.922 1.00 92.44 474 ALA A N 1
ATOM 3555 C CA . ALA A 1 474 ? 27.582 -5.545 -28.959 1.00 92.44 474 ALA A CA 1
ATOM 3556 C C . ALA A 1 474 ? 28.171 -5.511 -30.383 1.00 92.44 474 ALA A C 1
ATOM 3558 O O . ALA A 1 474 ? 27.527 -5.987 -31.325 1.00 92.44 474 ALA A O 1
ATOM 3559 N N . SER A 1 475 ? 29.388 -4.993 -30.563 1.00 91.50 475 SER A N 1
ATOM 3560 C CA . SER A 1 475 ? 30.003 -4.789 -31.875 1.00 91.50 475 SER A CA 1
ATOM 3561 C C . SER A 1 475 ? 29.160 -3.878 -32.790 1.00 91.50 475 SER A C 1
ATOM 3563 O O . SER A 1 475 ? 28.234 -3.190 -32.363 1.00 91.50 475 SER A O 1
ATOM 3565 N N . PHE A 1 476 ? 29.509 -3.858 -34.067 1.00 91.75 476 PHE A N 1
ATOM 3566 C CA . PHE A 1 476 ? 28.760 -3.289 -35.182 1.00 91.75 476 PHE A CA 1
ATOM 3567 C C . PHE A 1 476 ? 29.155 -4.079 -36.431 1.00 91.75 476 PHE A C 1
ATOM 3569 O O . PHE A 1 476 ? 30.129 -4.841 -36.406 1.00 91.75 476 PHE A O 1
ATOM 3576 N N . ARG A 1 477 ? 28.438 -3.880 -37.533 1.00 91.31 477 ARG A N 1
ATOM 3577 C CA . ARG A 1 477 ? 28.740 -4.541 -38.800 1.00 91.31 477 ARG A CA 1
ATOM 3578 C C . ARG A 1 477 ? 29.040 -3.528 -39.897 1.00 91.31 477 ARG A C 1
ATOM 3580 O O . ARG A 1 477 ? 28.281 -2.584 -40.118 1.00 91.31 477 ARG A O 1
ATOM 3587 N N . LEU A 1 478 ? 30.153 -3.765 -40.588 1.00 87.19 478 LEU A N 1
ATOM 3588 C CA . LEU A 1 478 ? 30.539 -3.085 -41.821 1.00 87.19 478 LEU A CA 1
ATOM 3589 C C . LEU A 1 478 ? 31.074 -4.139 -42.801 1.00 87.19 478 LEU A C 1
ATOM 3591 O O . LEU A 1 478 ? 32.186 -4.654 -42.646 1.00 87.19 478 LEU A O 1
ATOM 3595 N N . GLY A 1 479 ? 30.227 -4.536 -43.750 1.00 79.06 479 GLY A N 1
ATOM 3596 C CA . GLY A 1 479 ? 30.461 -5.694 -44.615 1.00 79.06 479 GLY A CA 1
ATOM 3597 C C . GLY A 1 479 ? 30.449 -7.023 -43.853 1.00 79.06 479 GLY A C 1
ATOM 3598 O O . GLY A 1 479 ? 29.531 -7.309 -43.082 1.00 79.06 479 GLY A O 1
ATOM 3599 N N . ASN A 1 480 ? 31.484 -7.843 -44.058 1.00 74.94 480 ASN A N 1
ATOM 3600 C CA . ASN A 1 480 ? 31.700 -9.097 -43.314 1.00 74.94 480 ASN A CA 1
ATOM 3601 C C . ASN A 1 480 ? 32.489 -8.901 -42.004 1.00 74.94 480 ASN A C 1
ATOM 3603 O O . ASN A 1 480 ? 32.781 -9.879 -41.315 1.00 74.94 480 ASN A O 1
ATOM 3607 N N . ASN A 1 481 ? 32.869 -7.664 -41.664 1.00 76.69 481 ASN A N 1
ATOM 3608 C CA . ASN A 1 481 ? 33.655 -7.382 -40.468 1.00 76.69 481 ASN A CA 1
ATOM 3609 C C . ASN A 1 481 ? 32.748 -7.034 -39.285 1.00 76.69 481 ASN A C 1
ATOM 3611 O O . ASN A 1 481 ? 31.918 -6.126 -39.371 1.00 76.69 481 ASN A O 1
ATOM 3615 N N . PHE A 1 482 ? 32.991 -7.716 -38.167 1.00 79.50 482 PHE A N 1
ATOM 3616 C CA . PHE A 1 482 ? 32.468 -7.382 -36.847 1.00 79.50 482 PHE A CA 1
ATOM 3617 C C . PHE A 1 482 ? 33.641 -6.912 -35.988 1.00 79.50 482 PHE A C 1
ATOM 3619 O O . PHE A 1 482 ? 34.650 -7.610 -35.876 1.00 79.50 482 PHE A O 1
ATOM 3626 N N . SER A 1 483 ? 33.556 -5.719 -35.403 1.00 74.25 483 SER A N 1
ATOM 3627 C CA . SER A 1 483 ? 34.619 -5.236 -34.514 1.00 74.25 483 SER A CA 1
ATOM 3628 C C . SER A 1 483 ? 34.544 -5.904 -33.150 1.00 74.25 483 SER A C 1
ATOM 3630 O O . SER A 1 483 ? 33.511 -5.860 -32.489 1.00 74.25 483 SER A O 1
ATOM 3632 N N . SER A 1 484 ? 35.656 -6.447 -32.673 1.00 67.75 484 SER A N 1
ATOM 3633 C CA . SER A 1 484 ? 35.767 -6.953 -31.303 1.00 67.75 484 SER A CA 1
ATOM 3634 C C . SER A 1 484 ? 36.074 -5.865 -30.266 1.00 67.75 484 SER A C 1
ATOM 3636 O O . SER A 1 484 ? 36.156 -6.177 -29.087 1.00 67.75 484 SER A O 1
ATOM 3638 N N . PHE A 1 485 ? 36.295 -4.611 -30.682 1.00 67.88 485 PHE A N 1
ATOM 3639 C CA . PHE A 1 485 ? 36.892 -3.574 -29.822 1.00 67.88 485 PHE A CA 1
ATOM 3640 C C . PHE A 1 485 ? 35.943 -2.438 -29.429 1.00 67.88 485 PHE A C 1
ATOM 3642 O O . PHE A 1 485 ? 36.288 -1.622 -28.572 1.00 67.88 485 PHE A O 1
ATOM 3649 N N . TYR A 1 486 ? 34.784 -2.323 -30.083 1.00 83.12 486 TYR A N 1
ATOM 3650 C CA . TYR A 1 486 ? 33.813 -1.280 -29.765 1.00 83.12 486 TYR A CA 1
ATOM 3651 C C . TYR A 1 486 ? 32.401 -1.615 -30.236 1.00 83.12 486 TYR A C 1
ATOM 3653 O O . TYR A 1 486 ? 32.219 -2.342 -31.211 1.00 83.12 486 TYR A O 1
ATOM 3661 N N . SER A 1 487 ? 31.419 -1.047 -29.542 1.00 90.25 487 SER A N 1
ATOM 3662 C CA . SER A 1 487 ? 29.988 -1.143 -29.836 1.00 90.25 487 SER A CA 1
ATOM 3663 C C . SER A 1 487 ? 29.451 0.190 -30.335 1.00 90.25 487 SER A C 1
ATOM 3665 O O . SER A 1 487 ? 30.086 1.236 -30.147 1.00 90.25 487 SER A O 1
ATOM 3667 N N . SER A 1 488 ? 28.291 0.155 -30.980 1.00 92.25 488 SER A N 1
ATOM 3668 C CA . SER A 1 488 ? 27.598 1.351 -31.432 1.00 92.25 488 SER A CA 1
ATOM 3669 C C . SER A 1 488 ? 26.093 1.272 -31.193 1.00 92.25 488 SER A C 1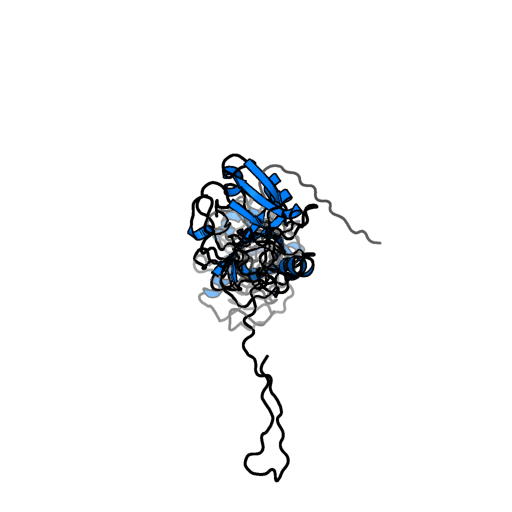
ATOM 3671 O O . SER A 1 488 ? 25.458 0.245 -31.443 1.00 92.25 488 SER A O 1
ATOM 3673 N N . LEU A 1 489 ? 25.527 2.391 -30.738 1.00 96.56 489 LEU A N 1
ATOM 3674 C CA . LEU A 1 489 ? 24.088 2.635 -30.734 1.00 96.56 489 LEU A CA 1
ATOM 3675 C C . LEU A 1 489 ? 23.748 3.725 -31.735 1.00 96.56 489 LEU A C 1
ATOM 3677 O O . LEU A 1 489 ? 24.430 4.746 -31.818 1.00 96.56 489 LEU A O 1
ATOM 3681 N N . VAL A 1 490 ? 22.690 3.502 -32.497 1.00 95.88 490 VAL A N 1
ATOM 3682 C CA . VAL A 1 490 ? 22.264 4.411 -33.556 1.00 95.88 490 VAL A CA 1
ATOM 3683 C C . VAL A 1 490 ? 21.238 5.435 -33.074 1.00 95.88 490 VAL A C 1
ATOM 3685 O O . VAL A 1 490 ? 20.430 5.142 -32.194 1.00 95.88 490 VAL A O 1
ATOM 3688 N N . SER A 1 491 ? 21.255 6.627 -33.676 1.00 96.31 491 SER A N 1
ATOM 3689 C CA . SER A 1 491 ? 20.246 7.665 -33.454 1.00 96.31 491 SER A CA 1
ATOM 3690 C C . SER A 1 491 ? 19.509 8.074 -34.729 1.00 96.31 491 SER A C 1
ATOM 3692 O O . SER A 1 491 ? 19.953 7.807 -35.846 1.00 96.31 491 SER A O 1
ATOM 3694 N N . THR A 1 492 ? 18.403 8.796 -34.567 1.00 95.56 492 THR A N 1
ATOM 3695 C CA . THR A 1 492 ? 17.671 9.457 -35.660 1.00 95.56 492 THR A CA 1
ATOM 3696 C C . THR A 1 492 ? 18.317 10.766 -36.120 1.00 95.56 492 THR A C 1
ATOM 3698 O O . THR A 1 492 ? 17.936 11.307 -37.157 1.00 95.56 492 THR A O 1
ATOM 3701 N N . THR A 1 493 ? 19.290 11.304 -35.377 1.00 96.12 493 THR A N 1
ATOM 3702 C CA . THR A 1 493 ? 19.877 12.613 -35.677 1.00 96.12 493 THR A CA 1
ATOM 3703 C C . THR A 1 493 ? 20.882 12.528 -36.816 1.00 96.12 493 THR A C 1
ATOM 3705 O O . THR A 1 493 ? 21.805 11.715 -36.805 1.00 96.12 493 THR A O 1
ATOM 3708 N N . ILE A 1 494 ? 20.730 13.429 -37.784 1.00 95.19 494 ILE A N 1
ATOM 3709 C CA . ILE A 1 494 ? 21.626 13.574 -38.928 1.00 95.19 494 ILE A CA 1
ATOM 3710 C C . ILE A 1 494 ? 22.639 14.678 -38.631 1.00 95.19 494 ILE A C 1
ATOM 3712 O O . ILE A 1 494 ? 22.271 15.811 -38.320 1.00 95.19 494 ILE A O 1
ATOM 3716 N N . ALA A 1 495 ? 23.926 14.348 -38.713 1.00 94.50 495 ALA A N 1
ATOM 3717 C CA . ALA A 1 495 ? 25.005 15.313 -38.565 1.00 94.50 495 ALA A CA 1
ATOM 3718 C C . ALA A 1 495 ? 25.093 16.244 -39.786 1.00 94.50 495 ALA A C 1
ATOM 3720 O O . ALA A 1 495 ? 24.565 15.957 -40.859 1.00 94.50 495 ALA A O 1
ATOM 3721 N N . SER A 1 496 ? 25.855 17.332 -39.663 1.00 91.44 496 SER A N 1
ATOM 3722 C CA . SER A 1 496 ? 26.105 18.273 -40.767 1.00 91.44 496 SER A CA 1
ATOM 3723 C C . SER A 1 496 ? 26.754 17.634 -42.002 1.00 91.44 496 SER A C 1
ATOM 3725 O O . SER A 1 496 ? 26.659 18.185 -43.095 1.00 91.44 496 SER A O 1
ATOM 3727 N N . SER A 1 497 ? 27.384 16.465 -41.850 1.00 90.31 497 SER A N 1
ATOM 3728 C CA . SER A 1 497 ? 27.919 15.655 -42.949 1.00 90.31 497 SER A CA 1
ATOM 3729 C C . SER A 1 497 ? 26.844 14.946 -43.787 1.00 90.31 497 SER A C 1
ATOM 3731 O O . SER A 1 497 ? 27.183 14.352 -44.805 1.00 90.31 497 SER A O 1
ATOM 3733 N N . GLY A 1 498 ? 25.572 14.969 -43.370 1.00 90.12 498 GLY A N 1
ATOM 3734 C CA . GLY A 1 498 ? 24.482 14.213 -44.000 1.00 90.12 498 GLY A CA 1
ATOM 3735 C C . GLY A 1 498 ? 24.425 12.737 -43.588 1.00 90.12 498 GLY A C 1
ATOM 3736 O O . GLY A 1 498 ? 23.616 11.977 -44.128 1.00 90.12 498 GLY A O 1
ATOM 3737 N N . ASN A 1 499 ? 25.272 12.333 -42.638 1.00 93.69 499 ASN A N 1
ATOM 3738 C CA . ASN A 1 499 ? 25.323 10.989 -42.074 1.00 93.69 499 ASN A CA 1
ATOM 3739 C C . ASN A 1 499 ? 24.669 10.941 -40.685 1.00 93.69 499 ASN A C 1
ATOM 3741 O O . ASN A 1 499 ? 24.762 11.917 -39.933 1.00 93.69 499 ASN A O 1
ATOM 3745 N N . PRO A 1 500 ? 24.042 9.814 -40.320 1.00 95.38 500 PRO A N 1
ATOM 3746 C CA . PRO A 1 500 ? 23.457 9.637 -39.002 1.00 95.38 500 PRO A CA 1
ATOM 3747 C C . PRO A 1 500 ? 24.513 9.582 -37.897 1.00 95.38 500 PRO A C 1
ATOM 3749 O O . PRO A 1 500 ? 25.637 9.117 -38.103 1.00 95.38 500 PRO A O 1
ATOM 3752 N N . GLN A 1 501 ? 24.137 10.075 -36.719 1.00 97.06 501 GLN A N 1
ATOM 3753 C CA . GLN A 1 501 ? 24.954 10.035 -35.513 1.00 97.06 501 GLN A CA 1
ATOM 3754 C C . GLN A 1 501 ? 24.812 8.693 -34.792 1.00 97.06 501 GLN A C 1
ATOM 3756 O O . GLN A 1 501 ? 23.712 8.143 -34.673 1.00 97.06 501 GLN A O 1
ATOM 3761 N N . TYR A 1 502 ? 25.930 8.218 -34.252 1.00 96.69 502 TYR A N 1
ATOM 3762 C CA . TYR A 1 502 ? 26.034 7.003 -33.459 1.00 96.69 502 TYR A CA 1
ATOM 3763 C C . TYR A 1 502 ? 26.793 7.291 -32.173 1.00 96.69 502 TYR A C 1
ATOM 3765 O O . TYR A 1 502 ? 27.813 7.981 -32.189 1.00 96.69 502 TYR A O 1
ATOM 3773 N N . LEU A 1 503 ? 26.341 6.688 -31.081 1.00 97.38 503 LEU A N 1
ATOM 3774 C CA . LEU A 1 503 ? 27.113 6.573 -29.856 1.00 97.38 503 LEU A CA 1
ATOM 3775 C C . LEU A 1 503 ? 28.097 5.420 -29.996 1.00 97.38 503 LEU A C 1
ATOM 3777 O O . LEU A 1 503 ? 27.691 4.262 -30.023 1.00 97.38 503 LEU A O 1
ATOM 3781 N N . LEU A 1 504 ? 29.385 5.736 -30.088 1.00 95.75 504 LEU A N 1
ATOM 3782 C CA . LEU A 1 504 ? 30.467 4.762 -30.107 1.00 95.75 504 LEU A CA 1
ATOM 3783 C C . LEU A 1 504 ? 30.966 4.516 -28.686 1.00 95.75 504 LEU A C 1
ATOM 3785 O O . LEU A 1 504 ? 31.323 5.454 -27.974 1.00 95.75 504 LEU A O 1
ATOM 3789 N N . ILE A 1 505 ? 31.038 3.246 -28.297 1.00 95.44 505 ILE A N 1
ATOM 3790 C CA . ILE A 1 505 ? 31.479 2.807 -26.972 1.00 95.44 505 ILE A CA 1
ATOM 3791 C C . ILE A 1 505 ? 32.720 1.940 -27.149 1.00 95.44 505 ILE A C 1
ATOM 3793 O O . ILE A 1 505 ? 32.637 0.818 -27.648 1.00 95.44 505 ILE A O 1
ATOM 3797 N N . LYS A 1 506 ? 33.877 2.471 -26.754 1.00 93.00 506 LYS A N 1
ATOM 3798 C CA . LYS A 1 506 ? 35.190 1.822 -26.854 1.00 93.00 506 LYS A CA 1
ATOM 3799 C C . LYS A 1 506 ? 35.693 1.473 -25.456 1.00 93.00 506 LYS A C 1
ATOM 3801 O O . LYS A 1 506 ? 35.239 2.036 -24.457 1.00 93.00 506 LYS A O 1
ATOM 3806 N N . GLU A 1 507 ? 36.686 0.593 -25.378 1.00 91.81 507 GLU A N 1
ATOM 3807 C CA . GLU A 1 507 ? 37.298 0.218 -24.096 1.00 91.81 507 GLU A CA 1
ATOM 3808 C C . GLU A 1 507 ? 37.781 1.427 -23.284 1.00 91.81 507 GLU A C 1
ATOM 3810 O O . GLU A 1 507 ? 37.600 1.467 -22.070 1.00 91.81 507 GLU A O 1
ATOM 3815 N N . THR A 1 508 ? 38.346 2.433 -23.957 1.00 93.75 508 THR A N 1
ATOM 3816 C CA . THR A 1 508 ? 39.003 3.584 -23.319 1.00 93.75 508 THR A CA 1
ATOM 3817 C C . THR A 1 508 ? 38.263 4.908 -23.484 1.00 93.75 508 THR A C 1
ATOM 3819 O O . THR A 1 508 ? 38.628 5.882 -22.828 1.00 93.75 508 THR A O 1
ATOM 3822 N N . SER A 1 509 ? 37.248 4.981 -24.348 1.00 95.62 509 SER A N 1
ATOM 3823 C CA . SER A 1 509 ? 36.554 6.234 -24.660 1.00 95.62 509 SER A CA 1
ATOM 3824 C C . SER A 1 509 ? 35.147 6.018 -25.217 1.00 95.62 509 SER A C 1
ATOM 3826 O O . SER A 1 509 ? 34.778 4.918 -25.622 1.00 95.62 509 SER A O 1
ATOM 3828 N N . THR A 1 510 ? 34.362 7.090 -25.257 1.00 96.88 510 THR A N 1
ATOM 3829 C CA . THR A 1 510 ? 33.046 7.151 -25.901 1.00 96.88 510 THR A CA 1
ATOM 3830 C C . THR A 1 510 ? 32.950 8.428 -26.732 1.00 96.88 510 THR A C 1
ATOM 3832 O O . THR A 1 510 ? 33.623 9.416 -26.425 1.00 96.88 510 THR A O 1
ATOM 3835 N N . SER A 1 511 ? 32.149 8.412 -27.795 1.00 96.12 511 SER A N 1
ATOM 3836 C CA . SER A 1 511 ? 31.925 9.576 -28.662 1.00 96.12 511 SER A CA 1
ATOM 3837 C C . SER A 1 511 ? 30.575 9.501 -29.371 1.00 96.12 511 SER A C 1
ATOM 3839 O O . SER A 1 511 ? 30.052 8.411 -29.589 1.00 96.12 511 SER A O 1
ATOM 3841 N N . ILE A 1 512 ? 30.026 10.658 -29.750 1.00 96.94 512 ILE A N 1
ATOM 3842 C CA . ILE A 1 512 ? 28.922 10.756 -30.711 1.00 96.94 512 ILE A CA 1
ATOM 3843 C C . ILE A 1 512 ? 29.524 11.135 -32.064 1.00 96.94 512 ILE A C 1
ATOM 3845 O O . ILE A 1 512 ? 29.934 12.279 -32.259 1.00 96.94 512 ILE A O 1
ATOM 3849 N N . ASP A 1 513 ? 29.578 10.181 -32.992 1.00 95.12 513 ASP A N 1
ATOM 3850 C CA . ASP A 1 513 ? 30.223 10.344 -34.299 1.00 95.12 513 ASP A CA 1
ATOM 3851 C C . ASP A 1 513 ? 29.255 10.035 -35.446 1.00 95.12 513 ASP A C 1
ATOM 3853 O O . ASP A 1 513 ? 28.334 9.229 -35.315 1.00 95.12 513 ASP A O 1
ATOM 3857 N N . ALA A 1 514 ? 29.480 10.656 -36.604 1.00 95.50 514 ALA A N 1
ATOM 3858 C CA . ALA A 1 514 ? 28.702 10.384 -37.807 1.00 95.50 514 ALA A CA 1
ATOM 3859 C C . ALA A 1 514 ? 29.315 9.221 -38.601 1.00 95.50 514 ALA A C 1
ATOM 3861 O O . ALA A 1 514 ? 30.490 9.287 -38.967 1.00 95.50 514 ALA A O 1
ATOM 3862 N N . ASN A 1 515 ? 28.524 8.193 -38.919 1.00 93.44 515 ASN A N 1
ATOM 3863 C CA . ASN A 1 515 ? 28.962 7.060 -39.747 1.00 93.44 515 ASN A CA 1
ATOM 3864 C C . ASN A 1 515 ? 28.051 6.875 -40.971 1.00 93.44 515 ASN A C 1
ATOM 3866 O O . ASN A 1 515 ? 26.908 7.334 -40.950 1.00 93.44 515 ASN A O 1
ATOM 3870 N N . PRO A 1 516 ? 28.536 6.215 -42.040 1.00 93.75 516 PRO A N 1
ATOM 3871 C CA . PRO A 1 516 ? 27.727 5.892 -43.213 1.00 93.75 516 PRO A CA 1
ATOM 3872 C C . PRO A 1 516 ? 26.412 5.186 -42.854 1.00 93.75 516 PRO A C 1
ATOM 3874 O O . PRO A 1 516 ? 26.295 4.525 -41.827 1.00 93.75 516 PRO A O 1
ATOM 3877 N N . ARG A 1 517 ? 25.399 5.295 -43.707 1.00 93.62 517 ARG A N 1
ATOM 3878 C CA . ARG A 1 517 ? 24.049 4.764 -43.449 1.00 93.62 517 ARG A CA 1
ATOM 3879 C C . ARG A 1 517 ? 23.980 3.241 -43.595 1.00 93.62 517 ARG A C 1
ATOM 3881 O O . ARG A 1 517 ? 23.093 2.610 -43.030 1.00 93.62 517 ARG A O 1
ATOM 3888 N N . ASN A 1 518 ? 24.923 2.639 -44.322 1.00 92.88 518 ASN A N 1
ATOM 3889 C CA . ASN A 1 518 ? 25.089 1.185 -44.367 1.00 92.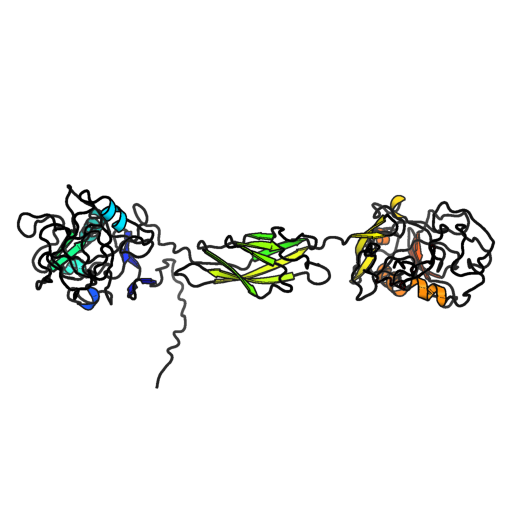88 518 ASN A CA 1
ATOM 3890 C C . ASN A 1 518 ? 25.826 0.616 -43.139 1.00 92.88 518 ASN A C 1
ATOM 3892 O O . ASN A 1 518 ? 25.836 -0.603 -42.974 1.00 92.88 518 ASN A O 1
ATOM 3896 N N . PHE A 1 519 ? 26.404 1.454 -42.270 1.00 92.62 519 PHE A N 1
ATOM 3897 C CA . PHE A 1 519 ? 26.981 1.032 -40.991 1.00 92.62 519 PHE A CA 1
ATOM 3898 C C . PHE A 1 519 ? 25.872 0.469 -40.096 1.00 92.62 519 PHE A C 1
ATOM 3900 O O . PHE A 1 519 ? 24.951 1.196 -39.728 1.00 92.62 519 PHE A O 1
ATOM 3907 N N . ALA A 1 520 ? 25.936 -0.823 -39.767 1.00 94.62 520 ALA A N 1
ATOM 3908 C CA . ALA A 1 520 ? 24.898 -1.461 -38.970 1.00 94.62 520 ALA A CA 1
ATOM 3909 C C . ALA A 1 520 ? 25.266 -1.506 -37.492 1.00 94.62 520 ALA A C 1
ATOM 3911 O O . ALA A 1 520 ? 26.340 -1.979 -37.119 1.00 94.62 520 ALA A O 1
ATOM 3912 N N . ALA A 1 521 ? 24.352 -1.029 -36.659 1.00 95.62 521 ALA A N 1
ATOM 3913 C CA . ALA A 1 521 ? 24.560 -0.808 -35.236 1.00 95.62 521 ALA A CA 1
ATOM 3914 C C . ALA A 1 521 ? 23.394 -1.365 -34.420 1.00 95.62 521 ALA A C 1
ATOM 3916 O O . ALA A 1 521 ? 22.302 -1.592 -34.947 1.00 95.62 521 ALA A O 1
ATOM 3917 N N . SER A 1 522 ? 23.626 -1.566 -33.125 1.00 96.75 522 SER A N 1
ATOM 3918 C CA . SER A 1 522 ? 22.552 -1.963 -32.217 1.00 96.75 522 SER A CA 1
ATOM 3919 C C . SER A 1 522 ? 21.574 -0.805 -32.008 1.00 96.75 522 SER A C 1
ATOM 3921 O O . SER A 1 522 ? 21.941 0.371 -32.091 1.00 96.75 522 SER A O 1
ATOM 3923 N N . VAL A 1 523 ? 20.318 -1.134 -31.714 1.00 97.38 523 VAL A N 1
ATOM 3924 C CA . VAL A 1 523 ? 19.268 -0.154 -31.412 1.00 97.38 523 VAL A CA 1
ATOM 3925 C C . VAL A 1 523 ? 18.799 -0.365 -29.981 1.00 97.38 523 VAL A C 1
ATOM 3927 O O . VAL A 1 523 ? 18.447 -1.476 -29.587 1.00 97.38 523 VAL A O 1
ATOM 3930 N N . ARG A 1 524 ? 18.771 0.721 -29.210 1.00 97.19 524 ARG A N 1
ATOM 3931 C CA . ARG A 1 524 ? 18.193 0.777 -27.870 1.00 97.19 524 ARG A CA 1
ATOM 3932 C C . ARG A 1 524 ? 17.066 1.801 -27.888 1.00 97.19 524 ARG A C 1
ATOM 3934 O O . ARG A 1 524 ? 17.341 2.996 -27.943 1.00 97.19 524 ARG A O 1
ATOM 3941 N N . CYS A 1 525 ? 15.818 1.340 -27.923 1.00 96.81 525 CYS A N 1
ATOM 3942 C CA . CYS A 1 525 ? 14.682 2.247 -28.064 1.00 96.81 525 CYS A CA 1
ATOM 3943 C C . CYS A 1 525 ? 14.414 3.035 -26.778 1.00 96.81 525 CYS A C 1
ATOM 3945 O O . CYS A 1 525 ? 14.666 2.549 -25.673 1.00 96.81 525 CYS A O 1
ATOM 3947 N N . ILE A 1 526 ? 13.868 4.236 -26.950 1.00 95.38 526 ILE A N 1
ATOM 3948 C CA . ILE A 1 526 ? 13.491 5.164 -25.884 1.00 95.38 526 ILE A CA 1
ATOM 3949 C C . ILE A 1 526 ? 11.984 5.432 -25.946 1.00 95.38 526 ILE A C 1
ATOM 3951 O O . ILE A 1 526 ? 11.426 5.557 -27.039 1.00 95.38 526 ILE A O 1
ATOM 3955 N N . LEU A 1 527 ? 11.319 5.504 -24.793 1.00 92.12 527 LEU A N 1
ATOM 3956 C CA . LEU A 1 527 ? 9.892 5.805 -24.700 1.00 92.12 527 LEU A CA 1
ATOM 3957 C C . LEU A 1 527 ? 9.641 7.261 -25.114 1.00 92.12 527 LEU A C 1
ATOM 3959 O O . LEU A 1 527 ? 10.341 8.192 -24.684 1.00 92.12 527 LEU A O 1
ATOM 3963 N N . ASN A 1 528 ? 8.639 7.482 -25.957 1.00 90.44 528 ASN A N 1
ATOM 3964 C CA . ASN A 1 528 ? 8.220 8.826 -26.320 1.00 90.44 528 ASN A CA 1
ATOM 3965 C C . ASN A 1 528 ? 7.496 9.497 -25.137 1.00 90.44 528 ASN A C 1
ATOM 3967 O O . ASN A 1 528 ? 6.643 8.886 -24.501 1.00 90.44 528 ASN A O 1
ATOM 3971 N N . GLU A 1 529 ? 7.829 10.752 -24.821 1.00 76.69 529 GLU A N 1
ATOM 3972 C CA . GLU A 1 529 ? 7.218 11.464 -23.686 1.00 76.69 529 GLU A CA 1
ATOM 3973 C C . GLU A 1 529 ? 5.691 11.550 -23.828 1.00 76.69 529 GLU A C 1
ATOM 3975 O O . GLU A 1 529 ? 5.177 11.918 -24.885 1.00 76.69 529 GLU A O 1
ATOM 3980 N N . GLY A 1 530 ? 4.966 11.208 -22.757 1.00 60.59 530 GLY A N 1
ATOM 3981 C CA . GLY A 1 530 ? 3.500 11.198 -22.733 1.00 60.59 530 GLY A CA 1
ATOM 3982 C C . GLY A 1 530 ? 2.839 9.941 -23.313 1.00 60.59 530 GLY A C 1
ATOM 3983 O O . GLY A 1 530 ? 1.612 9.892 -23.363 1.00 60.59 530 GLY A O 1
ATOM 3984 N N . ALA A 1 531 ? 3.612 8.933 -23.733 1.00 57.25 531 ALA A N 1
ATOM 3985 C CA . ALA A 1 531 ? 3.103 7.601 -24.054 1.00 57.25 531 ALA A CA 1
ATOM 3986 C C . ALA A 1 531 ? 3.345 6.652 -22.869 1.00 57.25 531 ALA A C 1
ATOM 3988 O O . ALA A 1 531 ? 4.477 6.546 -22.409 1.00 57.25 531 ALA A O 1
ATOM 3989 N N . ASN A 1 532 ? 2.313 5.945 -22.395 1.00 53.34 532 ASN A N 1
ATOM 3990 C CA . ASN A 1 532 ? 2.522 4.784 -21.522 1.00 53.34 532 ASN A CA 1
ATOM 3991 C C . ASN A 1 532 ? 2.965 3.591 -22.384 1.00 53.34 532 ASN A C 1
ATOM 3993 O O . ASN A 1 532 ? 2.495 3.484 -23.523 1.00 53.34 532 ASN A O 1
ATOM 3997 N N . PRO A 1 533 ? 3.836 2.694 -21.883 1.00 52.19 533 PRO A N 1
ATOM 3998 C CA . PRO A 1 533 ? 4.171 1.449 -22.564 1.00 52.19 533 PRO A CA 1
ATOM 3999 C C . PRO A 1 533 ? 2.913 0.578 -22.658 1.00 52.19 533 PRO A C 1
ATOM 4001 O O . PRO A 1 533 ? 2.587 -0.208 -21.774 1.00 52.19 533 PRO A O 1
ATOM 4004 N N . VAL A 1 534 ? 2.149 0.752 -23.733 1.00 45.50 534 VAL A N 1
ATOM 4005 C CA . VAL A 1 534 ? 0.982 -0.082 -23.991 1.00 45.50 534 VAL A CA 1
ATOM 4006 C C . VAL A 1 534 ? 1.520 -1.415 -24.486 1.00 45.50 534 VAL A C 1
ATOM 4008 O O . VAL A 1 534 ? 2.204 -1.465 -25.510 1.00 45.50 534 VAL A O 1
ATOM 4011 N N . SER A 1 535 ? 1.218 -2.505 -23.776 1.00 42.03 535 SER A N 1
ATOM 4012 C CA . SER A 1 535 ? 1.352 -3.832 -24.380 1.00 42.03 535 SER A CA 1
ATOM 4013 C C . SER A 1 535 ? 0.616 -3.797 -25.720 1.00 42.03 535 SER A C 1
ATOM 4015 O O . SER A 1 535 ? -0.523 -3.318 -25.729 1.00 42.03 535 SER A O 1
ATOM 4017 N N . PRO A 1 536 ? 1.218 -4.248 -26.840 1.00 40.72 536 PRO A N 1
ATOM 4018 C CA . PRO A 1 536 ? 0.479 -4.344 -28.086 1.00 40.72 536 PRO A CA 1
ATOM 4019 C C . PRO A 1 536 ? -0.767 -5.169 -27.787 1.00 40.72 536 PRO A C 1
ATOM 4021 O O . PRO A 1 536 ? -0.673 -6.330 -27.378 1.00 40.72 536 PRO A O 1
ATOM 4024 N N . SER A 1 537 ? -1.934 -4.533 -27.887 1.00 36.28 537 SER A N 1
ATOM 4025 C CA . SER A 1 537 ? -3.188 -5.244 -27.758 1.00 36.28 537 SER A CA 1
ATOM 4026 C C . SER A 1 537 ? -3.157 -6.303 -28.840 1.00 36.28 537 SER A C 1
ATOM 4028 O O . SER A 1 537 ? -3.077 -5.979 -30.025 1.00 36.28 537 SER A O 1
ATOM 4030 N N . ILE A 1 538 ? -3.205 -7.572 -28.442 1.00 41.44 538 ILE A N 1
ATOM 4031 C CA . ILE A 1 538 ? -3.703 -8.590 -29.351 1.00 41.44 538 ILE A CA 1
ATOM 4032 C C . ILE A 1 538 ? -5.166 -8.198 -29.540 1.00 41.44 538 ILE A C 1
ATOM 4034 O O . ILE A 1 538 ? -6.018 -8.570 -28.734 1.00 41.44 538 ILE A O 1
ATOM 4038 N N . GLU A 1 539 ? -5.450 -7.352 -30.530 1.00 39.88 539 GLU A N 1
ATOM 4039 C CA . GLU A 1 539 ? -6.805 -7.223 -31.033 1.00 39.88 539 GLU A CA 1
ATOM 4040 C C . GLU A 1 539 ? -7.176 -8.634 -31.474 1.00 39.88 539 GLU A C 1
ATOM 4042 O O . GLU A 1 539 ? -6.657 -9.184 -32.446 1.00 39.88 539 GLU A O 1
ATOM 4047 N N . ALA A 1 540 ? -7.997 -9.293 -30.657 1.00 39.75 540 ALA A N 1
ATOM 4048 C CA . ALA A 1 540 ? -8.660 -10.494 -31.093 1.00 39.75 540 ALA A CA 1
ATOM 4049 C C . ALA A 1 540 ? -9.419 -10.101 -32.359 1.00 39.75 540 ALA A C 1
ATOM 4051 O O . ALA A 1 540 ? -10.234 -9.177 -32.308 1.00 39.75 540 ALA A O 1
ATOM 4052 N N . LEU A 1 541 ? -9.134 -10.795 -33.465 1.00 38.34 541 LEU A N 1
ATOM 4053 C CA . LEU A 1 541 ? -9.930 -10.756 -34.689 1.00 38.34 541 LEU A CA 1
ATOM 4054 C C . LEU A 1 541 ? -11.406 -10.817 -34.292 1.00 38.34 541 LEU A C 1
ATOM 4056 O O . LEU A 1 541 ? -11.921 -11.871 -33.905 1.00 38.34 541 LEU A O 1
ATOM 4060 N N . THR A 1 542 ? -12.069 -9.668 -34.311 1.00 43.19 542 THR A N 1
ATOM 4061 C CA . THR A 1 542 ? -13.450 -9.531 -33.870 1.00 43.19 542 THR A CA 1
ATOM 4062 C C . THR A 1 542 ? -14.297 -9.372 -35.114 1.00 43.19 542 THR A C 1
ATOM 4064 O O . THR A 1 542 ? -14.153 -8.434 -35.892 1.00 43.19 542 THR A O 1
ATOM 4067 N N . ILE A 1 543 ? -15.175 -10.346 -35.336 1.00 47.25 543 ILE A N 1
ATOM 4068 C CA . ILE A 1 543 ? -16.219 -10.226 -36.346 1.00 47.25 543 ILE A CA 1
ATOM 4069 C C . ILE A 1 543 ? -17.353 -9.460 -35.677 1.00 47.25 543 ILE A C 1
ATOM 4071 O O . ILE A 1 543 ? -18.111 -10.033 -34.893 1.00 47.25 543 ILE A O 1
ATOM 4075 N N . ASP A 1 544 ? -17.457 -8.169 -35.971 1.00 47.97 544 ASP A N 1
ATOM 4076 C CA . ASP A 1 544 ? -18.633 -7.395 -35.589 1.00 47.97 544 ASP A CA 1
ATOM 4077 C C . ASP A 1 544 ? -19.880 -7.978 -36.273 1.00 47.97 544 ASP A C 1
ATOM 4079 O O . ASP A 1 544 ? -19.815 -8.502 -37.391 1.00 47.97 544 ASP A O 1
ATOM 4083 N N . SER A 1 545 ? -21.037 -7.917 -35.614 1.00 49.50 545 SER A N 1
ATOM 4084 C CA . SER A 1 545 ? -22.281 -8.454 -36.174 1.00 49.50 545 SER A CA 1
ATOM 4085 C C . SER A 1 545 ? -22.665 -7.707 -37.458 1.00 49.50 545 SER A C 1
ATOM 4087 O O . SER A 1 545 ? -23.153 -6.578 -37.402 1.00 49.50 545 SER A O 1
ATOM 4089 N N . GLN A 1 546 ? -22.468 -8.342 -38.618 1.00 55.66 546 GLN A N 1
ATOM 4090 C CA . GLN A 1 546 ? -22.838 -7.781 -39.917 1.00 55.66 546 GLN A CA 1
ATOM 4091 C C . GLN A 1 546 ? -24.208 -8.295 -40.374 1.00 55.66 546 GLN A C 1
ATOM 4093 O O . GLN A 1 546 ? -24.436 -9.499 -40.494 1.00 55.66 546 GLN A O 1
ATOM 4098 N N . ASN A 1 547 ? -25.122 -7.370 -40.677 1.00 52.47 547 ASN A N 1
ATOM 4099 C CA . ASN A 1 547 ? -26.413 -7.693 -41.280 1.00 52.47 547 ASN A CA 1
ATOM 4100 C C . ASN A 1 547 ? -26.261 -7.821 -42.797 1.00 52.47 547 ASN A C 1
ATOM 4102 O O . ASN A 1 547 ? -26.265 -6.831 -43.528 1.00 52.47 547 ASN A O 1
ATOM 4106 N N . LEU A 1 548 ? -26.155 -9.059 -43.266 1.00 59.69 548 LEU A N 1
ATOM 4107 C CA . LEU A 1 548 ? -26.179 -9.389 -44.683 1.00 59.69 548 LEU A CA 1
ATOM 4108 C C . LEU A 1 548 ? -27.625 -9.685 -45.105 1.00 59.69 548 LEU A C 1
ATOM 4110 O O . LEU A 1 548 ? -28.291 -10.525 -44.503 1.00 59.69 548 LEU A O 1
ATOM 4114 N N . SER A 1 549 ? -28.128 -8.994 -46.130 1.00 56.50 549 SER A N 1
ATOM 4115 C CA . SER A 1 549 ? -29.482 -9.205 -46.659 1.00 56.50 549 SER A CA 1
ATOM 4116 C C . SER A 1 549 ? -29.443 -9.615 -48.129 1.00 56.50 549 SER A C 1
ATOM 4118 O O . SER A 1 549 ? -28.577 -9.183 -48.889 1.00 56.50 549 SER A O 1
ATOM 4120 N N . ILE A 1 550 ? -30.384 -10.473 -48.521 1.00 65.00 550 ILE A N 1
ATOM 4121 C CA . ILE A 1 550 ? -30.584 -10.948 -49.892 1.00 65.00 550 ILE A CA 1
ATOM 4122 C C . ILE A 1 550 ? -32.070 -10.823 -50.239 1.00 65.00 550 ILE A C 1
ATOM 4124 O O . ILE A 1 550 ? -32.931 -11.042 -49.388 1.00 65.00 550 ILE A O 1
ATOM 4128 N N . ALA A 1 551 ? -32.382 -10.427 -51.473 1.00 62.47 551 ALA A N 1
ATOM 4129 C CA . ALA A 1 551 ? -33.760 -10.246 -51.918 1.00 62.47 551 ALA A CA 1
ATOM 4130 C C . ALA A 1 551 ? -34.471 -11.598 -52.115 1.00 62.47 551 ALA A C 1
ATOM 4132 O O . ALA A 1 551 ? -33.861 -12.565 -52.590 1.00 62.47 551 ALA A O 1
ATOM 4133 N N . GLU A 1 552 ? -35.772 -11.660 -51.811 1.00 46.75 552 GLU A N 1
ATOM 4134 C CA . GLU A 1 552 ? -36.605 -12.816 -52.164 1.00 46.75 552 GLU A CA 1
ATOM 4135 C C . GLU A 1 552 ? -36.558 -13.067 -53.684 1.00 46.75 552 GLU A C 1
ATOM 4137 O O . GLU A 1 552 ? -36.643 -12.134 -54.482 1.00 46.75 552 GLU A O 1
ATOM 4142 N N . ASN A 1 553 ? -36.426 -14.343 -54.073 1.00 63.34 553 ASN A N 1
ATOM 4143 C CA . ASN A 1 553 ? -36.226 -14.847 -55.447 1.00 63.34 553 ASN A CA 1
ATOM 4144 C C . ASN A 1 553 ? -34.822 -14.679 -56.057 1.00 63.34 553 ASN A C 1
ATOM 4146 O O . ASN A 1 553 ? -34.663 -14.753 -57.277 1.00 63.34 553 ASN A O 1
ATOM 4150 N N . SER A 1 554 ? -33.786 -14.514 -55.234 1.00 73.69 554 SER A N 1
ATOM 4151 C CA . SER A 1 554 ? -32.402 -14.576 -55.720 1.00 73.69 554 SER A CA 1
ATOM 4152 C C . SER A 1 554 ? -32.041 -15.975 -56.245 1.00 73.69 554 SER A C 1
ATOM 4154 O O . SER A 1 554 ? -32.409 -16.991 -55.653 1.00 73.69 554 SER A O 1
ATOM 4156 N N . ALA A 1 555 ? -31.318 -16.036 -57.368 1.00 70.88 555 ALA A N 1
ATOM 4157 C CA . ALA A 1 555 ? -30.947 -17.293 -58.019 1.00 70.88 555 ALA A CA 1
ATOM 4158 C C . ALA A 1 555 ? -29.986 -18.132 -57.156 1.00 70.88 555 ALA A C 1
ATOM 4160 O O . ALA A 1 555 ? -29.162 -17.594 -56.409 1.00 70.88 555 ALA A O 1
ATOM 4161 N N . ALA A 1 556 ? -30.055 -19.460 -57.293 1.00 62.38 556 ALA A N 1
ATOM 4162 C CA . ALA A 1 556 ? -29.153 -20.372 -56.594 1.00 62.38 556 ALA A CA 1
ATOM 4163 C C . ALA A 1 556 ? -27.684 -20.061 -56.947 1.00 62.38 556 ALA A C 1
ATOM 4165 O O . ALA A 1 556 ? -27.315 -20.056 -58.120 1.00 62.38 556 ALA A O 1
ATOM 4166 N N . GLY A 1 557 ? -26.863 -19.792 -55.926 1.00 68.81 557 GLY A N 1
ATOM 4167 C CA . GLY A 1 557 ? -25.452 -19.409 -56.076 1.00 68.81 557 GLY A CA 1
ATOM 4168 C C . GLY A 1 557 ? -25.165 -17.903 -56.016 1.00 68.81 557 GLY A C 1
ATOM 4169 O O . GLY A 1 557 ? -24.019 -17.505 -56.202 1.00 68.81 557 GLY A O 1
ATOM 4170 N N . THR A 1 558 ? -26.166 -17.057 -55.745 1.00 73.94 558 THR A N 1
ATOM 4171 C CA . THR A 1 558 ? -25.952 -15.609 -55.572 1.00 73.94 558 THR A CA 1
ATOM 4172 C C . THR A 1 558 ? -25.136 -15.329 -54.303 1.00 73.94 558 THR A C 1
ATOM 4174 O O . THR A 1 558 ? -25.533 -15.735 -53.212 1.00 73.94 558 THR A O 1
ATOM 4177 N N . ALA A 1 559 ? -23.998 -14.638 -54.438 1.00 60.25 559 ALA A N 1
ATOM 4178 C CA . ALA A 1 559 ? -23.127 -14.284 -53.318 1.00 60.25 559 ALA A CA 1
ATOM 4179 C C . ALA A 1 559 ? -23.762 -13.195 -52.435 1.00 60.25 559 ALA A C 1
ATOM 4181 O O . ALA A 1 559 ? -24.198 -12.156 -52.931 1.00 60.25 559 ALA A O 1
ATOM 4182 N N . VAL A 1 560 ? -23.785 -13.427 -51.122 1.00 61.47 560 VAL A N 1
ATOM 4183 C CA . VAL A 1 560 ? -24.391 -12.537 -50.120 1.00 61.47 560 VAL A CA 1
ATOM 4184 C C . VAL A 1 560 ? -23.273 -11.794 -49.379 1.00 61.47 560 VAL A C 1
ATOM 4186 O O . VAL A 1 560 ? -22.984 -12.078 -48.224 1.00 61.47 560 VAL A O 1
ATOM 4189 N N . GLY A 1 561 ? -22.598 -10.878 -50.081 1.00 61.09 561 GLY A N 1
ATOM 4190 C CA . GLY A 1 561 ? -21.509 -10.053 -49.535 1.00 61.09 561 GLY A CA 1
ATOM 4191 C C . GLY A 1 561 ? -20.202 -10.800 -49.217 1.00 61.09 561 GLY A C 1
ATOM 4192 O O . GLY A 1 561 ? -20.094 -12.013 -49.386 1.00 61.09 561 GLY A O 1
ATOM 4193 N N . VAL A 1 562 ? -19.187 -10.046 -48.782 1.00 55.72 562 VAL A N 1
ATOM 4194 C CA . VAL A 1 562 ? -17.896 -10.556 -48.290 1.00 55.72 562 VAL A CA 1
ATOM 4195 C C . VAL A 1 562 ? -17.741 -10.070 -46.855 1.00 55.72 562 VAL A C 1
ATOM 4197 O O . VAL A 1 562 ? -17.870 -8.874 -46.605 1.00 55.72 562 VAL A O 1
ATOM 4200 N N . VAL A 1 563 ? -17.483 -10.984 -45.920 1.00 51.94 563 VAL A N 1
ATOM 4201 C CA . VAL A 1 563 ? -17.201 -10.622 -44.526 1.00 51.94 563 VAL A CA 1
ATOM 4202 C C . VAL A 1 563 ? -15.822 -9.970 -44.481 1.00 51.94 563 VAL A C 1
ATOM 4204 O O . VAL A 1 563 ? -14.826 -10.612 -44.811 1.00 51.94 563 VAL A O 1
ATOM 4207 N N . SER A 1 564 ? -15.763 -8.695 -44.111 1.00 51.53 564 SER A N 1
ATOM 4208 C CA . SER A 1 564 ? -14.503 -7.990 -43.872 1.00 51.53 564 SER A CA 1
ATOM 4209 C C . SER A 1 564 ? -14.061 -8.193 -42.424 1.00 51.53 564 SER A C 1
ATOM 4211 O O . SER A 1 564 ? -14.818 -7.875 -41.507 1.00 51.53 564 SER A O 1
ATOM 4213 N N . THR A 1 565 ? -12.844 -8.689 -42.225 1.00 43.38 565 THR A N 1
ATOM 4214 C CA . THR A 1 565 ? -12.150 -8.701 -40.931 1.00 43.38 565 THR A CA 1
ATOM 4215 C C . THR A 1 565 ? -11.299 -7.438 -40.801 1.00 43.38 565 THR A C 1
ATOM 4217 O O . THR A 1 565 ? -10.727 -7.006 -41.805 1.00 43.38 565 THR A O 1
ATOM 4220 N N . ILE A 1 566 ? -11.211 -6.868 -39.598 1.00 50.38 566 ILE A N 1
ATOM 4221 C CA . ILE A 1 566 ? -10.150 -5.921 -39.226 1.00 50.38 566 ILE A CA 1
ATOM 4222 C C . ILE A 1 566 ? -9.189 -6.683 -38.324 1.00 50.38 566 ILE A C 1
ATOM 4224 O O . ILE A 1 566 ? -9.701 -7.397 -37.426 1.00 50.38 566 ILE A O 1
#